Protein AF-0000000065978135 (afdb_homodimer)

Solvent-accessible surface area (backbone atoms only — not comparable to full-atom values): 31781 Å² total; per-residue (Å²): 131,89,73,45,25,37,36,36,32,22,61,54,69,38,27,40,46,31,51,48,45,41,32,55,63,24,73,38,50,31,38,28,37,32,36,95,56,53,55,40,30,48,23,52,26,53,35,46,44,37,18,13,69,49,24,84,29,67,33,49,49,38,71,42,54,70,76,55,36,37,73,23,48,33,39,36,38,50,51,60,66,75,78,52,92,88,59,52,70,64,54,35,45,53,51,30,50,66,54,43,52,61,51,43,50,52,41,48,71,45,55,39,76,48,30,41,38,29,66,27,68,58,23,32,51,47,42,40,49,50,37,69,69,56,67,53,63,61,30,36,44,36,13,44,34,13,36,54,55,16,35,32,42,14,39,59,49,15,62,76,68,73,50,58,40,83,55,34,47,33,54,26,28,20,37,71,60,92,47,40,38,76,40,66,88,63,19,22,44,91,85,36,52,50,78,73,71,48,63,88,84,57,58,62,68,60,51,53,50,51,54,52,49,51,44,67,44,46,60,54,54,22,26,77,46,62,69,52,81,26,53,21,55,17,32,47,51,48,41,54,52,47,16,28,78,64,53,27,84,45,74,44,23,24,11,38,68,33,79,49,60,95,75,34,62,83,43,38,32,10,34,46,24,33,27,16,67,62,29,50,62,45,75,57,81,74,90,63,51,72,67,58,48,51,43,36,51,52,18,48,50,55,49,50,52,52,40,52,53,49,48,55,54,50,56,71,73,97,131,89,74,46,25,36,35,35,32,23,62,54,67,37,28,39,45,30,51,49,45,41,32,55,63,25,73,37,50,33,37,27,37,33,36,94,55,54,55,41,32,47,23,50,27,54,35,46,45,37,17,14,69,47,24,83,29,68,32,50,52,38,71,43,56,71,75,57,37,38,72,21,48,33,40,37,38,50,50,60,66,75,77,52,91,88,59,52,71,65,54,36,44,53,50,28,50,65,53,43,51,63,50,43,49,52,41,48,70,44,54,37,75,47,30,42,36,31,66,27,67,57,23,32,51,49,43,39,49,50,38,71,68,57,68,54,62,60,30,35,44,36,13,44,33,14,36,53,55,17,35,34,42,14,40,57,50,14,62,76,67,71,50,58,39,82,54,35,44,33,54,26,30,21,39,70,58,92,46,39,38,75,40,66,87,65,18,24,42,90,86,37,51,49,78,73,71,47,64,88,85,56,57,62,69,60,51,52,50,52,54,51,49,49,46,68,43,47,60,54,56,22,26,77,46,60,69,53,80,25,53,22,56,17,32,46,51,49,42,52,50,47,17,29,78,65,53,28,84,44,75,44,22,24,11,37,65,32,80,48,61,97,76,35,62,83,43,37,33,11,36,45,24,32,28,15,67,61,29,49,62,45,74,60,81,74,89,64,51,74,66,57,47,53,44,38,52,52,18,48,52,55,49,48,54,52,41,52,52,50,48,55,54,49,57,71,73,98

InterPro domains:
  IPR001236 Lactate/malate dehydrogenase, N-terminal [PF00056] (5-143)
  IPR001557 L-lactate/malate dehydrogenase [PIRSF000102] (2-309)
  IPR001557 L-lactate/malate dehydrogenase [PR00086] (5-29)
  IPR001557 L-lactate/malate dehydrogenase [PR00086] (30-54)
  IPR001557 L-lactate/malate dehydrogenase [PR00086] (117-137)
  IPR001557 L-lactate/malate dehydrogenase [PR00086] (141-159)
  IPR001557 L-lactate/malate dehydrogenase [PR00086] (171-184)
  IPR011304 L-lactate dehydrogenase [MF_00488] (3-311)
  IPR011304 L-lactate dehydrogenase [TIGR01771] (8-303)
  IPR015955 Lactate dehydrogenase/glycoside hydrolase, family 4, C-terminal [G3DSA:3.90.110.10] (145-306)
  IPR015955 Lactate dehydrogenase/glycoside hydrolase, family 4, C-terminal [SSF56327] (144-309)
  IPR018177 L-lactate dehydrogenase, active site [PS00064] (173-179)
  IPR022383 Lactate/malate dehydrogenase, C-terminal [PF02866] (146-304)
  IPR036291 NAD(P)-binding domain superfamily [SSF51735] (3-145)

Foldseek 3Di:
DAFAEEEEEDCPQQNLLLLLVCLQAVQGAEYEYEYPPQVVSQVSQVVSQVCNVVHPHRYRYDHDDLLSQQRHQEYEYADADDDDVPHDLLVRLLRRLVVLQVVLVSSLVSNHDHAYEYAYPVQFLSLLSSCVRNVHDQLRGWYLFCQLLQLLLLVLLCVVVVHDSVQWGWDWKFGPDDLIFTQQVPTDGPPHRSLVVDDPPDPSVVVVVVSVCCSRCVQVVVCVVPNDDHNSSSVSRVVLSSQQVVFNQDWGFIFGADPCALHDHDTGMGATAGGGVSHRPDGDRDDGDPVRSVSNVVSRVVRVVSNVVSVVSSVVVD/DAFAEEEEEDCPQQNLLLLLVCLQAVQGAEYEYEYPPQVVQQVSQVVSQVCNVVHPHRYRYDHDDLLSQQRHQEYEYADADDDDVPHDLLVRLLRRLVVLQVVLVSSLVSNHQHAYEYAYPVQFLSLLSSCVRNVHPQLRGWYLFCQLLQLLLLVLLCVVVVHDSVQWGWDWKFGPDDLIFTQQVPTDGPPHRSLVVDDPPDPSVVVVVVSVCCSRCVQVVVCVVPNDDHNSSSVSRVVLSSQQVVFNQDWGFIFGADPCALHDHDTGMGATAGGGVSHRPDGDRDDGDPVRSVSNVVSRVVRVVSNVVSVVSVVVVD

Organism: Staphylococcus haemolyticus (strain JCSC1435) (NCBI:txid279808)

Radius of gyration: 26.04 Å; Cα contacts (8 Å, |Δi|>4): 1364; chains: 2; bounding box: 60×74×55 Å

pLDDT: mean 95.13, std 5.37, range [48.47, 98.88]

Sequence (636 aa):
MARHKIVLIGSGYVGSAFAHAIVAKGLVDEMAIIDIDEDKAKADVWDLNHATPFGDNFVNVHVGQYEDFKDADIVVICASAKLAKGETRLKLLEDNVDIFVPMIQRIVDSGFDGYFVLPSNPVDIMSYVVKRVSNFPKNKIIGSGTSLDTARFQFFLSREFDVAPNQVYAPIIGEHGDSQVAVWSHAQIAGEPVLDLLPSNTNLEAFKTSISNRTTQIGYDIYVRKGTTNFGISLSLVRIVEAILFNKNIIMNVSSYVEGEYGLSDVYIGVPTVINRNGADRIIELALSKEELSQLHHSADIILDYQRQADAIIDQMCMARHKIVLIGSGYVGSAFAHAIVAKGLVDEMAIIDIDEDKAKADVWDLNHATPFGDNFVNVHVGQYEDFKDADIVVICASAKLAKGETRLKLLEDNVDIFVPMIQRIVDSGFDGYFVLPSNPVDIMSYVVKRVSNFPKNKIIGSGTSLDTARFQFFLSREFDVAPNQVYAPIIGEHGDSQVAVWSHAQIAGEPVLDLLPSNTNLEAFKTSISNRTTQIGYDIYVRKGTTNFGISLSLVRIVEAILFNKNIIMNVSSYVEGEYGLSDVYIGVPTVINRNGADRIIELALSKEELSQLHHSADIILDYQRQADAIIDQMC

Nearest PDB structures (foldseek):
  3d0o-assembly1_B  TM=9.703E-01  e=1.267E-42  Staphylococcus aureus subsp. aureus COL
  3d4p-assembly1_A  TM=9.746E-01  e=1.189E-41  Staphylococcus aureus subsp. aureus COL
  3h3j-assembly1_B  TM=9.598E-01  e=2.144E-41  Staphylococcus aureus subsp. aureus COL
  4q3n-assembly1_A  TM=9.554E-01  e=5.764E-38  unidentified
  1ez4-assembly1_B  TM=9.598E-01  e=6.088E-37  Lactiplantibacillus pentosus

Structure (mmCIF, N/CA/C/O backbone):
data_AF-0000000065978135-model_v1
#
loop_
_entity.id
_entity.type
_entity.pdbx_description
1 polymer 'L-lactate dehydrogenase'
#
loop_
_atom_site.group_PDB
_atom_site.id
_atom_site.type_symbol
_atom_site.label_atom_id
_atom_site.label_alt_id
_atom_site.label_comp_id
_atom_site.label_asym_id
_atom_site.label_entity_id
_atom_site.label_seq_id
_atom_site.pdbx_PDB_ins_code
_atom_site.Cartn_x
_atom_site.Cartn_y
_atom_site.Cartn_z
_atom_site.occupancy
_atom_site.B_iso_or_equiv
_atom_site.auth_seq_id
_atom_site.auth_comp_id
_atom_site.auth_asym_id
_atom_site.auth_atom_id
_atom_site.pdbx_PDB_model_num
ATOM 1 N N . MET A 1 1 ? 25.406 -6.473 12.695 1 49.03 1 MET A N 1
ATOM 2 C CA . MET A 1 1 ? 24.125 -7.121 12.414 1 49.03 1 MET A CA 1
ATOM 3 C C . MET A 1 1 ? 23.625 -6.75 11.016 1 49.03 1 MET A C 1
ATOM 5 O O . MET A 1 1 ? 23.891 -5.652 10.531 1 49.03 1 MET A O 1
ATOM 9 N N . ALA A 1 2 ? 23.188 -7.695 10.305 1 65.69 2 ALA A N 1
ATOM 10 C CA . ALA A 1 2 ? 23.047 -7.562 8.852 1 65.69 2 ALA A CA 1
ATOM 11 C C . ALA A 1 2 ? 21.844 -6.695 8.5 1 65.69 2 ALA A C 1
ATOM 13 O O . ALA A 1 2 ? 20.781 -6.809 9.133 1 65.69 2 ALA A O 1
ATOM 14 N N . ARG A 1 3 ? 22.031 -5.594 7.832 1 88.06 3 ARG A N 1
ATOM 15 C CA . ARG A 1 3 ? 21.094 -4.645 7.242 1 88.06 3 ARG A CA 1
ATOM 16 C C . ARG A 1 3 ? 20.281 -5.293 6.121 1 88.06 3 ARG A C 1
ATOM 18 O O . ARG A 1 3 ? 20.844 -5.984 5.266 1 88.06 3 ARG A O 1
ATOM 25 N N . HIS A 1 4 ? 18.953 -5.301 6.301 1 96.25 4 HIS A N 1
ATOM 26 C CA . HIS A 1 4 ? 18.109 -5.766 5.203 1 96.25 4 HIS A CA 1
ATOM 27 C C . HIS A 1 4 ? 17.953 -4.691 4.133 1 96.25 4 HIS A C 1
ATOM 29 O O . HIS A 1 4 ? 17.484 -3.592 4.414 1 96.25 4 HIS A O 1
ATOM 35 N N . LYS A 1 5 ? 18.422 -5.008 2.939 1 97.94 5 LYS A N 1
ATOM 36 C CA . LYS A 1 5 ? 18.422 -4.051 1.837 1 97.94 5 LYS A CA 1
ATOM 37 C C . LYS A 1 5 ? 17.781 -4.66 0.586 1 97.94 5 LYS A C 1
ATOM 39 O O . LYS A 1 5 ? 18.156 -5.762 0.174 1 97.94 5 LYS A O 1
ATOM 44 N N . ILE A 1 6 ? 16.812 -3.891 -0.036 1 98.5 6 ILE A N 1
ATOM 45 C CA . ILE A 1 6 ? 16.156 -4.293 -1.275 1 98.5 6 ILE A CA 1
ATOM 46 C C . ILE A 1 6 ? 16.453 -3.275 -2.373 1 98.5 6 ILE A C 1
ATOM 48 O O . ILE A 1 6 ? 16.484 -2.068 -2.117 1 98.5 6 ILE A O 1
ATOM 52 N N . VAL A 1 7 ? 16.719 -3.717 -3.531 1 98.75 7 VAL A N 1
ATOM 53 C CA . VAL A 1 7 ? 16.703 -2.867 -4.719 1 98.75 7 VAL A CA 1
ATOM 54 C C . VAL A 1 7 ? 15.492 -3.217 -5.586 1 98.75 7 VAL A C 1
ATOM 56 O O . VAL A 1 7 ? 15.32 -4.367 -5.992 1 98.75 7 VAL A O 1
ATOM 59 N N . LEU A 1 8 ? 14.648 -2.268 -5.781 1 98.75 8 LEU A N 1
ATOM 60 C CA . LEU A 1 8 ? 13.477 -2.406 -6.637 1 98.75 8 LEU A CA 1
ATOM 61 C C . LEU A 1 8 ? 13.75 -1.839 -8.023 1 98.75 8 LEU A C 1
ATOM 63 O O . LEU A 1 8 ? 14.117 -0.671 -8.164 1 98.75 8 LEU A O 1
ATOM 67 N N . ILE A 1 9 ? 13.602 -2.672 -9.008 1 98.44 9 ILE A N 1
ATOM 68 C CA . ILE A 1 9 ? 13.711 -2.219 -10.391 1 98.44 9 ILE A CA 1
ATOM 69 C C . ILE A 1 9 ? 12.32 -2.096 -11.008 1 98.44 9 ILE A C 1
ATOM 71 O O . ILE A 1 9 ? 11.633 -3.102 -11.211 1 98.44 9 ILE A O 1
ATOM 75 N N . GLY A 1 10 ? 11.961 -0.921 -11.391 1 97.12 10 GLY A N 1
ATOM 76 C CA . GLY A 1 10 ? 10.625 -0.647 -11.891 1 97.12 10 GLY A CA 1
ATOM 77 C C . GLY A 1 10 ? 9.648 -0.224 -10.805 1 97.12 10 GLY A C 1
ATOM 78 O O . GLY A 1 10 ? 9.258 -1.037 -9.969 1 97.12 10 GLY A O 1
ATOM 79 N N . SER A 1 11 ? 9.266 1.009 -10.828 1 96.69 11 SER A N 1
ATOM 80 C CA . SER A 1 11 ? 8.32 1.529 -9.844 1 96.69 11 SER A CA 1
ATOM 81 C C . SER A 1 11 ? 7 1.926 -10.508 1 96.69 11 SER A C 1
ATOM 83 O O . SER A 1 11 ? 6.434 2.973 -10.188 1 96.69 11 SER A O 1
ATOM 85 N N . GLY A 1 12 ? 6.582 1.119 -11.531 1 95.06 12 GLY A N 1
ATOM 86 C CA . GLY A 1 12 ? 5.223 1.258 -12.031 1 95.06 12 GLY A CA 1
ATOM 87 C C . GLY A 1 12 ? 4.168 0.938 -10.992 1 95.06 12 GLY A C 1
ATOM 88 O O . GLY A 1 12 ? 4.402 1.11 -9.789 1 95.06 12 GLY A O 1
ATOM 89 N N . TYR A 1 13 ? 3.012 0.475 -11.422 1 95.38 13 TYR A N 1
ATOM 90 C CA . TYR A 1 13 ? 1.898 0.234 -10.508 1 95.38 13 TYR A CA 1
ATOM 91 C C . TYR A 1 13 ? 2.236 -0.875 -9.516 1 95.38 13 TYR A C 1
ATOM 93 O O . TYR A 1 13 ? 2.057 -0.71 -8.312 1 95.38 13 TYR A O 1
ATOM 101 N N . VAL A 1 14 ? 2.779 -1.949 -10.031 1 97.25 14 VAL A N 1
ATOM 102 C CA . VAL A 1 14 ? 3.092 -3.086 -9.164 1 97.25 14 VAL A CA 1
ATOM 103 C C . VAL A 1 14 ? 4.262 -2.732 -8.25 1 97.25 14 VAL A C 1
ATOM 105 O O . VAL A 1 14 ? 4.184 -2.93 -7.035 1 97.25 14 VAL A O 1
ATOM 108 N N . GLY A 1 15 ? 5.312 -2.176 -8.836 1 98.31 15 GLY A N 1
ATOM 109 C CA . GLY A 1 15 ? 6.504 -1.852 -8.07 1 98.31 15 GLY A CA 1
ATOM 110 C C . GLY A 1 15 ? 6.25 -0.825 -6.98 1 98.31 15 GLY A C 1
ATOM 111 O O . GLY A 1 15 ? 6.742 -0.966 -5.859 1 98.31 15 GLY A O 1
ATOM 112 N N . SER A 1 16 ? 5.508 0.206 -7.273 1 98 16 SER A N 1
ATOM 113 C CA . SER A 1 16 ? 5.246 1.248 -6.285 1 98 16 SER A CA 1
ATOM 114 C C . SER A 1 16 ? 4.328 0.743 -5.18 1 98 16 SER A C 1
ATOM 116 O O . SER A 1 16 ? 4.465 1.142 -4.02 1 98 16 SER A O 1
ATOM 118 N N . ALA A 1 17 ? 3.303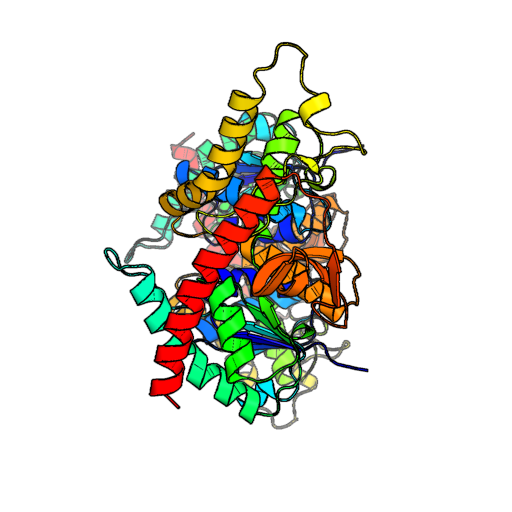 -0.101 -5.543 1 98.12 17 ALA A N 1
ATOM 119 C CA . ALA A 1 17 ? 2.471 -0.728 -4.52 1 98.12 17 ALA A CA 1
ATOM 120 C C . ALA A 1 17 ? 3.309 -1.609 -3.596 1 98.12 17 ALA A C 1
ATOM 122 O O . ALA A 1 17 ? 3.105 -1.613 -2.379 1 98.12 17 ALA A O 1
ATOM 123 N N . PHE A 1 18 ? 4.289 -2.342 -4.172 1 98.62 18 PHE A N 1
ATOM 124 C CA . PHE A 1 18 ? 5.227 -3.156 -3.406 1 98.62 18 PHE A CA 1
ATOM 125 C C . PHE A 1 18 ? 6.043 -2.291 -2.455 1 98.62 18 PHE A C 1
ATOM 127 O O . PHE A 1 18 ? 6.125 -2.58 -1.26 1 98.62 18 PHE A O 1
ATOM 134 N N . ALA A 1 19 ? 6.586 -1.233 -2.988 1 98.62 19 ALA A N 1
ATOM 135 C CA . ALA A 1 19 ? 7.41 -0.333 -2.186 1 98.62 19 ALA A CA 1
ATOM 136 C C . ALA A 1 19 ? 6.605 0.28 -1.046 1 98.62 19 ALA A C 1
ATOM 138 O O . ALA A 1 19 ? 7.082 0.367 0.086 1 98.62 19 ALA A O 1
ATOM 139 N N . HIS A 1 20 ? 5.426 0.671 -1.347 1 98 20 HIS A N 1
ATOM 140 C CA . HIS A 1 20 ? 4.535 1.264 -0.355 1 98 20 HIS A CA 1
ATOM 141 C C . HIS A 1 20 ? 4.234 0.282 0.773 1 98 20 HIS A C 1
ATOM 143 O O . HIS A 1 20 ? 4.23 0.66 1.946 1 98 20 HIS A O 1
ATOM 149 N N . ALA A 1 21 ? 3.945 -0.972 0.415 1 97.44 21 ALA A N 1
ATOM 150 C CA . ALA A 1 21 ? 3.664 -1.999 1.415 1 97.44 21 ALA A CA 1
ATOM 151 C C . ALA A 1 21 ? 4.891 -2.27 2.283 1 97.44 21 ALA A C 1
ATOM 153 O O . ALA A 1 21 ? 4.77 -2.469 3.494 1 97.44 21 ALA A O 1
ATOM 154 N N . ILE A 1 22 ? 6.094 -2.273 1.678 1 97.5 22 ILE A N 1
ATOM 155 C CA . ILE A 1 22 ? 7.344 -2.48 2.404 1 97.5 22 ILE A CA 1
ATOM 156 C C . ILE A 1 22 ? 7.523 -1.375 3.443 1 97.5 22 ILE A C 1
ATOM 158 O O . ILE A 1 22 ? 7.879 -1.647 4.594 1 97.5 22 ILE A O 1
ATOM 162 N N . VAL A 1 23 ? 7.234 -0.151 3.037 1 96.81 23 VAL A N 1
ATOM 163 C CA . VAL A 1 23 ? 7.379 0.998 3.926 1 96.81 23 VAL A CA 1
ATOM 164 C C . VAL A 1 23 ? 6.309 0.944 5.016 1 96.81 23 VAL A C 1
ATOM 166 O O . VAL A 1 23 ? 6.602 1.167 6.191 1 96.81 23 VAL A O 1
ATOM 169 N N . ALA A 1 24 ? 5.086 0.632 4.605 1 95.69 24 ALA A N 1
ATOM 170 C CA . ALA A 1 24 ? 3.975 0.571 5.551 1 95.69 24 ALA A CA 1
ATOM 171 C C . ALA A 1 24 ? 4.254 -0.435 6.664 1 95.69 24 ALA A C 1
ATOM 173 O O . ALA A 1 24 ? 3.932 -0.189 7.828 1 95.69 24 ALA A O 1
ATOM 174 N N . LYS A 1 25 ? 4.898 -1.547 6.324 1 94.5 25 LYS A N 1
ATOM 175 C CA . LYS A 1 25 ? 5.184 -2.615 7.277 1 94.5 25 LYS A CA 1
ATOM 176 C C . LYS A 1 25 ? 6.512 -2.379 7.988 1 94.5 25 LYS A C 1
ATOM 178 O O . LYS A 1 25 ? 6.801 -3.016 9 1 94.5 25 LYS A O 1
ATOM 183 N N . GLY A 1 26 ? 7.34 -1.42 7.453 1 94.19 26 GLY A N 1
ATOM 184 C CA . GLY A 1 26 ? 8.672 -1.233 8.008 1 94.19 26 GLY A CA 1
ATOM 185 C C . GLY A 1 26 ? 9.523 -2.48 7.934 1 94.19 26 GLY A C 1
ATOM 186 O O . GLY A 1 26 ? 10.18 -2.854 8.914 1 94.19 26 GLY A O 1
ATOM 187 N N . LEU A 1 27 ? 9.602 -3.129 6.773 1 94.19 27 LEU A N 1
ATOM 188 C CA . LEU A 1 27 ? 10.102 -4.496 6.664 1 94.19 27 LEU A CA 1
ATOM 189 C C . LEU A 1 27 ? 11.617 -4.512 6.492 1 94.19 27 LEU A C 1
ATOM 191 O O . LEU A 1 27 ? 12.273 -5.516 6.785 1 94.19 27 LEU A O 1
ATOM 195 N N . VAL A 1 28 ? 12.188 -3.387 5.965 1 96.38 28 VAL A N 1
ATOM 196 C CA . VAL A 1 28 ? 13.617 -3.395 5.668 1 96.38 28 VAL A CA 1
ATOM 197 C C . VAL A 1 28 ? 14.258 -2.1 6.16 1 96.38 28 VAL A C 1
ATOM 199 O O . VAL A 1 28 ? 13.555 -1.139 6.488 1 96.38 28 VAL A O 1
ATOM 202 N N . ASP A 1 29 ? 15.562 -2.094 6.199 1 95.94 29 ASP A N 1
ATOM 203 C CA . ASP A 1 29 ? 16.297 -0.904 6.609 1 95.94 29 ASP A CA 1
ATOM 204 C C . ASP A 1 29 ? 16.453 0.075 5.449 1 95.94 29 ASP A C 1
ATOM 206 O O . ASP A 1 29 ? 16.406 1.291 5.645 1 95.94 29 ASP A O 1
ATOM 210 N N . GLU A 1 30 ? 16.578 -0.545 4.297 1 97.06 30 GLU A N 1
ATOM 211 C CA . GLU A 1 30 ? 16.922 0.273 3.137 1 97.06 30 GLU A CA 1
ATOM 212 C C . GLU A 1 30 ? 16.281 -0.268 1.865 1 97.06 30 GLU A C 1
ATOM 214 O O . GLU A 1 30 ? 16.219 -1.481 1.66 1 97.06 30 GLU A O 1
ATOM 219 N N . MET A 1 31 ? 15.789 0.662 1.052 1 98.19 31 MET A N 1
ATOM 220 C CA . MET A 1 31 ? 15.25 0.316 -0.26 1 98.19 31 MET A CA 1
ATOM 221 C C . MET A 1 31 ? 15.734 1.297 -1.322 1 98.19 31 MET A C 1
ATOM 223 O O . MET A 1 31 ? 15.547 2.508 -1.185 1 98.19 31 MET A O 1
ATOM 227 N N . ALA A 1 32 ? 16.391 0.812 -2.318 1 98.69 32 ALA A N 1
ATOM 228 C CA . ALA A 1 32 ? 16.766 1.594 -3.494 1 98.69 32 ALA A CA 1
ATOM 229 C C . ALA A 1 32 ? 15.805 1.343 -4.648 1 98.69 32 ALA A C 1
ATOM 231 O O . ALA A 1 32 ? 15.414 0.2 -4.906 1 98.69 32 ALA A O 1
ATOM 232 N N . ILE A 1 33 ? 15.352 2.428 -5.289 1 98.62 33 ILE A N 1
ATOM 233 C CA . ILE A 1 33 ? 14.398 2.309 -6.391 1 98.62 33 ILE A CA 1
ATOM 234 C C . ILE A 1 33 ? 15.055 2.773 -7.688 1 98.62 33 ILE A C 1
ATOM 236 O O . ILE A 1 33 ? 15.562 3.895 -7.77 1 98.62 33 ILE A O 1
ATOM 240 N N . ILE A 1 34 ? 15.055 1.901 -8.6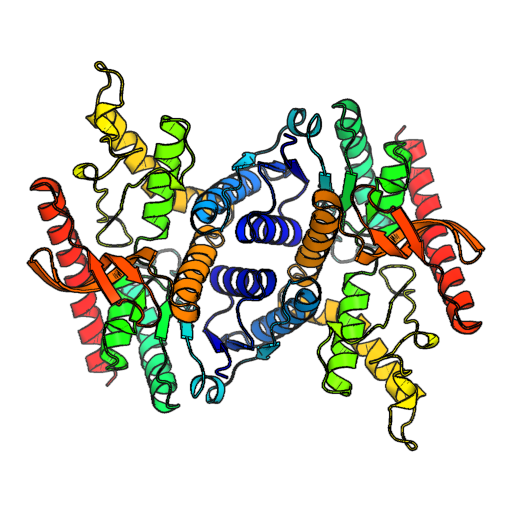48 1 97.81 34 ILE A N 1
ATOM 241 C CA . ILE A 1 34 ? 15.547 2.205 -9.984 1 97.81 34 ILE A CA 1
ATOM 242 C C . ILE A 1 34 ? 14.406 2.137 -10.992 1 97.81 34 ILE A C 1
ATOM 244 O O . ILE A 1 34 ? 13.625 1.178 -10.992 1 97.81 34 ILE A O 1
ATOM 248 N N . ASP A 1 35 ? 14.242 3.156 -11.758 1 96.44 35 ASP A N 1
ATOM 249 C CA . ASP A 1 35 ? 13.273 3.213 -12.852 1 96.44 35 ASP A CA 1
ATOM 250 C C . ASP A 1 35 ? 13.836 3.963 -14.055 1 96.44 35 ASP A C 1
ATOM 252 O O . ASP A 1 35 ? 14.617 4.906 -13.891 1 96.44 35 ASP A O 1
ATOM 256 N N . ILE A 1 36 ? 13.469 3.471 -15.219 1 93.88 36 ILE A N 1
ATOM 257 C CA . ILE A 1 36 ? 13.93 4.156 -16.422 1 93.88 36 ILE A CA 1
ATOM 258 C C . ILE A 1 36 ? 13.406 5.59 -16.422 1 93.88 36 ILE A C 1
ATOM 260 O O . ILE A 1 36 ? 14.055 6.492 -16.969 1 93.88 36 ILE A O 1
ATOM 264 N N . ASP A 1 37 ? 12.18 5.797 -15.961 1 95.19 37 ASP A N 1
ATOM 265 C CA . ASP A 1 37 ? 11.664 7.137 -15.695 1 95.19 37 ASP A CA 1
ATOM 266 C C . ASP A 1 37 ? 12.203 7.684 -14.375 1 95.19 37 ASP A C 1
ATOM 268 O O . ASP A 1 37 ? 11.555 7.551 -13.336 1 95.19 37 ASP A O 1
ATOM 272 N N . GLU A 1 38 ? 13.266 8.391 -14.422 1 94.88 38 GLU A N 1
ATOM 273 C CA . GLU A 1 38 ? 13.977 8.844 -13.234 1 94.88 38 GLU A CA 1
ATOM 274 C C . GLU A 1 38 ? 13.133 9.812 -12.414 1 94.88 38 GLU A C 1
ATOM 276 O O . GLU A 1 38 ? 13.219 9.844 -11.188 1 94.88 38 GLU A O 1
ATOM 281 N N . ASP A 1 39 ? 12.359 10.617 -13.094 1 95.31 39 ASP A N 1
ATOM 282 C CA . ASP A 1 39 ? 11.492 11.562 -12.398 1 95.31 39 ASP A CA 1
ATOM 283 C C . ASP A 1 39 ? 10.438 10.836 -11.562 1 95.31 39 ASP A C 1
ATOM 285 O O . ASP A 1 39 ? 10.148 11.234 -10.438 1 95.31 39 ASP A O 1
ATOM 289 N N . LYS A 1 40 ? 9.961 9.82 -12.172 1 95.06 40 LYS A N 1
ATOM 290 C CA . LYS A 1 40 ? 8.984 9.008 -11.445 1 95.06 40 LYS A CA 1
ATOM 291 C C . LYS A 1 40 ? 9.625 8.352 -10.227 1 95.06 40 LYS A C 1
ATOM 293 O O . LYS A 1 40 ? 9.039 8.352 -9.141 1 95.06 40 LYS A O 1
ATOM 298 N N . ALA A 1 41 ? 10.781 7.793 -10.383 1 96.38 41 ALA A N 1
ATOM 299 C CA . ALA A 1 41 ? 11.5 7.172 -9.273 1 96.38 41 ALA A CA 1
ATOM 300 C C . ALA A 1 41 ? 11.758 8.18 -8.156 1 96.38 41 ALA A C 1
ATOM 302 O O . ALA A 1 41 ? 11.547 7.875 -6.977 1 96.38 41 ALA A O 1
ATOM 303 N N . LYS A 1 42 ? 12.18 9.352 -8.531 1 96.94 42 LYS A N 1
ATOM 304 C CA . LYS A 1 42 ? 12.453 10.406 -7.555 1 96.94 42 LYS A CA 1
ATOM 305 C C . LYS A 1 42 ? 11.195 10.766 -6.773 1 96.94 42 LYS A C 1
ATOM 307 O O . LYS A 1 42 ? 11.234 10.883 -5.547 1 96.94 42 LYS A O 1
ATOM 312 N N . ALA A 1 43 ? 10.117 10.938 -7.484 1 97.5 43 ALA A N 1
ATOM 313 C CA . ALA A 1 43 ? 8.852 11.297 -6.855 1 97.5 43 ALA A CA 1
ATOM 314 C C . ALA A 1 43 ? 8.391 10.203 -5.891 1 97.5 43 ALA A C 1
ATOM 316 O O . ALA A 1 43 ? 7.938 10.508 -4.781 1 97.5 43 ALA A O 1
ATOM 317 N N . ASP A 1 44 ? 8.492 8.969 -6.332 1 97.94 44 ASP A N 1
ATOM 318 C CA . ASP A 1 44 ? 8.125 7.863 -5.461 1 97.94 44 ASP A CA 1
ATOM 319 C C . ASP A 1 44 ? 9 7.828 -4.211 1 97.94 44 ASP A C 1
ATOM 321 O O . ASP A 1 44 ? 8.5 7.617 -3.102 1 97.94 44 ASP A O 1
ATOM 325 N N . VAL A 1 45 ? 10.281 8.047 -4.391 1 97.94 45 VAL A N 1
ATOM 326 C CA . VAL A 1 45 ? 11.234 8.023 -3.287 1 97.94 45 VAL A CA 1
ATOM 327 C C . VAL A 1 45 ? 10.875 9.109 -2.273 1 97.94 45 VAL A C 1
ATOM 329 O O . VAL A 1 45 ? 10.828 8.844 -1.068 1 97.94 45 VAL A O 1
ATOM 332 N N . TRP A 1 46 ? 10.594 10.305 -2.756 1 96.81 46 TRP A N 1
ATOM 333 C CA . TRP A 1 46 ? 10.227 11.391 -1.857 1 96.81 46 TRP A CA 1
ATOM 334 C C . TRP A 1 46 ? 8.945 11.062 -1.1 1 96.81 46 TRP A C 1
ATOM 336 O O . TRP A 1 46 ? 8.898 11.188 0.127 1 96.81 46 TRP A O 1
ATOM 346 N N . ASP A 1 47 ? 7.977 10.648 -1.804 1 97.88 47 ASP A N 1
ATOM 347 C CA . ASP A 1 47 ? 6.668 10.367 -1.222 1 97.88 47 ASP A CA 1
ATOM 348 C C . ASP A 1 47 ? 6.75 9.242 -0.195 1 97.88 47 ASP A C 1
ATOM 350 O O . ASP A 1 47 ? 6.129 9.312 0.866 1 97.88 47 ASP A O 1
ATOM 354 N N . LEU A 1 48 ? 7.543 8.25 -0.489 1 97.88 48 LEU A N 1
ATOM 355 C CA . LEU A 1 48 ? 7.707 7.117 0.411 1 97.88 48 LEU A CA 1
ATOM 356 C C . LEU A 1 48 ? 8.477 7.523 1.665 1 97.88 48 LEU A C 1
ATOM 358 O O . LEU A 1 48 ? 8.164 7.066 2.766 1 97.88 48 LEU A O 1
ATOM 362 N N . ASN A 1 49 ? 9.461 8.359 1.484 1 96.12 49 ASN A N 1
ATOM 363 C CA . ASN A 1 49 ? 10.203 8.828 2.652 1 96.12 49 ASN A CA 1
ATOM 364 C C . ASN A 1 49 ? 9.305 9.625 3.598 1 96.12 49 ASN A C 1
ATOM 366 O O . ASN A 1 49 ? 9.492 9.586 4.816 1 96.12 49 ASN A O 1
ATOM 370 N N . HIS A 1 50 ? 8.391 10.328 3.014 1 95.5 50 HIS A N 1
ATOM 371 C CA . HIS A 1 50 ? 7.465 11.109 3.822 1 95.5 50 HIS A CA 1
ATOM 372 C C . HIS A 1 50 ? 6.438 10.219 4.512 1 95.5 50 HIS A C 1
ATOM 374 O O . HIS A 1 50 ? 5.773 10.641 5.461 1 95.5 50 HIS A O 1
ATOM 380 N N . ALA A 1 51 ? 6.305 8.984 4.027 1 93.75 51 ALA A N 1
ATOM 381 C CA . ALA A 1 51 ? 5.391 8 4.602 1 93.75 51 ALA A CA 1
ATOM 382 C C . ALA A 1 51 ? 6.043 7.25 5.762 1 93.75 51 ALA A C 1
ATOM 384 O O . ALA A 1 51 ? 5.355 6.777 6.668 1 93.75 51 ALA A O 1
ATOM 385 N N . THR A 1 52 ? 7.309 7.215 5.785 1 90.62 52 THR A N 1
ATOM 386 C CA . THR A 1 52 ? 8.078 6.355 6.68 1 90.62 52 THR A CA 1
ATOM 387 C C . THR A 1 52 ? 7.809 6.719 8.141 1 90.62 52 THR A C 1
ATOM 389 O O . THR A 1 52 ? 7.711 5.84 8.992 1 90.62 52 THR A O 1
ATOM 392 N N . PRO A 1 53 ? 7.602 8.016 8.438 1 88.88 53 PRO A N 1
ATOM 393 C CA . PRO A 1 53 ? 7.379 8.352 9.844 1 88.88 53 PRO A CA 1
ATOM 394 C C . PRO A 1 53 ? 6.078 7.773 10.391 1 88.88 53 PRO A C 1
ATOM 396 O O . PRO A 1 53 ? 5.887 7.719 11.609 1 88.88 53 PRO A O 1
ATOM 399 N N . PHE A 1 54 ? 5.227 7.398 9.562 1 91.44 54 PHE A N 1
ATOM 400 C CA . PHE A 1 54 ? 3.926 6.895 9.984 1 91.44 54 PHE A CA 1
ATOM 401 C C . PHE A 1 54 ? 3.953 5.379 10.133 1 91.44 54 PHE A C 1
ATOM 403 O O . PHE A 1 54 ? 2.975 4.773 10.578 1 91.44 54 PHE A O 1
ATOM 410 N N . GLY A 1 55 ? 5.043 4.762 9.695 1 83.12 55 GLY A N 1
ATOM 411 C CA . GLY A 1 55 ? 5.195 3.322 9.82 1 83.12 55 GLY A CA 1
ATOM 412 C C . GLY A 1 55 ? 5.789 2.9 11.148 1 83.12 55 GLY A C 1
ATOM 413 O O . GLY A 1 55 ? 6.152 3.748 11.969 1 83.12 55 GLY A O 1
ATOM 414 N N . ASP A 1 56 ? 5.816 1.579 11.344 1 79.38 56 ASP A N 1
ATOM 415 C CA . ASP A 1 56 ? 6.312 1.038 12.609 1 79.38 56 ASP A CA 1
ATOM 416 C C . ASP A 1 56 ? 7.828 1.192 12.719 1 79.38 56 ASP A C 1
ATOM 418 O O . ASP A 1 56 ? 8.352 1.457 13.797 1 79.38 56 ASP A O 1
ATOM 422 N N . ASN A 1 57 ? 8.477 0.96 11.578 1 88.12 57 ASN A N 1
ATOM 423 C CA . ASN A 1 57 ? 9.922 1.133 11.477 1 88.12 57 ASN A CA 1
ATOM 424 C C . ASN A 1 57 ? 10.289 2.018 10.289 1 88.12 57 ASN A C 1
ATOM 426 O O . ASN A 1 57 ? 9.609 2.01 9.266 1 88.12 57 ASN A O 1
ATOM 430 N N . PHE A 1 58 ? 11.312 2.756 10.5 1 89.19 58 PHE A N 1
ATOM 431 C CA . PHE A 1 58 ? 11.773 3.648 9.445 1 89.19 58 PHE A CA 1
ATOM 432 C C . PHE A 1 58 ? 12.477 2.863 8.344 1 89.19 58 PHE A C 1
ATOM 434 O O . PHE A 1 58 ? 13.297 1.985 8.625 1 89.19 58 PHE A O 1
ATOM 441 N N . VAL A 1 59 ? 12.102 3.068 7.156 1 94.38 59 VAL A N 1
ATOM 442 C CA . VAL A 1 59 ? 12.75 2.527 5.969 1 94.38 59 VAL A CA 1
ATOM 443 C C . VAL A 1 59 ? 13.445 3.652 5.203 1 94.38 59 VAL A C 1
ATOM 445 O O . VAL A 1 59 ? 12.805 4.629 4.809 1 94.38 59 VAL A O 1
ATOM 448 N N . ASN A 1 60 ? 14.727 3.566 5.012 1 95.12 60 ASN A N 1
ATOM 449 C CA . ASN A 1 60 ? 15.445 4.539 4.195 1 95.12 60 ASN A CA 1
ATOM 450 C C . ASN A 1 60 ? 15.281 4.258 2.705 1 95.12 60 ASN A C 1
ATOM 452 O O . ASN A 1 60 ? 15.828 3.283 2.188 1 95.12 60 ASN A O 1
ATOM 456 N N . VAL A 1 61 ? 14.547 5.102 2.047 1 97.38 61 VAL A N 1
ATOM 457 C CA . VAL A 1 61 ? 14.297 4.926 0.619 1 97.38 61 VAL A CA 1
ATOM 458 C C . VAL A 1 61 ? 15.109 5.945 -0.176 1 97.38 61 VAL A C 1
ATOM 460 O O . VAL A 1 61 ? 15.172 7.121 0.192 1 97.38 61 VAL A O 1
ATOM 463 N N . HIS A 1 62 ? 15.75 5.539 -1.218 1 97.75 62 HIS A N 1
ATOM 464 C CA . HIS A 1 62 ? 16.5 6.469 -2.055 1 97.75 62 HIS A CA 1
ATOM 465 C C . HIS A 1 62 ? 16.484 6.027 -3.514 1 97.75 62 HIS A C 1
ATOM 467 O O . HIS A 1 62 ? 16.109 4.895 -3.82 1 97.75 62 HIS A O 1
ATOM 473 N N . VAL A 1 63 ? 16.797 6.953 -4.379 1 97.94 63 VAL A N 1
ATOM 474 C CA . VAL A 1 63 ? 16.953 6.613 -5.789 1 97.94 63 VAL A CA 1
ATOM 475 C C . VAL A 1 63 ? 18.156 5.688 -5.969 1 97.94 63 VAL A C 1
ATOM 477 O O . VAL A 1 63 ? 19.234 5.953 -5.43 1 97.94 63 VAL A O 1
ATOM 480 N N . GLY A 1 64 ? 17.969 4.621 -6.688 1 96.94 64 GLY A N 1
ATOM 481 C CA . GLY A 1 64 ? 18.969 3.582 -6.793 1 96.94 64 GLY A CA 1
ATOM 482 C C . GLY A 1 64 ? 19.984 3.84 -7.895 1 96.94 64 GLY A C 1
ATOM 483 O O . GLY A 1 64 ? 19.672 4.512 -8.883 1 96.94 64 GLY A O 1
ATOM 484 N N . GLN A 1 65 ? 21.141 3.377 -7.668 1 93.94 65 GLN A N 1
ATOM 485 C CA . GLN A 1 65 ? 22.25 3.314 -8.625 1 93.94 65 GLN A CA 1
ATOM 486 C C . GLN A 1 65 ? 22.828 1.906 -8.703 1 93.94 65 GLN A C 1
ATOM 488 O O . GLN A 1 65 ? 22.422 1.021 -7.941 1 93.94 65 GLN A O 1
ATOM 493 N N . TYR A 1 66 ? 23.719 1.747 -9.641 1 89.56 66 TYR A N 1
ATOM 494 C CA . TYR A 1 66 ? 24.281 0.417 -9.859 1 89.56 66 TYR A CA 1
ATOM 495 C C . TYR A 1 66 ? 25.016 -0.075 -8.617 1 89.56 66 TYR A C 1
ATOM 497 O O . TYR A 1 66 ? 25.016 -1.274 -8.328 1 89.56 66 TYR A O 1
ATOM 505 N N . GLU A 1 67 ? 25.594 0.775 -7.914 1 93.25 67 GLU A N 1
ATOM 506 C CA . GLU A 1 67 ? 26.375 0.435 -6.73 1 93.25 67 GLU A CA 1
ATOM 507 C C . GLU A 1 67 ? 25.484 -0.131 -5.629 1 93.25 67 GLU A C 1
ATOM 509 O O . GLU A 1 67 ? 25.969 -0.805 -4.715 1 93.25 67 GLU A O 1
ATOM 514 N N . ASP A 1 68 ? 24.219 0.115 -5.758 1 95.88 68 ASP A N 1
ATOM 515 C CA . ASP A 1 68 ? 23.297 -0.313 -4.715 1 95.88 68 ASP A CA 1
ATOM 516 C C . ASP A 1 68 ? 23.109 -1.83 -4.723 1 95.88 68 ASP A C 1
ATOM 518 O O . ASP A 1 68 ? 22.703 -2.418 -3.723 1 95.88 68 ASP A O 1
ATOM 522 N N . PHE A 1 69 ? 23.469 -2.471 -5.812 1 96.81 69 PHE A N 1
ATOM 523 C CA . PHE A 1 69 ? 23.25 -3.906 -5.941 1 96.81 69 PHE A CA 1
ATOM 524 C C . PHE A 1 69 ? 24.25 -4.68 -5.086 1 96.81 69 PHE A C 1
ATOM 526 O O . PHE A 1 69 ? 23.953 -5.781 -4.617 1 96.81 69 PHE A O 1
ATOM 533 N N . LYS A 1 70 ? 25.391 -4.16 -4.883 1 95.38 70 LYS A N 1
ATOM 534 C CA . LYS A 1 70 ? 26.531 -4.863 -4.305 1 95.38 70 LYS A CA 1
ATOM 535 C C . LYS A 1 70 ? 26.172 -5.449 -2.941 1 95.38 70 LYS A C 1
ATOM 537 O O . LYS A 1 70 ? 26.594 -6.562 -2.611 1 95.38 70 LYS A O 1
ATOM 542 N N . ASP A 1 71 ? 25.438 -4.742 -2.148 1 95.88 71 ASP A N 1
ATOM 543 C CA . ASP A 1 71 ? 25.156 -5.199 -0.791 1 95.88 71 ASP A CA 1
ATOM 544 C C . ASP A 1 71 ? 23.656 -5.41 -0.577 1 95.88 71 ASP A C 1
ATOM 546 O O . ASP A 1 71 ? 23.188 -5.41 0.56 1 95.88 71 ASP A O 1
ATOM 550 N N . ALA A 1 72 ? 22.906 -5.484 -1.671 1 97.81 72 ALA A N 1
ATOM 551 C CA . ALA A 1 72 ? 21.484 -5.758 -1.558 1 97.81 72 ALA A CA 1
ATOM 552 C C . ALA A 1 72 ? 21.219 -7.219 -1.203 1 97.81 72 ALA A C 1
ATOM 554 O O . ALA A 1 72 ? 21.953 -8.109 -1.653 1 97.81 72 ALA A O 1
ATOM 555 N N . ASP A 1 73 ? 20.266 -7.469 -0.384 1 98.44 73 ASP A N 1
ATOM 556 C CA . ASP A 1 73 ? 19.844 -8.836 -0.073 1 98.44 73 ASP A CA 1
ATOM 557 C C . ASP A 1 73 ? 18.953 -9.398 -1.175 1 98.44 73 ASP A C 1
ATOM 559 O O . ASP A 1 73 ? 19.031 -10.594 -1.49 1 98.44 73 ASP A O 1
ATOM 563 N N . ILE A 1 74 ? 18.062 -8.586 -1.665 1 98.75 74 ILE A N 1
ATOM 564 C CA . ILE A 1 74 ? 17.078 -9.016 -2.654 1 98.75 74 ILE A CA 1
ATOM 565 C C . ILE A 1 74 ? 16.938 -7.953 -3.736 1 98.75 74 ILE A C 1
ATOM 567 O O . ILE A 1 74 ? 16.891 -6.758 -3.438 1 98.75 74 ILE A O 1
ATOM 571 N N . VAL A 1 75 ? 16.938 -8.312 -4.918 1 98.81 75 VAL A N 1
ATOM 572 C CA . VAL A 1 75 ? 16.547 -7.488 -6.055 1 98.81 75 VAL A CA 1
ATOM 573 C C . VAL A 1 75 ? 15.164 -7.906 -6.543 1 98.81 75 VAL A C 1
ATOM 575 O O . VAL A 1 75 ? 14.945 -9.062 -6.895 1 98.81 75 VAL A O 1
ATOM 578 N N . VAL A 1 76 ? 14.234 -6.988 -6.488 1 98.88 76 VAL A N 1
ATOM 579 C CA . VAL A 1 76 ? 12.883 -7.215 -6.984 1 98.88 76 VAL A CA 1
ATOM 580 C C . VAL A 1 76 ? 12.719 -6.551 -8.352 1 98.88 76 VAL A C 1
ATOM 582 O O . VAL A 1 76 ? 12.859 -5.332 -8.477 1 98.88 76 VAL A O 1
ATOM 585 N N . ILE A 1 77 ? 12.398 -7.312 -9.359 1 98.69 77 ILE A N 1
ATOM 586 C CA . ILE A 1 77 ? 12.32 -6.789 -10.719 1 98.69 77 ILE A CA 1
ATOM 587 C C . ILE A 1 77 ? 10.859 -6.691 -11.156 1 98.69 77 ILE A C 1
ATOM 589 O O . ILE A 1 77 ? 10.258 -7.688 -11.57 1 98.69 77 ILE A O 1
ATOM 593 N N . CYS A 1 78 ? 10.32 -5.492 -11.141 1 98 78 CYS A N 1
ATOM 594 C CA . CYS A 1 78 ? 8.953 -5.234 -11.586 1 98 78 CYS A CA 1
ATOM 595 C C . CYS A 1 78 ? 8.945 -4.562 -12.953 1 98 78 CYS A C 1
ATOM 597 O O . CYS A 1 78 ? 7.883 -4.309 -13.516 1 98 78 CYS A O 1
ATOM 599 N N . ALA A 1 79 ? 10.141 -4.344 -13.477 1 94.5 79 ALA A N 1
ATOM 600 C CA . ALA A 1 79 ? 10.258 -3.783 -14.82 1 94.5 79 ALA A CA 1
ATOM 601 C C . ALA A 1 79 ? 9.852 -4.809 -15.883 1 94.5 79 ALA A C 1
ATOM 603 O O . ALA A 1 79 ? 10.172 -5.992 -15.758 1 94.5 79 ALA A O 1
ATOM 604 N N . SER A 1 80 ? 9.125 -4.367 -16.781 1 90.38 80 SER A N 1
ATOM 605 C CA . SER A 1 80 ? 8.695 -5.199 -17.906 1 90.38 80 SER A CA 1
ATOM 606 C C . SER A 1 80 ? 8.312 -4.352 -19.109 1 90.38 80 SER A C 1
ATOM 608 O O . SER A 1 80 ? 7.98 -3.172 -18.969 1 90.38 80 SER A O 1
ATOM 610 N N . ALA A 1 81 ? 8.5 -4.969 -20.219 1 89.62 81 ALA A N 1
ATOM 611 C CA . ALA A 1 81 ? 7.949 -4.328 -21.406 1 89.62 81 ALA A CA 1
ATOM 612 C C . ALA A 1 81 ? 6.426 -4.316 -21.375 1 89.62 81 ALA A C 1
ATOM 614 O O . ALA A 1 81 ? 5.812 -5.055 -20.594 1 89.62 81 ALA A O 1
ATOM 615 N N . LYS A 1 82 ? 5.848 -3.367 -22.125 1 81.62 82 LYS A N 1
ATOM 616 C CA . LYS A 1 82 ? 4.395 -3.314 -22.25 1 81.62 82 LYS A CA 1
ATOM 617 C C . LYS A 1 82 ? 3.922 -4.047 -23.5 1 81.62 82 LYS A C 1
ATOM 619 O O . LYS A 1 82 ? 4.562 -3.969 -24.547 1 81.62 82 LYS A O 1
ATOM 624 N N . LEU A 1 83 ? 2.996 -4.832 -23.141 1 75.31 83 LEU A N 1
ATOM 625 C CA . LEU A 1 83 ? 2.406 -5.457 -24.312 1 75.31 83 LEU A CA 1
ATOM 626 C C . LEU A 1 83 ? 1.532 -4.469 -25.078 1 75.31 83 LEU A C 1
ATOM 628 O O . LEU A 1 83 ? 0.451 -4.102 -24.609 1 75.31 83 LEU A O 1
ATOM 632 N N . ALA A 1 84 ? 1.979 -3.945 -26.297 1 72.94 84 ALA A N 1
ATOM 633 C CA . ALA A 1 84 ? 1.223 -2.986 -27.094 1 72.94 84 ALA A CA 1
ATOM 634 C C . ALA A 1 84 ? 0.021 -3.652 -27.766 1 72.94 84 ALA A C 1
ATOM 636 O O . ALA A 1 84 ? 0.035 -4.859 -28.016 1 72.94 84 ALA A O 1
ATOM 637 N N . LYS A 1 85 ? -1.025 -2.883 -27.75 1 76.5 85 LYS A N 1
ATOM 638 C CA . LYS A 1 85 ? -2.242 -3.377 -28.391 1 76.5 85 LYS A CA 1
ATOM 639 C C . LYS A 1 85 ? -1.935 -3.994 -29.75 1 76.5 85 LYS A C 1
ATOM 641 O O . LYS A 1 85 ? -1.273 -3.373 -30.578 1 76.5 85 LYS A O 1
ATOM 646 N N . GLY A 1 86 ? -2.355 -5.312 -29.734 1 73.5 86 GLY A N 1
ATOM 647 C CA . GLY A 1 86 ? -2.199 -5.988 -31.016 1 73.5 86 GLY A CA 1
ATOM 648 C C . GLY A 1 86 ? -0.935 -6.82 -31.094 1 73.5 86 GLY A C 1
ATOM 649 O O . GLY A 1 86 ? -0.759 -7.602 -32.031 1 73.5 86 GLY A O 1
ATOM 650 N N . GLU A 1 87 ? -0.12 -6.625 -30.203 1 79.06 87 GLU A N 1
ATOM 651 C CA . GLU A 1 87 ? 1.136 -7.367 -30.219 1 79.06 87 GLU A CA 1
ATOM 652 C C . GLU A 1 87 ? 0.966 -8.758 -29.609 1 79.06 87 GLU A C 1
ATOM 654 O O . GLU A 1 87 ? 0.015 -9 -28.859 1 79.06 87 GLU A O 1
ATOM 659 N N . THR A 1 88 ? 1.904 -9.57 -29.969 1 77.69 88 THR A N 1
ATOM 660 C CA . THR A 1 88 ? 1.831 -10.961 -29.547 1 77.69 88 THR A CA 1
ATOM 661 C C . THR A 1 88 ? 2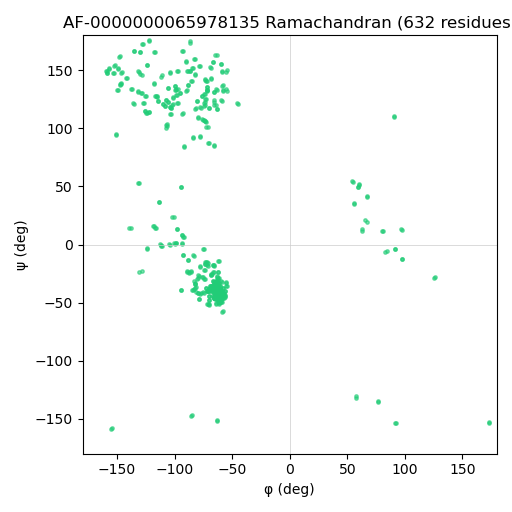.598 -11.188 -28.25 1 77.69 88 THR A C 1
ATOM 663 O O . THR A 1 88 ? 3.463 -10.383 -27.891 1 77.69 88 THR A O 1
ATOM 666 N N . ARG A 1 89 ? 2.361 -12.258 -27.703 1 78.44 89 ARG A N 1
ATOM 667 C CA . ARG A 1 89 ? 3.094 -12.695 -26.516 1 78.44 89 ARG A CA 1
ATOM 668 C C . ARG A 1 89 ? 4.57 -12.914 -26.828 1 78.44 89 ARG A C 1
ATOM 670 O O . ARG A 1 89 ? 5.434 -12.68 -25.984 1 78.44 89 ARG A O 1
ATOM 677 N N . LEU A 1 90 ? 4.746 -13.336 -28.016 1 82.19 90 LEU A N 1
ATOM 678 C CA . LEU A 1 90 ? 6.125 -13.547 -28.438 1 82.19 90 LEU A CA 1
ATOM 679 C C . LEU A 1 90 ? 6.891 -12.234 -28.484 1 82.19 90 LEU A C 1
ATOM 681 O O . LEU A 1 90 ? 8.055 -12.172 -28.078 1 82.19 90 LEU A O 1
ATOM 685 N N . LYS A 1 91 ? 6.297 -11.234 -29.016 1 87.69 91 LYS A N 1
ATOM 686 C CA . LYS A 1 91 ? 6.93 -9.922 -29.047 1 87.69 91 LYS A CA 1
ATOM 687 C C . LYS A 1 91 ? 7.219 -9.43 -27.625 1 87.69 91 LYS A C 1
ATOM 689 O O . LYS A 1 91 ? 8.266 -8.828 -27.375 1 87.69 91 LYS A O 1
ATOM 694 N N . LEU A 1 92 ? 6.309 -9.664 -26.75 1 90.12 92 LEU A N 1
ATOM 695 C CA . LEU A 1 92 ? 6.527 -9.32 -25.359 1 90.12 92 LEU A CA 1
ATOM 696 C C . LEU A 1 92 ? 7.758 -10.031 -24.812 1 90.12 92 LEU A C 1
ATOM 698 O O . LEU A 1 92 ? 8.562 -9.43 -24.094 1 90.12 92 LEU A O 1
ATOM 702 N N . LEU A 1 93 ? 7.875 -11.289 -25.141 1 92.06 93 LEU A N 1
ATOM 703 C CA . LEU A 1 93 ? 9.023 -12.078 -24.703 1 92.06 93 LEU A CA 1
ATOM 704 C C . LEU A 1 93 ? 10.328 -11.477 -25.234 1 92.06 93 LEU A C 1
ATOM 706 O O . LEU A 1 93 ? 11.281 -11.289 -24.469 1 92.06 93 LEU A O 1
ATOM 710 N N . GLU A 1 94 ? 10.359 -11.164 -26.5 1 92.44 94 GLU A N 1
ATOM 711 C CA . GLU A 1 94 ? 11.547 -10.594 -27.125 1 92.44 94 GLU A CA 1
ATOM 712 C C . GLU A 1 94 ? 11.945 -9.281 -26.469 1 92.44 94 GLU A C 1
ATOM 714 O O . GLU A 1 94 ? 13.117 -9.078 -26.141 1 92.44 94 GLU A O 1
ATOM 719 N N . ASP A 1 95 ? 11 -8.461 -26.312 1 94.12 95 ASP A N 1
ATOM 720 C CA . ASP A 1 95 ? 11.25 -7.152 -25.703 1 94.12 95 ASP A CA 1
ATOM 721 C C . ASP A 1 95 ? 11.781 -7.305 -24.281 1 94.12 95 ASP A C 1
ATOM 723 O O . ASP A 1 95 ? 12.695 -6.582 -23.875 1 94.12 95 ASP A O 1
ATOM 727 N N . ASN A 1 96 ? 11.203 -8.242 -23.578 1 95.94 96 ASN A N 1
ATOM 728 C CA . ASN A 1 96 ? 11.617 -8.422 -22.188 1 95.94 96 ASN A CA 1
ATOM 729 C C . ASN A 1 96 ? 13.008 -9.055 -22.094 1 95.94 96 ASN A C 1
ATOM 731 O O . ASN A 1 96 ? 13.789 -8.727 -21.203 1 95.94 96 ASN A O 1
ATOM 735 N N . VAL A 1 97 ? 13.273 -9.969 -23 1 96.38 97 VAL A N 1
ATOM 736 C CA . VAL A 1 97 ? 14.617 -10.547 -23.016 1 96.38 97 VAL A CA 1
ATOM 737 C C . VAL A 1 97 ? 15.641 -9.453 -23.297 1 96.38 97 VAL A C 1
ATOM 739 O O . VAL A 1 97 ? 16.703 -9.398 -22.656 1 96.38 97 VAL A O 1
ATOM 742 N N . ASP A 1 98 ? 15.312 -8.5 -24.188 1 95 98 ASP A N 1
ATOM 743 C CA . ASP A 1 98 ? 16.203 -7.398 -24.547 1 95 98 ASP A CA 1
ATOM 744 C C . ASP A 1 98 ? 16.469 -6.484 -23.359 1 95 98 ASP A C 1
ATOM 746 O O . ASP A 1 98 ? 17.547 -5.914 -23.234 1 95 98 ASP A O 1
ATOM 750 N N . ILE A 1 99 ? 15.477 -6.406 -22.516 1 94.81 99 ILE A N 1
ATOM 751 C CA . ILE A 1 99 ? 15.594 -5.551 -21.344 1 94.81 99 ILE A CA 1
ATOM 752 C C . ILE A 1 99 ? 16.344 -6.297 -20.234 1 94.81 99 ILE A C 1
ATOM 754 O O . ILE A 1 99 ? 17.234 -5.73 -19.594 1 94.81 99 ILE A O 1
ATOM 758 N N . PHE A 1 100 ? 16.094 -7.551 -20.094 1 97.44 100 PHE A N 1
ATOM 759 C CA . PHE A 1 100 ? 16.547 -8.32 -18.938 1 97.44 100 PHE A CA 1
ATOM 760 C C . PHE A 1 100 ? 18.031 -8.68 -19.078 1 97.44 100 PHE A C 1
ATOM 762 O O . PHE A 1 100 ? 18.781 -8.625 -18.109 1 97.44 100 PHE A O 1
ATOM 769 N N . VAL A 1 101 ? 18.438 -9.07 -20.219 1 97.25 101 VAL A N 1
ATOM 770 C CA . VAL A 1 101 ? 19.781 -9.617 -20.406 1 97.25 101 VAL A CA 1
ATOM 771 C C . VAL A 1 101 ? 20.828 -8.586 -19.969 1 97.25 101 VAL A C 1
ATOM 773 O O . VAL A 1 101 ? 21.594 -8.828 -19.047 1 97.25 101 VAL A O 1
ATOM 776 N N . PRO A 1 102 ? 20.828 -7.348 -20.562 1 96 102 PRO A N 1
ATOM 777 C CA . PRO A 1 102 ? 21.812 -6.375 -20.109 1 96 102 PRO A CA 1
ATOM 778 C C . PRO A 1 102 ? 21.609 -5.973 -18.641 1 96 102 PRO A C 1
ATOM 780 O O . PRO A 1 102 ? 22.578 -5.703 -17.938 1 96 102 PRO A O 1
ATOM 783 N N . MET A 1 103 ? 20.406 -5.914 -18.172 1 96 103 MET A N 1
ATOM 784 C CA . MET A 1 103 ? 20.109 -5.543 -16.797 1 96 103 MET A CA 1
ATOM 785 C C . MET A 1 103 ? 20.719 -6.547 -15.812 1 96 103 MET A C 1
ATOM 787 O O . MET A 1 103 ? 21.391 -6.16 -14.852 1 96 103 MET A O 1
ATOM 791 N N . ILE A 1 104 ? 20.516 -7.82 -16.109 1 97.56 104 ILE A N 1
ATOM 792 C CA . ILE A 1 104 ? 21 -8.875 -15.227 1 97.56 104 ILE A CA 1
ATOM 793 C C . ILE A 1 104 ? 22.516 -8.898 -15.234 1 97.56 104 ILE A C 1
ATOM 795 O O . ILE A 1 104 ? 23.156 -9.086 -14.195 1 97.56 104 ILE A O 1
ATOM 799 N N . GLN A 1 105 ? 23.094 -8.711 -16.391 1 96.69 105 GLN A N 1
ATOM 800 C CA . GLN A 1 105 ? 24.547 -8.672 -16.484 1 96.69 105 GLN A CA 1
ATOM 801 C C . GLN A 1 105 ? 25.125 -7.559 -15.617 1 96.69 105 GLN A C 1
ATOM 803 O O . GLN A 1 105 ? 26.125 -7.77 -14.906 1 96.69 105 GLN A O 1
ATOM 808 N N . ARG A 1 106 ? 24.469 -6.398 -15.68 1 95.88 106 ARG A N 1
ATOM 809 C CA . ARG A 1 106 ? 24.922 -5.27 -14.875 1 95.88 106 ARG A CA 1
ATOM 810 C C . ARG A 1 106 ? 24.797 -5.574 -13.383 1 95.88 106 ARG A C 1
ATOM 812 O O . ARG A 1 106 ? 25.672 -5.203 -12.594 1 95.88 106 ARG A O 1
ATOM 819 N N . ILE A 1 107 ? 23.75 -6.203 -13.016 1 97.62 107 ILE A N 1
ATOM 820 C CA . ILE A 1 107 ? 23.516 -6.562 -11.625 1 97.62 107 ILE A CA 1
ATOM 821 C C . ILE A 1 107 ? 24.609 -7.531 -11.156 1 97.62 107 ILE A C 1
ATOM 823 O O . ILE A 1 107 ? 25.203 -7.336 -10.094 1 97.62 107 ILE A O 1
ATOM 827 N N . VAL A 1 108 ? 24.906 -8.547 -11.938 1 96.81 108 VAL A N 1
ATOM 828 C CA . VAL A 1 108 ? 25.891 -9.555 -11.594 1 96.81 108 VAL A CA 1
ATOM 829 C C . VAL A 1 108 ? 27.281 -8.906 -11.523 1 96.81 108 VAL A C 1
ATOM 831 O O . VAL A 1 108 ? 28.062 -9.18 -10.609 1 96.81 108 VAL A O 1
ATOM 834 N N . ASP A 1 109 ? 27.516 -8.008 -12.469 1 96.19 109 ASP A N 1
ATOM 835 C CA . ASP A 1 109 ? 28.812 -7.336 -12.547 1 96.19 109 ASP A CA 1
ATOM 836 C C . ASP A 1 109 ? 29.047 -6.445 -11.32 1 96.19 109 ASP A C 1
ATOM 838 O O . ASP A 1 109 ? 30.188 -6.148 -10.977 1 96.19 109 ASP A O 1
ATOM 842 N N . SER A 1 110 ? 28.047 -6.039 -10.695 1 96.44 110 SER A N 1
ATOM 843 C CA . SER A 1 110 ? 28.156 -5.18 -9.523 1 96.44 110 SER A CA 1
ATOM 844 C C . SER A 1 110 ? 28.656 -5.961 -8.312 1 96.44 110 SER A C 1
ATOM 846 O O . SER A 1 110 ? 29.078 -5.371 -7.312 1 96.44 110 SER A O 1
ATOM 848 N N . GLY A 1 111 ? 28.609 -7.285 -8.398 1 96.75 111 GLY A N 1
ATOM 849 C CA . GLY A 1 111 ? 28.984 -8.133 -7.277 1 96.75 111 GLY A CA 1
ATOM 850 C C . GLY A 1 111 ? 27.812 -8.602 -6.461 1 96.75 111 GLY A C 1
ATOM 851 O O . GLY A 1 111 ? 27.984 -9.141 -5.363 1 96.75 111 GLY A O 1
ATOM 852 N N . PHE A 1 112 ? 26.625 -8.43 -6.98 1 98 112 PHE A N 1
ATOM 853 C CA . PHE A 1 112 ? 25.406 -8.875 -6.309 1 98 112 PHE A CA 1
ATOM 854 C C . PHE A 1 112 ? 25.453 -10.375 -6.051 1 98 112 PHE A C 1
ATOM 856 O O . PHE A 1 112 ? 25.812 -11.156 -6.938 1 98 112 PHE A O 1
ATOM 863 N N . ASP A 1 113 ? 25.031 -10.75 -4.84 1 97.25 113 ASP A N 1
ATOM 864 C CA . ASP A 1 113 ? 25 -12.164 -4.484 1 97.25 113 ASP A CA 1
ATOM 865 C C . ASP A 1 113 ? 23.734 -12.523 -3.723 1 97.25 113 ASP A C 1
ATOM 867 O O . ASP A 1 113 ? 23.672 -13.539 -3.033 1 97.25 113 ASP A O 1
ATOM 871 N N . GLY A 1 114 ? 22.734 -11.648 -3.732 1 98.19 114 GLY A N 1
ATOM 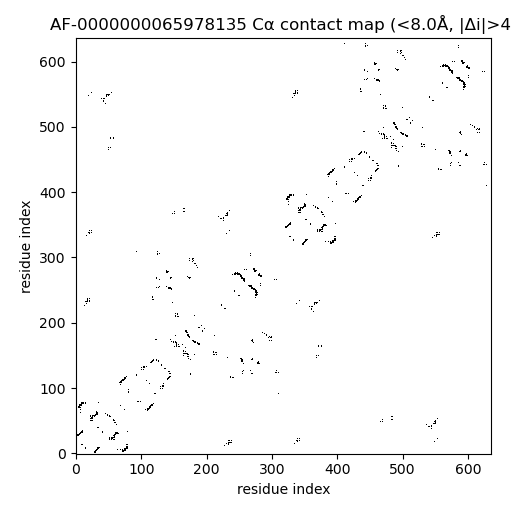872 C CA . GLY A 1 114 ? 21.484 -11.883 -3.035 1 98.19 114 GLY A CA 1
ATOM 873 C C . GLY A 1 114 ? 20.484 -12.688 -3.854 1 98.19 114 GLY A C 1
ATOM 874 O O . GLY A 1 114 ? 20.875 -13.617 -4.57 1 98.19 114 GLY A O 1
ATOM 875 N N . TYR A 1 115 ? 19.234 -12.43 -3.678 1 98.81 115 TYR A N 1
ATOM 876 C CA . TYR A 1 115 ? 18.156 -13.18 -4.309 1 98.81 115 TYR A CA 1
ATOM 877 C C . TYR A 1 115 ? 17.438 -12.32 -5.344 1 98.81 115 TYR A C 1
ATOM 879 O O . TYR A 1 115 ? 17.312 -11.109 -5.172 1 98.81 115 TYR A O 1
ATOM 887 N N . PHE A 1 116 ? 16.984 -12.953 -6.418 1 98.88 116 PHE A N 1
ATOM 888 C CA . PHE A 1 116 ? 16.109 -12.328 -7.398 1 98.88 116 PHE A CA 1
ATOM 889 C C . PHE A 1 116 ? 14.656 -12.719 -7.145 1 98.88 116 PHE A C 1
ATOM 891 O O . PHE A 1 116 ? 14.352 -13.898 -6.945 1 98.88 116 PHE A O 1
ATOM 898 N N . VAL A 1 117 ? 13.789 -11.75 -7.07 1 98.88 117 VAL A N 1
ATOM 899 C CA . VAL A 1 117 ? 12.344 -11.945 -7.027 1 98.88 117 VAL A CA 1
ATOM 900 C C . VAL A 1 117 ? 11.68 -11.141 -8.141 1 98.88 117 VAL A C 1
ATOM 902 O O . VAL A 1 117 ? 11.922 -9.945 -8.281 1 98.88 117 VAL A O 1
ATOM 905 N N . LEU A 1 118 ? 10.844 -11.797 -8.961 1 98.31 118 LEU A N 1
ATOM 906 C CA . LEU A 1 118 ? 10.305 -11.031 -10.078 1 98.31 118 LEU A CA 1
ATOM 907 C C . LEU A 1 118 ? 8.898 -11.492 -10.43 1 98.31 118 LEU A C 1
ATOM 909 O O . LEU A 1 118 ? 8.602 -12.688 -10.375 1 98.31 118 LEU A O 1
ATOM 913 N N . PRO A 1 119 ? 8 -10.531 -10.695 1 97.88 119 PRO A N 1
ATOM 914 C CA . PRO A 1 119 ? 6.672 -10.797 -11.242 1 97.88 119 PRO A CA 1
ATOM 915 C C . PRO A 1 119 ? 6.594 -10.562 -12.75 1 97.88 119 PRO A C 1
ATOM 917 O O . PRO A 1 119 ? 5.531 -10.734 -13.352 1 97.88 119 PRO A O 1
ATOM 920 N N . SER A 1 120 ? 7.656 -10.164 -13.438 1 95.12 120 SER A N 1
ATOM 921 C CA . SER A 1 120 ? 7.641 -9.703 -14.82 1 95.12 120 SER A CA 1
ATOM 922 C C . SER A 1 120 ? 7.188 -10.805 -15.773 1 95.12 120 SER A C 1
ATOM 924 O O . SER A 1 120 ? 7.73 -11.906 -15.75 1 95.12 120 SER A O 1
ATOM 926 N N . ASN A 1 121 ? 6.309 -10.5 -16.656 1 91.31 121 ASN A N 1
ATOM 927 C CA . ASN A 1 121 ? 5.734 -11.484 -17.578 1 91.31 121 ASN A CA 1
ATOM 928 C C . ASN A 1 121 ? 6.566 -11.617 -18.844 1 91.31 121 ASN A C 1
ATOM 930 O O . ASN A 1 121 ? 7.168 -10.648 -19.297 1 91.31 121 ASN A O 1
ATOM 934 N N . PRO A 1 122 ? 6.555 -12.789 -19.406 1 94.56 122 PRO A N 1
ATOM 935 C CA . PRO A 1 122 ? 6.051 -14.039 -18.844 1 94.56 122 PRO A CA 1
ATOM 936 C C . PRO A 1 122 ? 6.922 -14.57 -17.703 1 94.56 122 PRO A C 1
ATOM 938 O O . PRO A 1 122 ? 8.07 -14.953 -17.938 1 94.56 122 PRO A O 1
ATOM 941 N N . VAL A 1 123 ? 6.398 -14.672 -16.531 1 96.62 123 VAL A N 1
ATOM 942 C CA . VAL A 1 123 ? 7.168 -14.727 -15.305 1 96.62 123 VAL A CA 1
ATOM 943 C C . VAL A 1 123 ? 8.023 -16 -15.281 1 96.62 123 VAL A C 1
ATOM 945 O O . VAL A 1 123 ? 9.18 -15.969 -14.859 1 96.62 123 VAL A O 1
ATOM 948 N N . ASP A 1 124 ? 7.488 -17.141 -15.75 1 97.69 124 ASP A N 1
ATOM 949 C CA . ASP A 1 124 ? 8.234 -18.391 -15.711 1 97.69 124 ASP A CA 1
ATOM 950 C C . ASP A 1 124 ? 9.43 -18.344 -16.656 1 97.69 124 ASP A C 1
ATOM 952 O O . ASP A 1 124 ? 10.523 -18.797 -16.297 1 97.69 124 ASP A O 1
ATOM 956 N N . ILE A 1 125 ? 9.25 -17.734 -17.797 1 96.81 125 ILE A N 1
ATOM 957 C CA . ILE A 1 125 ? 10.32 -17.656 -18.797 1 96.81 125 ILE A CA 1
ATOM 958 C C . ILE A 1 125 ? 11.352 -16.625 -18.344 1 96.81 125 ILE A C 1
ATOM 960 O O . ILE A 1 125 ? 12.562 -16.844 -18.484 1 96.81 125 ILE A O 1
ATOM 964 N N . MET A 1 126 ? 10.867 -15.516 -17.812 1 97.69 126 MET A N 1
ATOM 965 C CA . MET A 1 126 ? 11.797 -14.477 -17.391 1 97.69 126 MET A CA 1
ATOM 966 C C . MET A 1 126 ? 12.641 -14.961 -16.203 1 97.69 126 MET A C 1
ATOM 968 O O . MET A 1 126 ? 13.805 -14.578 -16.062 1 97.69 126 MET A O 1
ATOM 972 N N . SER A 1 127 ? 12.055 -15.758 -15.336 1 98.44 127 SER A N 1
ATOM 973 C CA . SER A 1 127 ? 12.836 -16.391 -14.273 1 98.44 127 SER A CA 1
ATOM 974 C C . SER A 1 127 ? 13.961 -17.234 -14.844 1 98.44 127 SER A C 1
ATOM 976 O O . SER A 1 127 ? 15.094 -17.188 -14.359 1 98.44 127 SER A O 1
ATOM 978 N N . TYR A 1 128 ? 13.625 -17.953 -15.852 1 98.25 128 TYR A N 1
ATOM 979 C CA . TYR A 1 128 ? 14.633 -18.766 -16.531 1 98.25 128 TYR A CA 1
ATOM 980 C C . TYR A 1 128 ? 15.719 -17.875 -17.141 1 98.25 128 TYR A C 1
ATOM 982 O O . TYR A 1 128 ? 16.906 -18.188 -17.047 1 98.25 128 TYR A O 1
ATOM 990 N N . VAL A 1 129 ? 15.289 -16.812 -17.781 1 98.12 129 VAL A N 1
ATOM 991 C CA . VAL A 1 129 ? 16.234 -15.891 -18.406 1 98.12 129 VAL A CA 1
ATOM 992 C C . VAL A 1 129 ? 17.203 -15.359 -17.344 1 98.12 129 VAL A C 1
ATOM 994 O O . VAL A 1 129 ? 18.406 -15.266 -17.594 1 98.12 129 VAL A O 1
ATOM 997 N N . VAL A 1 130 ? 16.688 -14.984 -16.172 1 98.56 130 VAL A N 1
ATOM 998 C CA . VAL A 1 130 ? 17.531 -14.516 -15.094 1 98.56 130 VAL A CA 1
ATOM 999 C C . VAL A 1 130 ? 18.547 -15.602 -14.727 1 98.56 130 VAL A C 1
ATOM 1001 O O . VAL A 1 130 ? 19.734 -15.312 -14.555 1 98.56 130 VAL A O 1
ATOM 1004 N N . LYS A 1 131 ? 18.109 -16.859 -14.594 1 98.44 131 LYS A N 1
ATOM 1005 C CA . LYS A 1 131 ? 19.016 -17.953 -14.258 1 98.44 131 LYS A CA 1
ATOM 1006 C C . LYS A 1 131 ? 20.094 -18.141 -15.32 1 98.44 131 LYS A C 1
ATOM 1008 O O . LYS A 1 131 ? 21.281 -18.25 -15 1 98.44 131 LYS A O 1
ATOM 1013 N N . ARG A 1 132 ? 19.641 -18.156 -16.531 1 97.62 132 ARG A N 1
ATOM 1014 C CA . ARG A 1 132 ? 20.531 -18.391 -17.672 1 97.62 132 ARG A CA 1
ATOM 1015 C C . ARG A 1 132 ? 21.609 -17.312 -17.766 1 97.62 132 ARG A C 1
ATOM 1017 O O . ARG A 1 132 ? 22.766 -17.609 -18.047 1 97.62 132 ARG A O 1
ATOM 1024 N N . VAL A 1 133 ? 21.234 -16.125 -17.562 1 97.56 133 VAL A N 1
ATOM 1025 C CA . VAL A 1 133 ? 22.125 -14.984 -17.781 1 97.56 133 VAL A CA 1
ATOM 1026 C C . VAL A 1 133 ? 22.984 -14.766 -16.547 1 97.56 133 VAL A C 1
ATOM 1028 O O . VAL A 1 133 ? 24.188 -14.469 -16.656 1 97.56 133 VAL A O 1
ATOM 1031 N N . SER A 1 134 ? 22.469 -14.922 -15.344 1 97.75 134 SER A N 1
ATOM 1032 C CA . SER A 1 134 ? 23.172 -14.602 -14.109 1 97.75 134 SER A CA 1
ATOM 1033 C C . SER A 1 134 ? 24.078 -15.75 -13.68 1 97.75 134 SER A C 1
ATOM 1035 O O . SER A 1 134 ? 25.062 -15.531 -12.961 1 97.75 134 SER A O 1
ATOM 1037 N N . ASN A 1 135 ? 23.688 -17.016 -13.992 1 97.06 135 ASN A N 1
ATOM 1038 C CA . ASN A 1 135 ? 24.328 -18.25 -13.555 1 97.06 135 ASN A CA 1
ATOM 1039 C C . ASN A 1 135 ? 24.219 -18.438 -12.039 1 97.06 135 ASN A C 1
ATOM 1041 O O . ASN A 1 135 ? 25.062 -19.078 -11.422 1 97.06 135 ASN A O 1
ATOM 1045 N N . PHE A 1 136 ? 23.266 -17.766 -11.453 1 98.31 136 PHE A N 1
ATOM 1046 C CA . PHE A 1 136 ? 22.984 -17.953 -10.031 1 98.31 136 PHE A CA 1
ATOM 1047 C C . PHE A 1 136 ? 22.391 -19.328 -9.766 1 98.31 136 PHE A C 1
ATOM 1049 O O . PHE A 1 136 ? 21.766 -19.906 -10.648 1 98.31 136 PHE A O 1
ATOM 1056 N N . PRO A 1 137 ? 22.625 -19.844 -8.516 1 98.44 137 PRO A N 1
ATOM 1057 C CA . PRO A 1 137 ? 21.906 -21.062 -8.156 1 98.44 137 PRO A CA 1
ATOM 1058 C C . PRO A 1 137 ? 20.391 -20.891 -8.211 1 98.44 137 PRO A C 1
ATOM 1060 O O . PRO A 1 137 ? 19.875 -19.797 -7.934 1 98.44 137 PRO A O 1
ATOM 1063 N N . LYS A 1 138 ? 19.672 -21.938 -8.523 1 98.19 138 LYS A N 1
ATOM 1064 C CA . LYS A 1 138 ? 18.234 -21.906 -8.773 1 98.19 138 LYS A CA 1
ATOM 1065 C C . LYS A 1 138 ? 17.469 -21.391 -7.562 1 98.19 138 LYS A C 1
ATOM 1067 O O . LYS A 1 138 ? 16.453 -20.703 -7.707 1 98.19 138 LYS A O 1
ATOM 1072 N N . ASN A 1 139 ? 17.953 -21.641 -6.336 1 98.62 139 ASN A N 1
ATOM 1073 C CA . ASN A 1 139 ? 17.219 -21.266 -5.133 1 98.62 139 ASN A CA 1
ATOM 1074 C C . ASN A 1 139 ? 17.234 -19.75 -4.926 1 98.62 139 ASN A C 1
ATOM 1076 O O . ASN A 1 139 ? 16.438 -19.219 -4.137 1 98.62 139 ASN A O 1
ATOM 1080 N N . LYS A 1 140 ? 18.109 -19.031 -5.629 1 98.75 140 LYS A N 1
ATOM 1081 C CA . LYS A 1 140 ? 18.25 -17.578 -5.449 1 98.75 140 LYS A CA 1
ATOM 1082 C C . LYS A 1 140 ? 17.375 -16.828 -6.441 1 98.75 140 LYS A C 1
ATOM 1084 O O . LYS A 1 140 ? 17.391 -15.586 -6.473 1 98.75 140 LYS A O 1
ATOM 1089 N N . ILE A 1 141 ? 16.641 -17.547 -7.273 1 98.88 141 ILE A N 1
ATOM 1090 C CA . ILE A 1 141 ? 15.789 -16.922 -8.289 1 98.88 141 ILE A CA 1
ATOM 1091 C C . ILE A 1 141 ? 14.352 -17.406 -8.125 1 98.88 141 ILE A C 1
ATOM 1093 O O . ILE A 1 141 ? 14.07 -18.594 -8.32 1 98.88 141 ILE A O 1
ATOM 1097 N N . ILE A 1 142 ? 13.477 -16.516 -7.75 1 98.88 142 ILE A N 1
ATOM 1098 C CA . ILE A 1 142 ? 12.078 -16.875 -7.5 1 98.88 142 ILE A CA 1
ATOM 1099 C C . ILE A 1 142 ? 11.164 -15.977 -8.336 1 98.88 142 ILE A C 1
ATOM 1101 O O . ILE A 1 142 ? 11.164 -14.75 -8.172 1 98.88 142 ILE A O 1
ATOM 1105 N N . GLY A 1 143 ? 10.461 -16.547 -9.25 1 98.81 143 GLY A N 1
ATOM 1106 C CA . GLY A 1 143 ? 9.352 -15.836 -9.875 1 98.81 143 GLY A CA 1
ATOM 1107 C C . GLY A 1 143 ? 8.062 -15.93 -9.094 1 98.81 143 GLY A C 1
ATOM 1108 O O . GLY A 1 143 ? 7.816 -16.938 -8.414 1 98.81 143 GLY A O 1
ATOM 1109 N N . SER A 1 144 ? 7.184 -14.953 -9.203 1 98.38 144 SER A N 1
ATOM 1110 C CA . SER A 1 144 ? 5.934 -14.953 -8.445 1 98.38 144 SER A CA 1
ATOM 1111 C C . SER A 1 144 ? 5.059 -16.141 -8.836 1 98.38 144 SER A C 1
ATOM 1113 O O . SER A 1 144 ? 4.254 -16.609 -8.031 1 98.38 144 SER A O 1
ATOM 1115 N N . GLY A 1 145 ? 5.223 -16.578 -10.18 1 97.69 145 GLY A N 1
ATOM 1116 C CA . GLY A 1 145 ? 4.543 -17.781 -10.633 1 97.69 145 GLY A CA 1
ATOM 1117 C C . GLY A 1 145 ? 3.039 -17.719 -10.461 1 97.69 145 GLY A C 1
ATOM 1118 O O . GLY A 1 145 ? 2.398 -16.75 -10.867 1 97.69 145 GLY A O 1
ATOM 1119 N N . THR A 1 146 ? 2.475 -18.781 -9.852 1 97.62 146 THR A N 1
ATOM 1120 C CA . THR A 1 146 ? 1.025 -18.891 -9.727 1 97.62 146 THR A CA 1
ATOM 1121 C C . THR A 1 146 ? 0.577 -18.531 -8.312 1 97.62 146 THR A C 1
ATOM 1123 O O . THR A 1 146 ? -0.461 -19 -7.844 1 97.62 146 THR A O 1
ATOM 1126 N N . SER A 1 147 ? 1.381 -17.75 -7.598 1 97.69 147 SER A N 1
ATOM 1127 C CA . SER A 1 147 ? 1.031 -17.359 -6.238 1 97.69 147 SER A CA 1
ATOM 1128 C C . SER A 1 147 ? -0.292 -16.609 -6.199 1 97.69 147 SER A C 1
ATOM 1130 O O . SER A 1 147 ? -1.173 -16.922 -5.398 1 97.69 147 SER A O 1
ATOM 1132 N N . LEU A 1 148 ? -0.427 -15.672 -7.098 1 96.88 148 LEU A N 1
ATOM 1133 C CA . LEU A 1 148 ? -1.655 -14.883 -7.129 1 96.88 148 LEU A CA 1
ATOM 1134 C C . LEU A 1 148 ? -2.824 -15.727 -7.633 1 96.88 148 LEU A C 1
ATOM 1136 O O . LEU A 1 148 ? -3.941 -15.609 -7.125 1 96.88 148 LEU A O 1
ATOM 1140 N N . ASP A 1 149 ? -2.617 -16.562 -8.625 1 96.56 149 ASP A N 1
ATOM 1141 C CA . ASP A 1 149 ? -3.652 -17.469 -9.109 1 96.56 149 ASP A CA 1
ATOM 1142 C C . ASP A 1 149 ? -4.156 -18.391 -7.992 1 96.56 149 ASP A C 1
ATOM 1144 O O . ASP A 1 149 ? -5.355 -18.641 -7.883 1 96.56 149 ASP A O 1
ATOM 1148 N N . THR A 1 150 ? -3.217 -18.844 -7.254 1 97.31 150 THR A N 1
ATOM 1149 C CA . THR A 1 150 ? -3.561 -19.703 -6.121 1 97.31 150 THR A CA 1
ATOM 1150 C C . THR A 1 150 ? -4.391 -18.938 -5.098 1 97.31 150 THR A C 1
ATOM 1152 O O . THR A 1 150 ? -5.387 -19.438 -4.582 1 97.31 150 THR A O 1
ATOM 1155 N N . ALA A 1 151 ? -3.959 -17.734 -4.84 1 96.44 151 ALA A N 1
ATOM 1156 C CA . ALA A 1 151 ? -4.707 -16.906 -3.902 1 96.44 151 ALA A CA 1
ATOM 1157 C C . ALA A 1 151 ? -6.141 -16.688 -4.379 1 96.44 151 ALA A C 1
ATOM 1159 O O . ALA A 1 151 ? -7.078 -16.734 -3.582 1 96.44 151 ALA A O 1
ATOM 1160 N N . ARG A 1 152 ? -6.301 -16.469 -5.637 1 96.94 152 ARG A N 1
ATOM 1161 C CA . ARG A 1 152 ? -7.625 -16.266 -6.215 1 96.94 152 ARG A CA 1
ATOM 1162 C C . ARG A 1 152 ? -8.469 -17.531 -6.105 1 96.94 152 ARG A C 1
ATOM 1164 O O . ARG A 1 152 ? -9.641 -17.469 -5.734 1 96.94 152 ARG A O 1
ATOM 1171 N N . PHE A 1 153 ? -7.844 -18.672 -6.469 1 97.06 153 PHE A N 1
ATOM 1172 C CA . PHE A 1 153 ? -8.516 -19.969 -6.371 1 97.06 153 PHE A CA 1
ATOM 1173 C C . PHE A 1 153 ? -8.992 -20.219 -4.945 1 97.06 153 PHE A C 1
ATOM 1175 O O . PHE A 1 153 ? -10.164 -20.547 -4.727 1 97.06 153 PHE A O 1
ATOM 1182 N N . GLN A 1 154 ? -8.148 -19.922 -4.008 1 96.19 154 GLN A N 1
ATOM 1183 C CA . GLN A 1 154 ? -8.477 -20.109 -2.596 1 96.19 154 GLN A CA 1
ATOM 1184 C C . GLN A 1 154 ? -9.562 -19.141 -2.156 1 96.19 154 GLN A C 1
ATOM 1186 O O . GLN A 1 154 ? -10.453 -19.5 -1.382 1 96.19 154 GLN A O 1
ATOM 1191 N N . PHE A 1 155 ? -9.539 -17.969 -2.676 1 95.44 155 PHE A N 1
ATOM 1192 C CA . PHE A 1 155 ? -10.539 -16.969 -2.332 1 95.44 155 PHE A CA 1
ATOM 1193 C C . PHE A 1 155 ? -11.922 -17.422 -2.789 1 95.44 155 PHE A C 1
ATOM 1195 O O . PHE A 1 155 ? -12.883 -17.391 -2.014 1 95.44 155 PHE A O 1
ATOM 1202 N N . PHE A 1 156 ? -12.055 -17.812 -4.039 1 96.25 156 PHE A N 1
ATOM 1203 C CA . PHE A 1 156 ? -13.359 -18.188 -4.57 1 96.25 156 PHE A CA 1
ATOM 1204 C C . PHE A 1 156 ? -13.906 -19.422 -3.846 1 96.25 156 PHE A C 1
ATOM 1206 O O . PHE A 1 156 ? -15.102 -19.5 -3.564 1 96.25 156 PHE A O 1
ATOM 1213 N N . LEU A 1 157 ? -13.016 -20.344 -3.529 1 96.56 157 LEU A N 1
ATOM 1214 C CA . LEU A 1 157 ? -13.453 -21.484 -2.75 1 96.56 157 LEU A CA 1
ATOM 1215 C C . LEU A 1 157 ? -13.891 -21.062 -1.352 1 96.56 157 LEU A C 1
ATOM 1217 O O . LEU A 1 157 ? -14.898 -21.547 -0.836 1 96.56 157 LEU A O 1
ATOM 1221 N N . SER A 1 158 ? -13.078 -20.219 -0.737 1 95.69 158 SER A N 1
ATOM 1222 C CA . SER A 1 158 ? -13.398 -19.75 0.607 1 95.69 158 SER A CA 1
ATOM 1223 C C . SER A 1 158 ? -14.789 -19.125 0.657 1 95.69 158 SER A C 1
ATOM 1225 O O . SER A 1 158 ? -15.516 -19.281 1.644 1 95.69 158 SER A O 1
ATOM 1227 N N . ARG A 1 159 ? -15.195 -18.438 -0.386 1 93.88 159 ARG A N 1
ATOM 1228 C CA . ARG A 1 159 ? -16.516 -17.812 -0.46 1 93.88 159 ARG A CA 1
ATOM 1229 C C . ARG A 1 159 ? -17.609 -18.875 -0.57 1 93.88 159 ARG A C 1
ATOM 1231 O O . ARG A 1 159 ? -18.672 -18.734 0.03 1 93.88 159 ARG A O 1
ATOM 1238 N N . GLU A 1 160 ? -17.375 -19.922 -1.338 1 94.94 160 GLU A N 1
ATOM 1239 C CA . GLU A 1 160 ? -18.344 -20.984 -1.524 1 94.94 160 GLU A CA 1
ATOM 1240 C C . GLU A 1 160 ? -18.625 -21.719 -0.212 1 94.94 160 GLU A C 1
ATOM 1242 O O . GLU A 1 160 ? -19.75 -22.172 0.025 1 94.94 160 GLU A O 1
ATOM 1247 N N . PHE A 1 161 ? -17.672 -21.797 0.601 1 95.69 161 PHE A N 1
ATOM 1248 C CA . PHE A 1 161 ? -17.797 -22.641 1.786 1 95.69 161 PHE A CA 1
ATOM 1249 C C . PHE A 1 161 ? -17.844 -21.781 3.049 1 95.69 161 PHE A C 1
ATOM 1251 O O . PHE A 1 161 ? -17.875 -22.312 4.16 1 95.69 161 PHE A O 1
ATOM 1258 N N . ASP A 1 162 ? -17.766 -20.531 2.91 1 93.62 162 ASP A N 1
ATOM 1259 C CA . ASP A 1 162 ? -17.906 -19.562 3.994 1 93.62 162 ASP A CA 1
ATOM 1260 C C . ASP A 1 162 ? -16.844 -19.781 5.062 1 93.62 162 ASP A C 1
ATOM 1262 O O . ASP A 1 162 ? -17.156 -19.938 6.242 1 93.62 162 ASP A O 1
ATOM 1266 N N . VAL A 1 163 ? -15.555 -19.844 4.668 1 93.44 163 VAL A N 1
ATOM 1267 C CA . VAL A 1 163 ? -14.383 -19.906 5.539 1 93.44 163 VAL A CA 1
ATOM 1268 C C . VAL A 1 163 ? -13.359 -18.859 5.102 1 93.44 163 VAL A C 1
ATOM 1270 O O . VAL A 1 163 ? -13.5 -18.25 4.035 1 93.44 163 VAL A O 1
ATOM 1273 N N . ALA A 1 164 ? -12.391 -18.547 5.875 1 90.38 164 ALA A N 1
ATOM 1274 C CA . ALA A 1 164 ? -11.32 -17.625 5.516 1 90.38 164 ALA A CA 1
ATOM 1275 C C . ALA A 1 164 ? -10.422 -18.203 4.434 1 90.38 164 ALA A C 1
ATOM 1277 O O . ALA A 1 164 ? -10.148 -19.406 4.434 1 90.38 164 ALA A O 1
ATOM 1278 N N . PRO A 1 165 ? -9.977 -17.391 3.543 1 91.75 165 PRO A N 1
ATOM 1279 C CA . PRO A 1 165 ? -9.156 -17.891 2.438 1 91.75 165 PRO A CA 1
ATOM 1280 C C . PRO A 1 165 ? -7.93 -18.672 2.914 1 91.75 165 PRO A C 1
ATOM 1282 O O . PRO A 1 165 ? -7.516 -19.641 2.271 1 91.75 165 PRO A O 1
ATOM 1285 N N . ASN A 1 166 ? -7.379 -18.281 4.043 1 89 166 ASN A N 1
ATOM 1286 C CA . ASN A 1 166 ? -6.172 -18.938 4.535 1 89 166 ASN A CA 1
ATOM 1287 C C . ASN A 1 166 ? -6.473 -20.312 5.105 1 89 166 ASN A C 1
ATOM 1289 O O . ASN A 1 166 ? -5.555 -21.062 5.441 1 89 166 ASN A O 1
ATOM 1293 N N . GLN A 1 167 ? -7.719 -20.656 5.145 1 91.44 167 GLN A N 1
ATOM 1294 C CA . GLN A 1 167 ? -8.125 -21.969 5.629 1 91.44 167 GLN A CA 1
ATOM 1295 C C . GLN A 1 167 ? -8.383 -22.922 4.469 1 91.44 167 GLN A C 1
ATOM 1297 O O . GLN A 1 167 ? -8.773 -24.078 4.68 1 91.44 167 GLN A O 1
ATOM 1302 N N . VAL A 1 168 ? -8.18 -22.453 3.332 1 94.75 168 VAL A N 1
ATOM 1303 C CA . VAL A 1 168 ? -8.336 -23.25 2.123 1 94.75 168 VAL A CA 1
ATOM 1304 C C . VAL A 1 168 ? -6.965 -23.562 1.524 1 94.75 168 VAL A C 1
ATOM 1306 O O . VAL A 1 168 ? -6.133 -22.656 1.372 1 94.75 168 VAL A O 1
ATOM 1309 N N . TYR A 1 169 ? -6.68 -24.766 1.33 1 95.88 169 TYR A N 1
ATOM 1310 C CA . TYR A 1 169 ? -5.52 -25.125 0.521 1 95.88 169 TYR A CA 1
ATOM 1311 C C . TYR A 1 169 ? -5.949 -25.594 -0.866 1 95.88 169 TYR A C 1
ATOM 1313 O O . TYR A 1 169 ? -6.645 -26.609 -1.002 1 95.88 169 TYR A O 1
ATOM 1321 N N . ALA A 1 170 ? -5.684 -24.922 -1.809 1 97.25 170 ALA A N 1
ATOM 1322 C CA . ALA A 1 170 ? -6.023 -25.219 -3.199 1 97.25 170 ALA A CA 1
ATOM 1323 C C . ALA A 1 170 ? -4.996 -24.609 -4.152 1 97.25 170 ALA A C 1
ATOM 1325 O O . ALA A 1 170 ? -5.148 -23.469 -4.594 1 97.25 170 ALA A O 1
ATOM 1326 N N . PRO A 1 171 ? -4.047 -25.375 -4.535 1 97.25 171 PRO A N 1
ATOM 1327 C CA . PRO A 1 171 ? -2.934 -24.812 -5.305 1 97.25 171 PRO A CA 1
ATOM 1328 C C . PRO A 1 171 ? -3.223 -24.75 -6.801 1 97.25 171 PRO A C 1
ATOM 1330 O O . PRO A 1 171 ? -3.904 -25.625 -7.34 1 97.25 171 PRO A O 1
ATOM 1333 N N . ILE A 1 172 ? -2.805 -23.703 -7.406 1 97.62 172 ILE A N 1
ATOM 1334 C CA . ILE A 1 172 ? -2.654 -23.625 -8.852 1 97.62 172 ILE A CA 1
ATOM 1335 C C . ILE A 1 172 ? -1.185 -23.797 -9.227 1 97.62 172 ILE A C 1
ATOM 1337 O O . ILE A 1 172 ? -0.309 -23.141 -8.664 1 97.62 172 ILE A O 1
ATOM 1341 N N . ILE A 1 173 ? -0.91 -24.734 -10.125 1 98.12 173 ILE A N 1
ATOM 1342 C CA . ILE A 1 173 ? 0.464 -25 -10.539 1 98.12 173 ILE A CA 1
ATOM 1343 C C . ILE A 1 173 ? 0.586 -24.828 -12.055 1 98.12 173 ILE A C 1
ATOM 1345 O O . ILE A 1 173 ? -0.396 -24.516 -12.727 1 98.12 173 ILE A O 1
ATOM 1349 N N . GLY A 1 174 ? 1.826 -24.953 -12.578 1 97.5 174 GLY A N 1
ATOM 1350 C CA . GLY A 1 174 ? 2.045 -24.797 -14.008 1 97.5 174 GLY A CA 1
ATOM 1351 C C . GLY A 1 174 ? 2.385 -23.375 -14.406 1 97.5 174 GLY A C 1
ATOM 1352 O O . GLY A 1 174 ? 2.979 -22.625 -13.625 1 97.5 174 GLY A O 1
ATOM 1353 N N . GLU A 1 175 ? 2.059 -23.078 -15.617 1 94.31 175 GLU A N 1
ATOM 1354 C CA . GLU A 1 175 ? 2.344 -21.781 -16.203 1 94.31 175 GLU A CA 1
ATOM 1355 C C . GLU A 1 175 ? 1.435 -20.703 -15.602 1 94.31 175 GLU A C 1
ATOM 1357 O O . GLU A 1 175 ? 0.234 -20.922 -15.43 1 94.31 175 GLU A O 1
ATOM 1362 N N . HIS A 1 176 ? 1.99 -19.547 -15.195 1 90.94 176 HIS A N 1
ATOM 1363 C CA . HIS A 1 176 ? 1.14 -18.375 -15.016 1 90.94 176 HIS A CA 1
ATOM 1364 C C . HIS A 1 176 ? 0.556 -17.906 -16.344 1 90.94 176 HIS A C 1
ATOM 1366 O O . HIS A 1 176 ? 1.121 -17.031 -17 1 90.94 176 HIS A O 1
ATOM 1372 N N . GLY A 1 177 ? -0.495 -18.438 -16.75 1 86.94 177 GLY A N 1
ATOM 1373 C CA . GLY A 1 177 ? -1.144 -18.219 -18.031 1 86.94 177 GLY A CA 1
ATOM 1374 C C . GLY A 1 177 ? -2.311 -19.156 -18.266 1 86.94 177 GLY A C 1
ATOM 1375 O O . GLY A 1 177 ? -2.92 -19.656 -17.328 1 86.94 177 GLY A O 1
ATOM 1376 N N . ASP A 1 178 ? -2.523 -19.375 -19.516 1 87.06 178 ASP A N 1
ATOM 1377 C CA . ASP A 1 178 ? -3.734 -20.094 -19.906 1 87.06 178 ASP A CA 1
ATOM 1378 C C . ASP A 1 178 ? -3.615 -21.578 -19.594 1 87.06 178 ASP A C 1
ATOM 1380 O O . ASP A 1 178 ? -4.625 -22.266 -19.422 1 87.06 178 ASP A O 1
ATOM 1384 N N . SER A 1 179 ? -2.41 -22.047 -19.469 1 92.19 179 SER A N 1
ATOM 1385 C CA . SER A 1 179 ? -2.225 -23.484 -19.281 1 92.19 179 SER A CA 1
ATOM 1386 C C . SER A 1 179 ? -2.047 -23.844 -17.812 1 92.19 179 SER A C 1
ATOM 1388 O O . SER A 1 179 ? -1.609 -24.938 -17.484 1 92.19 179 SER A O 1
ATOM 1390 N N . GLN A 1 180 ? -2.359 -22.891 -16.891 1 94.62 180 GLN A N 1
ATOM 1391 C CA . GLN A 1 180 ? -2.27 -23.188 -15.469 1 94.62 180 GLN A CA 1
ATOM 1392 C C . GLN A 1 180 ? -3.188 -24.344 -15.094 1 94.62 180 GLN A C 1
ATOM 1394 O O . GLN A 1 180 ? -4.152 -24.641 -15.805 1 94.62 180 GLN A O 1
ATOM 1399 N N . VAL A 1 181 ? -2.859 -25.031 -14.031 1 96.44 181 VAL A N 1
ATOM 1400 C CA . VAL A 1 181 ? -3.576 -26.234 -13.609 1 96.44 181 VAL A CA 1
ATOM 1401 C C . VAL A 1 181 ? -4.102 -26.047 -12.188 1 96.44 181 VAL A C 1
ATOM 1403 O O . VAL A 1 181 ? -3.324 -25.906 -11.242 1 96.44 181 VAL A O 1
ATOM 1406 N N . ALA A 1 182 ? -5.426 -26.016 -12.055 1 96.94 182 ALA A N 1
ATOM 1407 C CA . ALA A 1 182 ? -6.027 -26.094 -10.727 1 96.94 182 ALA A CA 1
ATOM 1408 C C . ALA A 1 182 ? -5.945 -27.516 -10.172 1 96.94 182 ALA A C 1
ATOM 1410 O O . ALA A 1 182 ? -6.43 -28.469 -10.805 1 96.94 182 ALA A O 1
ATOM 1411 N N . VAL A 1 183 ? -5.332 -27.703 -9.055 1 97.44 183 VAL A N 1
ATOM 1412 C CA . VAL A 1 183 ? -5.152 -29.047 -8.508 1 97.44 183 VAL A CA 1
ATOM 1413 C C . VAL A 1 183 ? -6.312 -29.375 -7.57 1 97.44 183 VAL A C 1
ATOM 1415 O O . VAL A 1 183 ? -6.16 -29.359 -6.348 1 97.44 183 VAL A O 1
ATOM 1418 N N . TRP A 1 184 ? -7.363 -29.828 -8.125 1 97.19 184 TRP A N 1
ATOM 1419 C CA . TRP A 1 184 ? -8.586 -30.141 -7.395 1 97.19 184 TRP A CA 1
ATOM 1420 C C . TRP A 1 184 ? -8.375 -31.312 -6.441 1 97.19 184 TRP A C 1
ATOM 1422 O O . TRP A 1 184 ? -8.984 -31.375 -5.371 1 97.19 184 TRP A O 1
ATOM 1432 N N . SER A 1 185 ? -7.488 -32.219 -6.82 1 96.12 185 SER A N 1
ATOM 1433 C CA . SER A 1 185 ? -7.227 -33.406 -6.016 1 96.12 185 SER A CA 1
ATOM 1434 C C . SER A 1 185 ? -6.664 -33.031 -4.648 1 96.12 185 SER A C 1
ATOM 1436 O O . SER A 1 185 ? -6.762 -33.812 -3.699 1 96.12 185 SER A O 1
ATOM 1438 N N . HIS A 1 186 ? -6.055 -31.859 -4.539 1 96.56 186 HIS A N 1
ATOM 1439 C CA . HIS A 1 186 ? -5.465 -31.453 -3.266 1 96.56 186 HIS A CA 1
ATOM 1440 C C . HIS A 1 186 ? -6.238 -30.297 -2.645 1 96.56 186 HIS A C 1
ATOM 1442 O O . HIS A 1 186 ? -5.887 -29.812 -1.565 1 96.56 186 HIS A O 1
ATOM 1448 N N . ALA A 1 187 ? -7.266 -29.812 -3.316 1 97.31 187 ALA A N 1
ATOM 1449 C CA . ALA A 1 187 ? -8.07 -28.734 -2.736 1 97.31 187 ALA A CA 1
ATOM 1450 C C . ALA A 1 187 ? -8.812 -29.219 -1.492 1 97.31 187 ALA A C 1
ATOM 1452 O O . ALA A 1 187 ? -9.555 -30.203 -1.547 1 97.31 187 ALA A O 1
ATOM 1453 N N . GLN A 1 188 ? -8.594 -28.578 -0.404 1 96.88 188 GLN A N 1
ATOM 1454 C CA . GLN A 1 188 ? -9.141 -29.094 0.847 1 96.88 188 GLN A CA 1
ATOM 1455 C C . GLN A 1 188 ? -9.406 -27.953 1.837 1 96.88 188 GLN A C 1
ATOM 1457 O O . GLN A 1 188 ? -8.82 -26.875 1.729 1 96.88 188 GLN A O 1
ATOM 1462 N N . ILE A 1 189 ? -10.273 -28.156 2.691 1 95.5 189 ILE A N 1
ATOM 1463 C CA . ILE A 1 189 ? -10.594 -27.344 3.865 1 95.5 189 ILE A CA 1
ATOM 1464 C C . ILE A 1 189 ? -10.586 -28.234 5.113 1 95.5 189 ILE A C 1
ATOM 1466 O O . ILE A 1 189 ? -11.273 -29.266 5.152 1 95.5 189 ILE A O 1
ATOM 1470 N N . ALA A 1 190 ? -9.766 -27.906 6.086 1 94.06 190 ALA A N 1
ATOM 1471 C CA . ALA A 1 190 ? -9.656 -28.672 7.328 1 94.06 190 ALA A CA 1
ATOM 1472 C C . ALA A 1 190 ? -9.336 -30.125 7.043 1 94.06 190 ALA A C 1
ATOM 1474 O O . ALA A 1 190 ? -9.867 -31.031 7.707 1 94.06 190 ALA A O 1
ATOM 1475 N N . GLY A 1 191 ? -8.562 -30.344 6.031 1 92.25 191 GLY A N 1
ATOM 1476 C CA . GLY A 1 191 ? -8.125 -31.688 5.719 1 92.25 191 GLY A CA 1
ATOM 1477 C C . GLY A 1 191 ? -9.125 -32.469 4.887 1 92.25 191 GLY A C 1
ATOM 1478 O O . GLY A 1 191 ? -8.844 -33.594 4.438 1 92.25 191 GLY A O 1
ATOM 1479 N N . GLU A 1 192 ? -10.273 -31.906 4.645 1 95.62 192 GLU A N 1
ATOM 1480 C CA . GLU A 1 192 ? -11.312 -32.562 3.85 1 95.62 192 GLU A CA 1
ATOM 1481 C C . GLU A 1 192 ? -11.297 -32.062 2.408 1 95.62 192 GLU A C 1
ATOM 1483 O O . GLU A 1 192 ? -11.258 -30.859 2.168 1 95.62 192 GLU A O 1
ATOM 1488 N N . PRO A 1 193 ? -11.367 -33.031 1.495 1 96.19 193 PRO A N 1
ATOM 1489 C CA . PRO A 1 193 ? -11.469 -32.562 0.106 1 96.19 193 PRO A CA 1
ATOM 1490 C C . PRO A 1 193 ? -12.68 -31.672 -0.14 1 96.19 193 PRO A C 1
ATOM 1492 O O . PRO A 1 193 ? -13.789 -32 0.288 1 96.19 193 PRO A O 1
ATOM 1495 N N . VAL A 1 194 ? -12.414 -30.516 -0.838 1 96.69 194 VAL A N 1
ATOM 1496 C CA . VAL A 1 194 ? -13.453 -29.516 -1.012 1 96.69 194 VAL A CA 1
ATOM 1497 C C . VAL A 1 194 ? -14.633 -30.109 -1.763 1 96.69 194 VAL A C 1
ATOM 1499 O O . VAL A 1 194 ? -15.789 -29.766 -1.497 1 96.69 194 VAL A O 1
ATOM 1502 N N . LEU A 1 195 ? -14.391 -31 -2.729 1 95.69 195 LEU A N 1
ATOM 1503 C CA . LEU A 1 195 ? -15.453 -31.578 -3.555 1 95.69 195 LEU A CA 1
ATOM 1504 C C . LEU A 1 195 ? -16.344 -32.5 -2.73 1 95.69 195 LEU A C 1
ATOM 1506 O O . LEU A 1 195 ? -17.531 -32.656 -3.035 1 95.69 195 LEU A O 1
ATOM 1510 N N . ASP A 1 196 ? -15.828 -33.062 -1.673 1 95.5 196 ASP A N 1
ATOM 1511 C CA . ASP A 1 196 ? -16.594 -33.938 -0.794 1 95.5 196 ASP A CA 1
ATOM 1512 C C . ASP A 1 196 ? -17.5 -33.125 0.131 1 95.5 196 ASP A C 1
ATOM 1514 O O . ASP A 1 196 ? -18.422 -33.688 0.735 1 95.5 196 ASP A O 1
ATOM 1518 N N . LEU A 1 197 ? -17.219 -31.875 0.307 1 95.38 197 LEU A N 1
ATOM 1519 C CA . LEU A 1 197 ? -17.984 -31.016 1.196 1 95.38 197 LEU A CA 1
ATOM 1520 C C . LEU A 1 197 ? -19.219 -30.469 0.494 1 95.38 197 LEU A C 1
ATOM 1522 O O . LEU A 1 197 ? -20.109 -29.906 1.138 1 95.38 197 LEU A O 1
ATOM 1526 N N . LEU A 1 198 ? -19.281 -30.703 -0.82 1 95.62 198 LEU A N 1
ATOM 1527 C CA . LEU A 1 198 ? -20.422 -30.219 -1.591 1 95.62 198 LEU A CA 1
ATOM 1528 C C . LEU A 1 198 ? -21.641 -31.125 -1.398 1 95.62 198 LEU A C 1
ATOM 1530 O O . LEU A 1 198 ? -21.484 -32.312 -1.111 1 95.62 198 LEU A O 1
ATOM 1534 N N . PRO A 1 199 ? -22.812 -30.516 -1.568 1 93.75 199 PRO A N 1
ATOM 1535 C CA . PRO A 1 199 ? -24 -31.359 -1.527 1 93.75 199 PRO A CA 1
ATOM 1536 C C . PRO A 1 199 ? -23.938 -32.531 -2.527 1 93.75 199 PRO A C 1
ATOM 1538 O O . PRO A 1 199 ? -23.422 -32.344 -3.629 1 93.75 199 PRO A O 1
ATOM 1541 N N . SER A 1 200 ? -24.547 -33.594 -2.23 1 92.62 200 SER A N 1
ATOM 1542 C CA . SER A 1 200 ? -24.469 -34.844 -3.018 1 92.62 200 SER A CA 1
ATOM 1543 C C . SER A 1 200 ? -25.031 -34.625 -4.422 1 92.62 200 SER A C 1
ATOM 1545 O O . SER A 1 200 ? -24.594 -35.281 -5.367 1 92.62 200 SER A O 1
ATOM 1547 N N . ASN A 1 201 ? -25.938 -33.75 -4.59 1 94.62 201 ASN A N 1
ATOM 1548 C CA . ASN A 1 201 ? -26.578 -33.562 -5.879 1 94.62 201 ASN A CA 1
ATOM 1549 C C . ASN A 1 201 ? -25.891 -32.469 -6.707 1 94.62 201 ASN A C 1
ATOM 1551 O O . ASN A 1 201 ? -26.359 -32.125 -7.789 1 94.62 201 ASN A O 1
ATOM 1555 N N . THR A 1 202 ? -24.766 -32.062 -6.156 1 94.5 202 THR A N 1
ATOM 1556 C CA . THR A 1 202 ? -24.047 -31.016 -6.875 1 94.5 202 THR A CA 1
ATOM 1557 C C . THR A 1 202 ? -23.422 -31.578 -8.148 1 94.5 202 THR A C 1
ATOM 1559 O O . THR A 1 202 ? -22.859 -32.656 -8.148 1 94.5 202 THR A O 1
ATOM 1562 N N . ASN A 1 203 ? -23.578 -30.891 -9.266 1 96.81 203 ASN A N 1
ATOM 1563 C CA . ASN A 1 203 ? -22.828 -31.172 -10.484 1 96.81 203 ASN A CA 1
ATOM 1564 C C . ASN A 1 203 ? -21.375 -30.734 -10.352 1 96.81 203 ASN A C 1
ATOM 1566 O O . ASN A 1 203 ? -21.047 -29.562 -10.539 1 96.81 203 ASN A O 1
ATOM 1570 N N . LEU A 1 204 ? -20.531 -31.703 -10.109 1 95.12 204 LEU A N 1
ATOM 1571 C CA . LEU A 1 204 ? -19.125 -31.422 -9.789 1 95.12 204 LEU A CA 1
ATOM 1572 C C . LEU A 1 204 ? -18.438 -30.75 -10.969 1 95.12 204 LEU A C 1
ATOM 1574 O O . LEU A 1 204 ? -17.625 -29.828 -10.781 1 95.12 204 LEU A O 1
ATOM 1578 N N . GLU A 1 205 ? -18.688 -31.219 -12.117 1 95.19 205 GLU A N 1
ATOM 1579 C CA . GLU A 1 205 ? -18.062 -30.641 -13.305 1 95.19 205 GLU A CA 1
ATOM 1580 C C . GLU A 1 205 ? -18.469 -29.188 -13.484 1 95.19 205 GLU A C 1
ATOM 1582 O O . GLU A 1 205 ? -17.625 -28.344 -13.828 1 95.19 205 GLU A O 1
ATOM 1587 N N . ALA A 1 206 ? -19.703 -28.906 -13.328 1 96.25 206 ALA A N 1
ATOM 1588 C CA . ALA A 1 206 ? -20.188 -27.531 -13.43 1 96.25 206 ALA A CA 1
ATOM 1589 C C . ALA A 1 206 ? -19.562 -26.641 -12.352 1 96.25 206 ALA A C 1
ATOM 1591 O O . ALA A 1 206 ? -19.25 -25.484 -12.609 1 96.25 206 ALA A O 1
ATOM 1592 N N . PHE A 1 207 ? -19.5 -27.219 -11.172 1 96.62 207 PHE A N 1
ATOM 1593 C CA . PHE A 1 207 ? -18.891 -26.484 -10.062 1 96.62 207 PHE A CA 1
ATOM 1594 C C . PHE A 1 207 ? -17.438 -26.125 -10.359 1 96.62 207 PHE A C 1
ATOM 1596 O O . PHE A 1 207 ? -17.047 -24.969 -10.258 1 96.62 207 PHE A O 1
ATOM 1603 N N . LYS A 1 208 ? -16.656 -27.109 -10.797 1 96.44 208 LYS A N 1
ATOM 1604 C CA . LYS A 1 208 ? -15.242 -26.906 -11.117 1 96.44 208 LYS A CA 1
ATOM 1605 C C . LYS A 1 208 ? -15.07 -25.875 -12.219 1 96.44 208 LYS A C 1
ATOM 1607 O O . LYS A 1 208 ? -14.203 -25 -12.141 1 96.44 208 LYS A O 1
ATOM 1612 N N . THR A 1 209 ? -15.859 -25.984 -13.195 1 94.81 209 THR A N 1
ATOM 1613 C CA . THR A 1 209 ? -15.789 -25.078 -14.336 1 94.81 209 THR A CA 1
ATOM 1614 C C . THR A 1 209 ? -16.094 -23.641 -13.906 1 94.81 209 THR A C 1
ATOM 1616 O O . THR A 1 209 ? -15.422 -22.703 -14.328 1 94.81 209 THR A O 1
ATOM 1619 N N . SER A 1 210 ? -17.062 -23.516 -13.094 1 95.69 210 SER A N 1
ATOM 1620 C CA . SER A 1 210 ? -17.453 -22.188 -12.609 1 95.69 210 SER A CA 1
ATOM 1621 C C . SER A 1 210 ? -16.328 -21.531 -11.836 1 95.69 210 SER A C 1
ATOM 1623 O O . SER A 1 210 ? -15.977 -20.375 -12.094 1 95.69 210 SER A O 1
ATOM 1625 N N . ILE A 1 211 ? -15.719 -22.266 -10.906 1 95.94 211 ILE A N 1
ATOM 1626 C CA . ILE A 1 211 ? -14.641 -21.75 -10.078 1 95.94 211 ILE A CA 1
ATOM 1627 C C . ILE A 1 211 ? -13.422 -21.438 -10.953 1 95.94 211 ILE A C 1
ATOM 1629 O O . ILE A 1 211 ? -12.797 -20.375 -10.805 1 95.94 211 ILE A O 1
ATOM 1633 N N . SER A 1 212 ? -13.102 -22.375 -11.812 1 91.19 212 SER A N 1
ATOM 1634 C CA . SER A 1 212 ? -11.953 -22.203 -12.695 1 91.19 212 SER A CA 1
ATOM 1635 C C . SER A 1 212 ? -12.109 -20.984 -13.586 1 91.19 212 SER A C 1
ATOM 1637 O O . SER A 1 212 ? -11.164 -20.203 -13.766 1 91.19 212 SER A O 1
ATOM 1639 N N . ASN A 1 213 ? -13.273 -20.797 -14.141 1 90.88 213 ASN A N 1
ATOM 1640 C CA . ASN A 1 213 ? -13.555 -19.656 -14.984 1 90.88 213 ASN A CA 1
ATOM 1641 C C . ASN A 1 213 ? -13.422 -18.344 -14.211 1 90.88 213 ASN A C 1
ATOM 1643 O O . ASN A 1 213 ? -12.852 -17.375 -14.719 1 90.88 213 ASN A O 1
ATOM 1647 N N . ARG A 1 214 ? -13.938 -18.312 -13.047 1 92.38 214 ARG A N 1
ATOM 1648 C CA . ARG A 1 214 ? -13.852 -17.109 -12.227 1 92.38 214 ARG A CA 1
ATOM 1649 C C . ARG A 1 214 ? -12.406 -16.781 -11.883 1 92.38 214 ARG A C 1
ATOM 1651 O O . ARG A 1 214 ? -11.992 -15.617 -11.945 1 92.38 214 ARG A O 1
ATOM 1658 N N . THR A 1 215 ? -11.664 -17.766 -11.57 1 91.38 215 THR A N 1
ATOM 1659 C CA . THR A 1 215 ? -10.266 -17.609 -11.172 1 91.38 215 THR A CA 1
ATOM 1660 C C . THR A 1 215 ? -9.43 -17.062 -12.328 1 91.38 215 THR A C 1
ATOM 1662 O O . THR A 1 215 ? -8.594 -16.188 -12.125 1 91.38 215 THR A O 1
ATOM 1665 N N . THR A 1 216 ? -9.672 -17.547 -13.5 1 87 216 THR A N 1
ATOM 1666 C CA . THR A 1 216 ? -8.859 -17.172 -14.656 1 87 216 THR A CA 1
ATOM 1667 C C . THR A 1 216 ? -9.305 -15.82 -15.203 1 87 216 THR A C 1
ATOM 1669 O O . THR A 1 216 ? -8.484 -15.047 -15.695 1 87 216 THR A O 1
ATOM 1672 N N . GLN A 1 217 ? -10.562 -15.461 -15.062 1 90.38 217 GLN A N 1
ATOM 1673 C CA . GLN A 1 217 ? -11.141 -14.281 -15.703 1 90.38 217 GLN A CA 1
ATOM 1674 C C . GLN A 1 217 ? -10.992 -13.047 -14.82 1 90.38 217 GLN A C 1
ATOM 1676 O O . GLN A 1 217 ? -10.969 -11.922 -15.32 1 90.38 217 GLN A O 1
ATOM 1681 N N . ILE A 1 218 ? -10.852 -13.281 -13.586 1 93.44 218 ILE A N 1
ATOM 1682 C CA . ILE A 1 218 ? -10.945 -12.18 -12.641 1 93.44 218 ILE A CA 1
ATOM 1683 C C . ILE A 1 218 ? -9.812 -11.188 -12.883 1 93.44 218 ILE A C 1
ATOM 1685 O O . ILE A 1 218 ? -10 -9.977 -12.727 1 93.44 218 ILE A O 1
ATOM 1689 N N . GLY A 1 219 ? -8.648 -11.648 -13.266 1 91.75 219 GLY A N 1
ATOM 1690 C CA . GLY A 1 219 ? -7.551 -10.742 -13.578 1 91.75 219 GLY A CA 1
ATOM 1691 C C . GLY A 1 219 ? -7.879 -9.781 -14.703 1 91.75 219 GLY A C 1
ATOM 1692 O O . GLY A 1 219 ? -7.559 -8.594 -14.617 1 91.75 219 GLY A O 1
ATOM 1693 N N . TYR A 1 220 ? -8.461 -10.336 -15.68 1 89.69 220 TYR A N 1
ATOM 1694 C CA . TYR A 1 220 ? -8.875 -9.523 -16.812 1 89.69 220 TYR A CA 1
ATOM 1695 C C . TYR A 1 220 ? -9.969 -8.539 -16.406 1 89.69 220 TYR A C 1
ATOM 1697 O O . TYR A 1 220 ? -9.961 -7.379 -16.828 1 89.69 220 TYR A O 1
ATOM 1705 N N . ASP A 1 221 ? -10.898 -9 -15.609 1 93.88 221 ASP A N 1
ATOM 1706 C CA . ASP A 1 221 ? -11.984 -8.148 -15.133 1 93.88 221 ASP A CA 1
ATOM 1707 C C . ASP A 1 221 ? -11.453 -6.941 -14.367 1 93.88 221 ASP A C 1
ATOM 1709 O O . ASP A 1 221 ? -11.953 -5.828 -14.516 1 93.88 221 ASP A O 1
ATOM 1713 N N . ILE A 1 222 ? -10.477 -7.211 -13.562 1 95.56 222 ILE A N 1
ATOM 1714 C CA . ILE A 1 222 ? -9.844 -6.141 -12.797 1 95.56 222 ILE A CA 1
ATOM 1715 C C . ILE A 1 222 ? -9.148 -5.172 -13.75 1 95.56 222 ILE A C 1
ATOM 1717 O O . ILE A 1 222 ? -9.336 -3.957 -13.664 1 95.56 222 ILE A O 1
ATOM 1721 N N . TYR A 1 223 ? -8.43 -5.672 -14.688 1 91.56 223 TYR A N 1
ATOM 1722 C CA . TYR A 1 223 ? -7.633 -4.871 -15.602 1 91.56 223 TYR A CA 1
ATOM 1723 C C . TYR A 1 223 ? -8.516 -3.959 -16.453 1 91.56 223 TYR A C 1
ATOM 1725 O O . TYR A 1 223 ? -8.203 -2.783 -16.641 1 91.56 223 TYR A O 1
ATOM 1733 N N . VAL A 1 224 ? -9.594 -4.473 -16.922 1 93.12 224 VAL A N 1
ATOM 1734 C CA . VAL A 1 224 ? -10.461 -3.715 -17.812 1 93.12 224 VAL A CA 1
ATOM 1735 C C . VAL A 1 224 ? -11.109 -2.557 -17.062 1 93.12 224 VAL A C 1
ATOM 1737 O O . VAL A 1 224 ? -11.367 -1.499 -17.641 1 93.12 224 VAL A O 1
ATOM 1740 N N . ARG A 1 225 ? -11.227 -2.732 -15.758 1 93.5 225 ARG A N 1
ATOM 1741 C CA . ARG A 1 225 ? -11.984 -1.752 -14.984 1 93.5 225 ARG A CA 1
ATOM 1742 C C . ARG A 1 225 ? -11.062 -0.689 -14.398 1 93.5 225 ARG A C 1
ATOM 1744 O O . ARG A 1 225 ? -11.422 0.488 -14.336 1 93.5 225 ARG A O 1
ATOM 1751 N N . LYS A 1 226 ? -9.891 -1.105 -13.945 1 92.25 226 LYS A N 1
ATOM 1752 C CA . LYS A 1 226 ? -9.086 -0.064 -13.312 1 92.25 226 LYS A CA 1
ATOM 1753 C C . LYS A 1 226 ? -7.719 0.049 -13.977 1 92.25 226 LYS A C 1
ATOM 1755 O O . LYS A 1 226 ? -6.879 0.844 -13.547 1 92.25 226 LYS A O 1
ATOM 1760 N N . GLY A 1 227 ? -7.457 -0.858 -14.945 1 90.38 227 GLY A N 1
ATOM 1761 C CA . GLY A 1 227 ? -6.301 -0.691 -15.812 1 90.38 227 GLY A CA 1
ATOM 1762 C C . GLY A 1 227 ? -5.059 -1.39 -15.289 1 90.38 227 GLY A C 1
ATOM 1763 O O . GLY A 1 227 ? -4 -1.338 -15.922 1 90.38 227 GLY A O 1
ATOM 1764 N N . THR A 1 228 ? -5.137 -1.985 -14.125 1 91.19 228 THR A N 1
ATOM 1765 C CA . THR A 1 228 ? -3.959 -2.643 -13.57 1 91.19 228 THR A CA 1
ATOM 1766 C C . THR A 1 228 ? -4.355 -3.678 -12.523 1 91.19 228 THR A C 1
ATOM 1768 O O . THR A 1 228 ? -5.434 -3.586 -11.93 1 91.19 228 THR A O 1
ATOM 1771 N N . THR A 1 229 ? -3.582 -4.715 -12.438 1 91.19 229 THR A N 1
ATOM 1772 C CA . THR A 1 229 ? -3.574 -5.617 -11.289 1 91.19 229 THR A CA 1
ATOM 1773 C C . THR A 1 229 ? -2.311 -5.43 -10.453 1 91.19 229 THR A C 1
ATOM 1775 O O . THR A 1 229 ? -1.213 -5.777 -10.898 1 91.19 229 THR A O 1
ATOM 1778 N N . ASN A 1 230 ? -2.441 -4.664 -9.305 1 95.75 230 ASN A N 1
ATOM 1779 C CA . ASN A 1 230 ? -1.195 -4.316 -8.625 1 95.75 230 ASN A CA 1
ATOM 1780 C C . ASN A 1 230 ? -1.245 -4.668 -7.145 1 95.75 230 ASN A C 1
ATOM 1782 O O . ASN A 1 230 ? -0.208 -4.914 -6.523 1 95.75 230 ASN A O 1
ATOM 1786 N N . PHE A 1 231 ? -2.43 -4.785 -6.531 1 97.19 231 PHE A N 1
ATOM 1787 C CA . PHE A 1 231 ? -2.492 -4.973 -5.086 1 97.19 231 PHE A CA 1
ATOM 1788 C C . PHE A 1 231 ? -2.205 -6.426 -4.715 1 97.19 231 PHE A C 1
ATOM 1790 O O . PHE A 1 231 ? -1.374 -6.695 -3.846 1 97.19 231 PHE A O 1
ATOM 1797 N N . GLY A 1 232 ? -2.85 -7.328 -5.434 1 97.06 232 GLY A N 1
ATOM 1798 C CA . GLY A 1 232 ? -2.625 -8.734 -5.152 1 97.06 232 GLY A CA 1
ATOM 1799 C C . GLY A 1 232 ? -1.186 -9.164 -5.359 1 97.06 232 GLY A C 1
ATOM 1800 O O . GLY A 1 232 ? -0.557 -9.711 -4.449 1 97.06 232 GLY A O 1
ATOM 1801 N N . ILE A 1 233 ? -0.668 -8.82 -6.523 1 97.44 233 ILE A N 1
ATOM 1802 C CA . ILE A 1 233 ? 0.667 -9.273 -6.891 1 97.44 233 ILE A CA 1
ATOM 1803 C C . ILE A 1 233 ? 1.709 -8.578 -6.016 1 97.44 233 ILE A C 1
ATOM 1805 O O . ILE A 1 233 ? 2.719 -9.18 -5.645 1 97.44 233 ILE A O 1
ATOM 1809 N N . SER A 1 234 ? 1.523 -7.324 -5.652 1 98.19 234 SER A N 1
ATOM 1810 C CA . SER A 1 234 ? 2.479 -6.613 -4.809 1 98.19 234 SER A CA 1
ATOM 1811 C C . SER A 1 234 ? 2.611 -7.277 -3.441 1 98.19 234 SER A C 1
ATOM 1813 O O . SER A 1 234 ? 3.719 -7.422 -2.922 1 98.19 234 SER A O 1
ATOM 1815 N N . LEU A 1 235 ? 1.504 -7.676 -2.875 1 97.88 235 LEU A N 1
ATOM 1816 C CA . LEU A 1 235 ? 1.586 -8.281 -1.55 1 97.88 235 LEU A CA 1
ATOM 1817 C C . LEU A 1 235 ? 2.107 -9.711 -1.637 1 97.88 235 LEU A C 1
ATOM 1819 O O . LEU A 1 235 ? 2.713 -10.211 -0.688 1 97.88 235 LEU A O 1
ATOM 1823 N N . SER A 1 236 ? 1.854 -10.367 -2.775 1 98.12 236 SER A N 1
ATOM 1824 C CA . SER A 1 236 ? 2.518 -11.648 -3 1 98.12 236 SER A CA 1
ATOM 1825 C C . SER A 1 236 ? 4.035 -11.5 -2.957 1 98.12 236 SER A C 1
ATOM 1827 O O . SER A 1 236 ? 4.727 -12.305 -2.33 1 98.12 236 SER A O 1
ATOM 1829 N N . LEU A 1 237 ? 4.559 -10.461 -3.594 1 98.69 237 LEU A N 1
ATOM 1830 C CA . LEU A 1 237 ? 5.992 -10.188 -3.592 1 98.69 237 LEU A CA 1
ATOM 1831 C C . LEU A 1 237 ? 6.484 -9.883 -2.18 1 98.69 237 LEU A C 1
ATOM 1833 O O . LEU A 1 237 ? 7.555 -10.344 -1.778 1 98.69 237 LEU A O 1
ATOM 1837 N N . VAL A 1 238 ? 5.684 -9.109 -1.448 1 98.44 238 VAL A N 1
ATOM 1838 C CA . VAL A 1 238 ? 6.039 -8.773 -0.073 1 98.44 238 VAL A CA 1
ATOM 1839 C C . VAL A 1 238 ? 6.176 -10.055 0.75 1 98.44 238 VAL A C 1
ATOM 1841 O O . VAL A 1 238 ? 7.113 -10.195 1.541 1 98.44 238 VAL A O 1
ATOM 1844 N N . ARG A 1 239 ? 5.258 -10.977 0.541 1 97.69 239 ARG A N 1
ATOM 1845 C CA . ARG A 1 239 ? 5.266 -12.227 1.298 1 97.69 239 ARG A CA 1
ATOM 1846 C C . ARG A 1 239 ? 6.508 -13.055 0.983 1 97.69 239 ARG A C 1
ATOM 1848 O O . ARG A 1 239 ? 7.105 -13.648 1.88 1 97.69 239 ARG A O 1
ATOM 1855 N N . ILE A 1 240 ? 6.898 -13.125 -0.288 1 98.5 240 ILE A N 1
ATOM 1856 C CA . ILE A 1 240 ? 8.102 -13.844 -0.691 1 98.5 240 ILE A CA 1
ATOM 1857 C C . ILE A 1 240 ? 9.328 -13.211 -0.033 1 98.5 240 ILE A C 1
ATOM 1859 O O . ILE A 1 240 ? 10.148 -13.906 0.558 1 98.5 240 ILE A O 1
ATOM 1863 N N . VAL A 1 241 ? 9.422 -11.883 -0.11 1 98.44 241 VAL A N 1
ATOM 1864 C CA . VAL A 1 241 ? 10.547 -11.133 0.434 1 98.44 241 VAL A CA 1
ATOM 1865 C C . VAL A 1 241 ? 10.625 -11.344 1.944 1 98.44 241 VAL A C 1
ATOM 1867 O O . VAL A 1 241 ? 11.703 -11.586 2.488 1 98.44 241 VAL A O 1
ATOM 1870 N N . GLU A 1 242 ? 9.5 -11.273 2.58 1 97.31 242 GLU A N 1
ATOM 1871 C CA . GLU A 1 242 ? 9.438 -11.477 4.023 1 97.31 242 GLU A CA 1
ATOM 1872 C C . GLU A 1 242 ? 9.938 -12.867 4.402 1 97.31 242 GLU A C 1
ATOM 1874 O O . GLU A 1 242 ? 10.625 -13.039 5.41 1 97.31 242 GLU A O 1
ATOM 1879 N N . ALA A 1 243 ? 9.492 -13.836 3.635 1 97.75 243 ALA A N 1
ATOM 1880 C CA . ALA A 1 243 ? 9.883 -15.219 3.912 1 97.75 243 ALA A CA 1
ATOM 1881 C C . ALA A 1 243 ? 11.398 -15.383 3.84 1 97.75 243 ALA A C 1
ATOM 1883 O O . ALA A 1 243 ? 12 -16.078 4.664 1 97.75 243 ALA A O 1
ATOM 1884 N N . ILE A 1 244 ? 12.016 -14.727 2.871 1 98.44 244 ILE A N 1
ATOM 1885 C CA . ILE A 1 244 ? 13.461 -14.82 2.697 1 98.44 244 ILE A CA 1
ATOM 1886 C C . ILE A 1 244 ? 14.164 -14.078 3.828 1 98.44 244 ILE A C 1
ATOM 1888 O O . ILE A 1 244 ? 15.031 -14.633 4.504 1 98.44 244 ILE A O 1
ATOM 1892 N N . LEU A 1 245 ? 13.773 -12.82 4.07 1 97.44 245 LEU A N 1
ATOM 1893 C CA . LEU A 1 245 ? 14.469 -11.93 5 1 97.44 245 LEU A CA 1
ATOM 1894 C C . LEU A 1 245 ? 14.344 -12.445 6.43 1 97.44 245 LEU A C 1
ATOM 1896 O O . LEU A 1 245 ? 15.266 -12.289 7.23 1 97.44 245 LEU A O 1
ATOM 1900 N N . PHE A 1 246 ? 13.25 -13.078 6.711 1 96.5 246 PHE A N 1
ATOM 1901 C CA . PHE A 1 246 ? 12.992 -13.422 8.102 1 96.5 246 PHE A CA 1
ATOM 1902 C C . PHE A 1 246 ? 12.938 -14.938 8.289 1 96.5 246 PHE A C 1
ATOM 1904 O O . PHE A 1 246 ? 12.43 -15.43 9.297 1 96.5 246 PHE A O 1
ATOM 1911 N N . ASN A 1 247 ? 13.391 -15.648 7.336 1 96.88 247 ASN A N 1
ATOM 1912 C CA . ASN A 1 247 ? 13.555 -17.094 7.383 1 96.88 247 ASN A CA 1
ATOM 1913 C C . ASN A 1 247 ? 12.258 -17.797 7.762 1 96.88 247 ASN A C 1
ATOM 1915 O O . ASN A 1 247 ? 12.227 -18.578 8.711 1 96.88 247 ASN A O 1
ATOM 1919 N N . LYS A 1 248 ? 11.398 -17.312 6.852 1 91.5 248 LYS A N 1
ATOM 1920 C CA . LYS A 1 248 ? 10.102 -17.938 7.109 1 91.5 248 LYS A CA 1
ATOM 1921 C C . LYS A 1 248 ? 9.969 -19.266 6.352 1 91.5 248 LYS A C 1
ATOM 1923 O O . LYS A 1 248 ? 10.492 -19.406 5.246 1 91.5 248 LYS A O 1
ATOM 1928 N N . ASN A 1 249 ? 9.539 -20.312 6.699 1 96.31 249 ASN A N 1
ATOM 1929 C CA . ASN A 1 249 ? 9.305 -21.641 6.152 1 96.31 249 ASN A CA 1
ATOM 1930 C C . ASN A 1 249 ? 7.879 -21.781 5.625 1 96.31 249 ASN A C 1
ATOM 1932 O O . ASN A 1 249 ? 7.215 -22.797 5.895 1 96.31 249 ASN A O 1
ATOM 1936 N N . ILE A 1 250 ? 7.602 -20.703 4.793 1 96.12 250 ILE A N 1
ATOM 1937 C CA . ILE A 1 250 ? 6.242 -20.75 4.262 1 96.12 250 ILE A CA 1
ATOM 1938 C C . ILE A 1 250 ? 6.238 -21.516 2.934 1 96.12 250 ILE A C 1
ATOM 1940 O O . ILE A 1 250 ? 7.289 -21.688 2.311 1 96.12 250 ILE A O 1
ATOM 1944 N N . ILE A 1 251 ? 5.102 -22.016 2.592 1 96.69 251 ILE A N 1
ATOM 1945 C CA . ILE A 1 251 ? 4.914 -22.641 1.291 1 96.69 251 ILE A CA 1
ATOM 1946 C C . ILE A 1 251 ? 4.094 -21.734 0.383 1 96.69 251 ILE A C 1
ATOM 1948 O O . ILE A 1 251 ? 3.016 -21.266 0.764 1 96.69 251 ILE A O 1
ATOM 1952 N N . MET A 1 252 ? 4.613 -21.391 -0.728 1 97.69 252 MET A N 1
ATOM 1953 C CA . MET A 1 252 ? 3.9 -20.625 -1.745 1 97.69 252 MET A CA 1
ATOM 1954 C C . MET A 1 252 ? 4.051 -21.266 -3.119 1 97.69 252 MET A C 1
ATOM 1956 O O . MET A 1 252 ? 5.031 -21.969 -3.377 1 97.69 252 MET A O 1
ATOM 1960 N N . ASN A 1 253 ? 3.07 -21.094 -3.896 1 97.94 253 ASN A N 1
ATOM 1961 C CA . ASN A 1 253 ? 3.172 -21.547 -5.277 1 97.94 253 ASN A CA 1
ATOM 1962 C C . ASN A 1 253 ? 3.854 -20.516 -6.164 1 97.94 253 ASN A C 1
ATOM 1964 O O . ASN A 1 253 ? 3.184 -19.688 -6.777 1 97.94 253 ASN A O 1
ATOM 1968 N N . VAL A 1 254 ? 5.109 -20.609 -6.301 1 98.75 254 VAL A N 1
ATOM 1969 C CA . VAL A 1 254 ? 5.934 -19.656 -7.039 1 98.75 254 VAL A CA 1
ATOM 1970 C C . VAL A 1 254 ? 6.582 -20.359 -8.234 1 98.75 254 VAL A C 1
ATOM 1972 O O . VAL A 1 254 ? 6.496 -21.578 -8.359 1 98.75 254 VAL A O 1
ATOM 1975 N N . SER A 1 255 ? 7.098 -19.578 -9.133 1 98.75 255 SER A N 1
ATOM 1976 C CA . SER A 1 255 ? 7.871 -20.141 -10.234 1 98.75 255 SER A CA 1
ATOM 1977 C C . SER A 1 255 ? 9.258 -20.578 -9.766 1 98.75 255 SER A C 1
ATOM 1979 O O . SER A 1 255 ? 10.102 -19.734 -9.453 1 98.75 255 SER A O 1
ATOM 1981 N N . SER A 1 256 ? 9.445 -21.812 -9.68 1 98.69 256 SER A N 1
ATOM 1982 C CA . SER A 1 256 ? 10.695 -22.422 -9.234 1 98.69 256 SER A CA 1
ATOM 1983 C C . SER A 1 256 ? 11.242 -23.391 -10.273 1 98.69 256 SER A C 1
ATOM 1985 O O . SER A 1 256 ? 10.492 -23.906 -11.109 1 98.69 256 SER A O 1
ATOM 1987 N N . TYR A 1 257 ? 12.5 -23.547 -10.211 1 98.69 257 TYR A N 1
ATOM 1988 C CA . TYR A 1 257 ? 13.203 -24.391 -11.18 1 98.69 257 TYR A CA 1
ATOM 1989 C C . TYR A 1 257 ? 13.094 -25.859 -10.812 1 98.69 257 TYR A C 1
ATOM 1991 O O . TYR A 1 257 ? 13.5 -26.266 -9.719 1 98.69 257 TYR A O 1
ATOM 1999 N N . VAL A 1 258 ? 12.57 -26.672 -11.758 1 98.25 258 VAL A N 1
ATOM 2000 C CA . VAL A 1 258 ? 12.375 -28.094 -11.484 1 98.25 258 VAL A CA 1
ATOM 2001 C C . VAL A 1 258 ? 13.508 -28.906 -12.102 1 98.25 258 VAL A C 1
ATOM 2003 O O . VAL A 1 258 ? 13.945 -28.625 -13.219 1 98.25 258 VAL A O 1
ATOM 2006 N N . GLU A 1 259 ? 13.984 -29.828 -11.375 1 97.25 259 GLU A N 1
ATOM 2007 C CA . GLU A 1 259 ? 15.07 -30.719 -11.797 1 97.25 259 GLU A CA 1
ATOM 2008 C C . GLU A 1 259 ? 14.719 -32.188 -11.508 1 97.25 259 GLU A C 1
ATOM 2010 O O . GLU A 1 259 ? 15.523 -32.906 -10.914 1 97.25 259 GLU A O 1
ATOM 2015 N N . GLY A 1 260 ? 13.602 -32.656 -11.945 1 97.69 260 GLY A N 1
ATOM 2016 C CA . GLY A 1 260 ? 13.148 -34.031 -11.734 1 97.69 260 GLY A CA 1
ATOM 2017 C C . GLY A 1 260 ? 11.766 -34.094 -11.102 1 97.69 260 GLY A C 1
ATOM 2018 O O . GLY A 1 260 ? 11.055 -35.094 -11.273 1 97.69 260 GLY A O 1
ATOM 2019 N N . GLU A 1 261 ? 11.422 -33.094 -10.344 1 97.75 261 GLU A N 1
ATOM 2020 C CA . GLU A 1 261 ? 10.094 -33.031 -9.734 1 97.75 261 GLU A CA 1
ATOM 2021 C C . GLU A 1 261 ? 9.008 -33.156 -10.797 1 97.75 261 GLU A C 1
ATOM 2023 O O . GLU A 1 261 ? 9.109 -32.562 -11.875 1 97.75 261 GLU A O 1
ATOM 2028 N N . TYR A 1 262 ? 7.977 -34.031 -10.586 1 97.81 262 TYR A N 1
ATOM 2029 C CA . TYR A 1 262 ? 6.832 -34.281 -11.453 1 97.81 262 TYR A CA 1
ATOM 2030 C C . TYR A 1 262 ? 7.277 -34.844 -12.797 1 97.81 262 TYR A C 1
ATOM 2032 O O . TYR A 1 262 ? 6.531 -34.812 -13.773 1 97.81 262 TYR A O 1
ATOM 2040 N N . GLY A 1 263 ? 8.609 -35.281 -12.859 1 97.81 263 GLY A N 1
ATOM 2041 C CA . GLY A 1 263 ? 9.172 -35.75 -14.109 1 97.81 263 GLY A CA 1
ATOM 2042 C C . GLY A 1 263 ? 9.602 -34.625 -15.039 1 97.81 263 GLY A C 1
ATOM 2043 O O . GLY A 1 263 ? 9.773 -34.844 -16.25 1 97.81 263 GLY A O 1
ATOM 2044 N N . LEU A 1 264 ? 9.625 -33.5 -14.539 1 97.94 264 LEU A N 1
ATOM 2045 C CA . LEU A 1 264 ? 10 -32.312 -15.32 1 97.94 264 LEU A CA 1
ATOM 2046 C C . LEU A 1 264 ? 11.414 -31.859 -14.984 1 97.94 264 LEU A C 1
ATOM 2048 O O . LEU A 1 264 ? 11.867 -32.031 -13.844 1 97.94 264 LEU A O 1
ATOM 2052 N N . SER A 1 265 ? 12.07 -31.328 -15.969 1 97.62 265 SER A N 1
ATOM 2053 C CA . SER A 1 265 ? 13.422 -30.812 -15.742 1 97.62 265 SER A CA 1
ATOM 2054 C C . SER A 1 265 ? 13.695 -29.578 -16.594 1 97.62 265 SER A C 1
ATOM 2056 O O . SER A 1 265 ? 13.125 -29.438 -17.688 1 97.62 265 SER A O 1
ATOM 2058 N N . ASP A 1 266 ? 14.516 -28.703 -16.031 1 97.12 266 ASP A N 1
ATOM 2059 C CA . ASP A 1 266 ? 15.102 -27.578 -16.75 1 97.12 266 ASP A CA 1
ATOM 2060 C C . ASP A 1 266 ? 14.039 -26.562 -17.141 1 97.12 266 ASP A C 1
ATOM 2062 O O . ASP A 1 266 ? 14.047 -26.047 -18.266 1 97.12 266 ASP A O 1
ATOM 2066 N N . VAL A 1 267 ? 13.164 -26.344 -16.25 1 97.5 267 VAL A N 1
ATOM 2067 C CA . VAL A 1 267 ? 12.117 -25.375 -16.547 1 97.5 267 VAL A CA 1
ATOM 2068 C C . VAL A 1 267 ? 11.664 -24.672 -15.258 1 97.5 267 VAL A C 1
ATOM 2070 O O . VAL A 1 267 ? 11.641 -25.297 -14.195 1 97.5 267 VAL A O 1
ATOM 2073 N N . TYR A 1 268 ? 11.539 -23.375 -15.25 1 98.62 268 TYR A N 1
ATOM 2074 C CA . TYR A 1 268 ? 10.812 -22.656 -14.203 1 98.62 268 TYR A CA 1
ATOM 2075 C C . TYR A 1 268 ? 9.305 -22.797 -14.391 1 98.62 268 TYR A C 1
ATOM 2077 O O . TYR A 1 268 ? 8.789 -22.578 -15.492 1 98.62 268 TYR A O 1
ATOM 2085 N N . ILE A 1 269 ? 8.625 -23.203 -13.391 1 98.69 269 ILE A N 1
ATOM 2086 C CA . ILE A 1 269 ? 7.191 -23.469 -13.461 1 98.69 269 ILE A CA 1
ATOM 2087 C C . ILE A 1 269 ? 6.562 -23.281 -12.086 1 98.69 269 ILE A C 1
ATOM 2089 O O . ILE A 1 269 ? 7.246 -23.391 -11.062 1 98.69 269 ILE A O 1
ATOM 2093 N N . GLY A 1 270 ? 5.285 -22.828 -12.023 1 98.62 270 GLY A N 1
ATOM 2094 C CA . GLY A 1 270 ? 4.586 -22.656 -10.758 1 98.62 270 GLY A CA 1
ATOM 2095 C C . GLY A 1 270 ? 4.387 -23.953 -10 1 98.62 270 GLY A C 1
ATOM 2096 O O . GLY A 1 270 ? 3.719 -24.859 -10.492 1 98.62 270 GLY A O 1
ATOM 2097 N N . VAL A 1 271 ? 4.977 -24.078 -8.828 1 98.69 271 VAL A N 1
ATOM 2098 C CA . VAL A 1 271 ? 4.875 -25.266 -7.984 1 98.69 271 VAL A CA 1
ATOM 2099 C C . VAL A 1 271 ? 4.973 -24.859 -6.512 1 98.69 271 VAL A C 1
ATOM 2101 O O . VAL A 1 271 ? 5.539 -23.828 -6.184 1 98.69 271 VAL A O 1
ATOM 2104 N N . PRO A 1 272 ? 4.316 -25.656 -5.617 1 98.44 272 PRO A N 1
ATOM 2105 C CA . PRO A 1 272 ? 4.504 -25.359 -4.195 1 98.44 272 PRO A CA 1
ATOM 2106 C C . PRO A 1 272 ? 5.965 -25.422 -3.764 1 98.44 272 PRO A C 1
ATOM 2108 O O . PRO A 1 272 ? 6.641 -26.422 -4.004 1 98.44 272 PRO A O 1
ATOM 2111 N N . THR A 1 273 ? 6.414 -24.359 -3.234 1 98.75 273 THR A N 1
ATOM 2112 C CA . THR A 1 273 ? 7.82 -24.234 -2.865 1 98.75 273 THR A CA 1
ATOM 2113 C C . THR A 1 273 ? 7.957 -23.688 -1.449 1 98.75 273 THR A C 1
ATOM 2115 O O . THR A 1 273 ? 7.246 -22.75 -1.066 1 98.75 273 THR A O 1
ATOM 2118 N N . VAL A 1 274 ? 8.742 -24.297 -0.637 1 98.56 274 VAL A N 1
ATOM 2119 C CA . VAL A 1 274 ? 9.102 -23.75 0.671 1 98.56 274 VAL A CA 1
ATOM 2120 C C . VAL A 1 274 ? 10.062 -22.578 0.503 1 98.56 274 VAL A C 1
ATOM 2122 O O . VAL A 1 274 ? 11.086 -22.703 -0.176 1 98.56 274 VAL A O 1
ATOM 2125 N N . ILE A 1 275 ? 9.75 -21.453 1.029 1 98.5 275 ILE A N 1
ATOM 2126 C CA . ILE A 1 275 ? 10.57 -20.25 0.917 1 98.5 275 ILE A CA 1
ATOM 2127 C C . ILE A 1 275 ? 11.07 -19.844 2.299 1 98.5 275 ILE A C 1
ATOM 2129 O O . ILE A 1 275 ? 10.281 -19.719 3.242 1 98.5 275 ILE A O 1
ATOM 2133 N N . ASN A 1 276 ? 12.312 -19.641 2.465 1 98.31 276 ASN A N 1
ATOM 2134 C CA . ASN A 1 276 ? 12.977 -19.188 3.684 1 98.31 276 ASN A CA 1
ATOM 2135 C C . ASN A 1 276 ? 14.297 -18.484 3.375 1 98.31 276 ASN A C 1
ATOM 2137 O O . ASN A 1 276 ? 14.477 -17.953 2.281 1 98.31 276 ASN A O 1
ATOM 2141 N N . ARG A 1 277 ? 15.219 -18.391 4.281 1 97.81 277 ARG A N 1
ATOM 2142 C CA . ARG A 1 277 ? 16.453 -17.625 4.137 1 97.81 277 ARG A CA 1
ATOM 2143 C C . ARG A 1 277 ? 17.312 -18.172 2.998 1 97.81 277 ARG A C 1
ATOM 2145 O O . ARG A 1 277 ? 18.219 -17.5 2.512 1 97.81 277 ARG A O 1
ATOM 2152 N N . ASN A 1 278 ? 16.969 -19.391 2.525 1 98.19 278 ASN A N 1
ATOM 2153 C CA . ASN A 1 278 ? 17.672 -20 1.402 1 98.19 278 ASN A CA 1
ATOM 2154 C C . ASN A 1 278 ? 17 -19.688 0.073 1 98.19 278 ASN A C 1
ATOM 2156 O O . ASN A 1 278 ? 17.406 -20.188 -0.975 1 98.19 278 ASN A O 1
ATOM 2160 N N . GLY A 1 279 ? 15.961 -18.797 0.076 1 98.56 279 GLY A N 1
ATOM 2161 C CA . GLY A 1 279 ? 15.172 -18.562 -1.12 1 98.56 279 GLY A CA 1
ATOM 2162 C C . GLY A 1 279 ? 14.18 -19.672 -1.415 1 98.56 279 GLY A C 1
ATOM 2163 O O . GLY A 1 279 ? 13.414 -20.078 -0.54 1 98.56 279 GLY A O 1
ATOM 2164 N N . ALA A 1 280 ? 14.117 -20.078 -2.656 1 98.75 280 ALA A N 1
ATOM 2165 C CA . ALA A 1 280 ? 13.359 -21.266 -3.006 1 98.75 280 ALA A CA 1
ATOM 2166 C C . ALA A 1 280 ? 14.055 -22.531 -2.498 1 98.75 280 ALA A C 1
ATOM 2168 O O . ALA A 1 280 ? 14.797 -23.188 -3.24 1 98.75 280 ALA A O 1
ATOM 2169 N N . ASP A 1 281 ? 13.773 -22.859 -1.343 1 98.31 281 ASP A N 1
ATOM 2170 C CA . ASP A 1 281 ? 14.539 -23.859 -0.598 1 98.31 281 ASP A CA 1
ATOM 2171 C C . ASP A 1 281 ? 14.312 -25.25 -1.163 1 98.31 281 ASP A C 1
ATOM 2173 O O . ASP A 1 281 ? 15.273 -26 -1.393 1 98.31 281 ASP A O 1
ATOM 2177 N N . ARG A 1 282 ? 13 -25.641 -1.313 1 97.81 282 ARG A N 1
ATOM 2178 C CA . ARG A 1 282 ? 12.68 -26.938 -1.88 1 97.81 282 ARG A CA 1
ATOM 2179 C C . ARG A 1 282 ? 11.258 -26.969 -2.432 1 97.81 282 ARG A C 1
ATOM 2181 O O . ARG A 1 282 ? 10.367 -26.312 -1.892 1 97.81 282 ARG A O 1
ATOM 2188 N N . ILE A 1 283 ? 11.109 -27.75 -3.412 1 98.12 283 ILE A N 1
ATOM 2189 C CA . ILE A 1 283 ? 9.812 -27.969 -4.035 1 98.12 283 ILE A CA 1
ATOM 2190 C C . ILE A 1 283 ? 9.094 -29.125 -3.344 1 98.12 283 ILE A C 1
ATOM 2192 O O . ILE A 1 283 ? 9.695 -30.156 -3.041 1 98.12 283 ILE A O 1
ATOM 2196 N N . ILE A 1 284 ? 7.816 -28.922 -3.012 1 97.56 284 ILE A N 1
ATOM 2197 C CA . ILE A 1 284 ? 6.965 -29.984 -2.494 1 97.56 284 ILE A CA 1
ATOM 2198 C C . ILE A 1 284 ? 6.199 -30.641 -3.643 1 97.56 284 ILE A C 1
ATOM 2200 O O . ILE A 1 284 ? 5.309 -30.031 -4.234 1 97.56 284 ILE A O 1
ATOM 2204 N N . GLU A 1 285 ? 6.5 -31.859 -3.941 1 97.44 285 GLU A N 1
ATOM 2205 C CA . GLU A 1 285 ? 5.793 -32.562 -5 1 97.44 285 GLU A CA 1
ATOM 2206 C C . GLU A 1 285 ? 4.457 -33.125 -4.504 1 97.44 285 GLU A C 1
ATOM 2208 O O . GLU A 1 285 ? 4.422 -33.938 -3.574 1 97.44 285 GLU A O 1
ATOM 2213 N N . LEU A 1 286 ? 3.449 -32.625 -5.105 1 96.75 286 LEU A N 1
ATOM 2214 C CA . LEU A 1 286 ? 2.113 -33.125 -4.781 1 96.75 286 LEU A CA 1
ATOM 2215 C C . LEU A 1 286 ? 1.805 -34.406 -5.535 1 96.75 286 LEU A C 1
ATOM 2217 O O . LEU A 1 286 ? 2.279 -34.594 -6.656 1 96.75 286 LEU A O 1
ATOM 2221 N N . ALA A 1 287 ? 1.036 -35.281 -4.875 1 96.94 287 ALA A N 1
ATOM 2222 C CA . ALA A 1 287 ? 0.462 -36.438 -5.594 1 96.94 287 ALA A CA 1
ATOM 2223 C C . ALA A 1 287 ? -0.686 -35.969 -6.496 1 96.94 287 ALA A C 1
ATOM 2225 O O . ALA A 1 287 ? -1.796 -35.719 -6.02 1 96.94 287 ALA A O 1
ATOM 2226 N N . LEU A 1 288 ? -0.433 -35.938 -7.766 1 97.81 288 LEU A N 1
ATOM 2227 C CA . LEU A 1 288 ? -1.42 -35.469 -8.719 1 97.81 288 LEU A CA 1
ATOM 2228 C C . LEU A 1 288 ? -2.188 -36.594 -9.359 1 97.81 288 LEU A C 1
ATOM 2230 O O . LEU A 1 288 ? -1.651 -37.719 -9.508 1 97.81 288 LEU A O 1
ATOM 2234 N N . SER A 1 289 ? -3.41 -36.344 -9.711 1 96.94 289 SER A N 1
ATOM 2235 C CA . SER A 1 289 ? -4.117 -37.312 -10.57 1 96.94 289 SER A CA 1
ATOM 2236 C C . SER A 1 289 ? -3.451 -37.406 -11.938 1 96.94 289 SER A C 1
ATOM 2238 O O . SER A 1 289 ? -2.639 -36.562 -12.305 1 96.94 289 SER A O 1
ATOM 2240 N N . LYS A 1 290 ? -3.768 -38.469 -12.664 1 97.56 290 LYS A N 1
ATOM 2241 C CA . LYS A 1 290 ? -3.213 -38.625 -14 1 97.56 290 LYS A CA 1
ATOM 2242 C C . LYS A 1 290 ? -3.541 -37.438 -14.898 1 97.56 290 LYS A C 1
ATOM 2244 O O . LYS A 1 290 ? -2.693 -37 -15.672 1 97.56 290 LYS A O 1
ATOM 2249 N N . GLU A 1 291 ? -4.734 -37 -14.797 1 97.06 291 GLU A N 1
ATOM 2250 C CA . GLU A 1 291 ? -5.176 -35.875 -15.602 1 97.06 291 GLU A CA 1
ATOM 2251 C C . GLU A 1 291 ? -4.41 -34.594 -15.234 1 97.06 291 GLU A C 1
ATOM 2253 O O . GLU A 1 291 ? -3.965 -33.844 -16.109 1 97.06 291 GLU A O 1
ATOM 2258 N N . GLU A 1 292 ? -4.285 -34.312 -13.977 1 97.5 292 GLU A N 1
ATOM 2259 C CA . GLU A 1 292 ? -3.566 -33.125 -13.5 1 97.5 292 GLU A CA 1
ATOM 2260 C C . GLU A 1 292 ? -2.098 -33.188 -13.914 1 97.5 292 GLU A C 1
ATOM 2262 O O . GLU A 1 292 ? -1.528 -32.156 -14.312 1 97.5 292 GLU A O 1
ATOM 2267 N N . LEU A 1 293 ? -1.481 -34.344 -13.805 1 98.25 293 LEU A N 1
ATOM 2268 C CA . LEU A 1 293 ? -0.086 -34.5 -14.195 1 98.25 293 LEU A CA 1
ATOM 2269 C C . LEU A 1 293 ? 0.086 -34.25 -15.695 1 98.25 293 LEU A C 1
ATOM 2271 O O . LEU A 1 293 ? 1.052 -33.625 -16.125 1 98.25 293 LEU A O 1
ATOM 2275 N N . SER A 1 294 ? -0.821 -34.844 -16.469 1 98.38 294 SER A N 1
ATOM 2276 C CA . SER A 1 294 ? -0.791 -34.625 -17.906 1 98.38 294 SER A CA 1
ATOM 2277 C C . SER A 1 294 ? -0.908 -33.156 -18.25 1 98.38 294 SER A C 1
ATOM 2279 O O . SER A 1 294 ? -0.205 -32.656 -19.141 1 98.38 294 SER A O 1
ATOM 2281 N N . GLN A 1 295 ? -1.784 -32.438 -17.578 1 97.81 295 GLN A N 1
ATOM 2282 C CA . GLN A 1 295 ? -1.961 -31 -17.781 1 97.81 295 GLN A CA 1
ATOM 2283 C C . GLN A 1 295 ? -0.702 -30.234 -17.406 1 97.81 295 GLN A C 1
ATOM 2285 O O . GLN A 1 295 ? -0.327 -29.266 -18.078 1 97.81 295 GLN A O 1
ATOM 2290 N N . LEU A 1 296 ? -0.111 -30.609 -16.297 1 98.44 296 LEU A N 1
ATOM 2291 C CA . LEU A 1 296 ? 1.124 -29.969 -15.867 1 98.44 296 LEU A CA 1
ATOM 2292 C C . LEU A 1 296 ? 2.223 -30.141 -16.906 1 98.44 296 LEU A C 1
ATOM 2294 O O . LEU A 1 296 ? 2.967 -29.203 -17.203 1 98.44 296 LEU A O 1
ATOM 2298 N N . HIS A 1 297 ? 2.344 -31.375 -17.453 1 98.5 297 HIS A N 1
ATOM 2299 C CA . HIS A 1 297 ? 3.334 -31.625 -18.484 1 98.5 297 HIS A CA 1
ATOM 2300 C C . HIS A 1 297 ? 3.047 -30.812 -19.734 1 98.5 297 HIS A C 1
ATOM 2302 O O . HIS A 1 297 ? 3.973 -30.312 -20.391 1 98.5 297 HIS A O 1
ATOM 2308 N N . HIS A 1 298 ? 1.786 -30.703 -20.094 1 98.12 298 HIS A N 1
ATOM 2309 C CA . HIS A 1 298 ? 1.409 -29.844 -21.219 1 98.12 298 HIS A CA 1
ATOM 2310 C C . HIS A 1 298 ? 1.831 -28.406 -20.969 1 98.12 298 HIS A C 1
ATOM 2312 O O . HIS A 1 298 ? 2.369 -27.75 -21.875 1 98.12 298 HIS A O 1
ATOM 2318 N N . SER A 1 299 ? 1.544 -27.938 -19.781 1 97.62 299 SER A N 1
ATOM 2319 C CA . SER A 1 299 ? 1.97 -26.594 -19.375 1 97.62 299 SER A CA 1
ATOM 2320 C C . SER A 1 299 ? 3.48 -26.438 -19.5 1 97.62 299 SER A C 1
ATOM 2322 O O . SER A 1 299 ? 3.963 -25.422 -20.016 1 97.62 299 SER A O 1
ATOM 2324 N N . ALA A 1 300 ? 4.23 -27.391 -19.047 1 98.12 300 ALA A N 1
ATOM 2325 C CA . ALA A 1 300 ? 5.688 -27.375 -19.109 1 98.12 300 ALA A CA 1
ATOM 2326 C C . ALA A 1 300 ? 6.168 -27.312 -20.562 1 98.12 300 ALA A C 1
ATOM 2328 O O . ALA A 1 300 ? 7.141 -26.609 -20.859 1 98.12 300 ALA A O 1
ATOM 2329 N N . ASP A 1 301 ? 5.492 -28.047 -21.422 1 97.62 301 ASP A N 1
ATOM 2330 C CA . ASP A 1 301 ? 5.859 -28.047 -22.844 1 97.62 301 ASP A CA 1
ATOM 2331 C C . ASP A 1 301 ? 5.738 -26.656 -23.438 1 97.62 301 ASP A C 1
ATOM 2333 O O . ASP A 1 301 ? 6.586 -26.234 -24.234 1 97.62 301 ASP A O 1
ATOM 2337 N N . ILE A 1 302 ? 4.699 -25.984 -23.094 1 95.56 302 ILE A N 1
ATOM 2338 C CA . ILE A 1 302 ? 4.477 -24.625 -23.578 1 95.56 302 ILE A CA 1
ATOM 2339 C C . ILE A 1 302 ? 5.602 -23.719 -23.094 1 95.56 302 ILE A C 1
ATOM 2341 O O . ILE A 1 302 ? 6.16 -22.938 -23.875 1 95.56 302 ILE A O 1
ATOM 2345 N N . ILE A 1 303 ? 5.949 -23.797 -21.812 1 96.62 303 ILE A N 1
ATOM 2346 C CA . ILE A 1 303 ? 7.012 -22.984 -21.234 1 96.62 303 ILE A CA 1
ATOM 2347 C C . ILE A 1 303 ? 8.336 -23.297 -21.938 1 96.62 303 ILE A C 1
ATOM 2349 O O . ILE A 1 303 ? 9.094 -22.391 -22.266 1 96.62 303 ILE A O 1
ATOM 2353 N N . LEU A 1 304 ? 8.586 -24.578 -22.156 1 96.94 304 LEU A N 1
ATOM 2354 C CA . LEU A 1 304 ? 9.828 -25.016 -22.781 1 96.94 304 LEU A CA 1
ATOM 2355 C C . LEU A 1 304 ? 9.961 -24.453 -24.188 1 96.94 304 LEU A C 1
ATOM 2357 O O . LEU A 1 304 ? 11.062 -24.125 -24.625 1 96.94 304 LEU A O 1
ATOM 2361 N N . ASP A 1 305 ? 8.883 -24.391 -24.859 1 95.62 305 ASP A N 1
ATOM 2362 C CA . ASP A 1 305 ? 8.898 -23.797 -26.203 1 95.62 305 ASP A CA 1
ATOM 2363 C C . ASP A 1 305 ? 9.328 -22.344 -26.156 1 95.62 305 ASP A C 1
ATOM 2365 O O . ASP A 1 305 ? 10.164 -21.906 -26.953 1 95.62 305 ASP A O 1
ATOM 2369 N N . TYR A 1 306 ? 8.758 -21.594 -25.234 1 94.25 306 TYR A N 1
ATOM 2370 C CA . TYR A 1 306 ? 9.117 -20.188 -25.078 1 94.25 306 TYR A CA 1
ATOM 2371 C C . TYR A 1 306 ? 10.547 -20.047 -24.578 1 94.25 306 TYR A C 1
ATOM 2373 O O . TYR A 1 306 ? 11.25 -19.094 -24.938 1 94.25 306 TYR A O 1
ATOM 2381 N N . GLN A 1 307 ? 10.93 -20.969 -23.703 1 96.56 307 GLN A N 1
ATOM 2382 C CA . GLN A 1 307 ? 12.297 -20.984 -23.219 1 96.56 307 GLN A CA 1
ATOM 2383 C C . GLN A 1 307 ? 13.297 -21.125 -24.359 1 96.56 307 GLN A C 1
ATOM 2385 O O . GLN A 1 307 ? 14.32 -20.453 -24.391 1 96.56 307 GLN A O 1
ATOM 2390 N N . ARG A 1 308 ? 13.016 -22 -25.297 1 96.12 308 ARG A N 1
ATOM 2391 C CA . ARG A 1 308 ? 13.875 -22.203 -26.453 1 96.12 308 ARG A CA 1
ATOM 2392 C C . ARG A 1 308 ? 13.977 -20.938 -27.297 1 96.12 308 ARG A C 1
ATOM 2394 O O . ARG A 1 308 ? 15.039 -20.609 -27.812 1 96.12 308 ARG A O 1
ATOM 2401 N N . GLN A 1 309 ? 12.859 -20.312 -27.438 1 95.25 309 GLN A N 1
ATOM 2402 C CA . GLN A 1 309 ? 12.852 -19.047 -28.156 1 95.25 309 GLN A CA 1
ATOM 2403 C C . GLN A 1 309 ? 13.711 -18.016 -27.453 1 95.25 309 GLN A C 1
ATOM 2405 O O . GLN A 1 309 ? 14.453 -17.266 -28.094 1 95.25 309 GLN A O 1
ATOM 2410 N N . ALA A 1 310 ? 13.562 -17.922 -26.156 1 96.38 310 ALA A N 1
ATOM 2411 C CA . ALA A 1 310 ? 14.383 -17 -25.375 1 96.38 310 ALA A CA 1
ATOM 2412 C C . ALA A 1 310 ? 15.867 -17.312 -25.531 1 96.38 310 ALA A C 1
ATOM 2414 O O . ALA A 1 310 ? 16.688 -16.406 -25.656 1 96.38 310 ALA A O 1
ATOM 2415 N N . ASP A 1 311 ? 16.203 -18.609 -25.531 1 96.81 311 ASP A N 1
ATOM 2416 C CA . ASP A 1 311 ? 17.594 -19.031 -25.703 1 96.81 311 ASP A CA 1
ATOM 2417 C C . ASP A 1 311 ? 18.156 -18.531 -27.031 1 96.81 311 ASP A C 1
ATOM 2419 O O . ASP A 1 311 ? 19.297 -18.078 -27.094 1 96.81 311 ASP A O 1
ATOM 2423 N N . ALA A 1 312 ? 17.344 -18.641 -28.031 1 95.62 312 ALA A N 1
ATOM 2424 C CA . ALA A 1 312 ? 17.766 -18.203 -29.359 1 95.62 312 ALA A CA 1
ATOM 2425 C C . ALA A 1 312 ? 18.078 -16.703 -29.359 1 95.62 312 ALA A C 1
ATOM 2427 O O . ALA A 1 312 ? 19.047 -16.266 -29.969 1 95.62 312 ALA A O 1
ATOM 2428 N N . ILE A 1 313 ? 17.234 -15.984 -28.703 1 94.75 313 ILE A N 1
ATOM 2429 C CA . ILE A 1 313 ? 17.406 -14.539 -28.641 1 94.75 313 ILE A CA 1
ATOM 2430 C C . ILE A 1 313 ? 18.672 -14.211 -27.828 1 94.75 313 ILE A C 1
ATOM 2432 O O . ILE A 1 313 ? 19.484 -13.383 -28.25 1 94.75 313 ILE A O 1
ATOM 2436 N N . ILE A 1 314 ? 18.859 -14.859 -26.734 1 95.94 314 ILE A N 1
ATOM 2437 C CA . ILE A 1 314 ? 20 -14.633 -25.844 1 95.94 314 ILE A CA 1
ATOM 2438 C C . ILE A 1 314 ? 21.297 -14.969 -26.578 1 95.94 314 ILE A C 1
ATOM 2440 O O . ILE A 1 314 ? 22.281 -14.234 -26.484 1 95.94 314 ILE A O 1
ATOM 2444 N N . ASP A 1 315 ? 21.266 -16.078 -27.281 1 95.31 315 ASP A N 1
ATOM 2445 C CA . ASP A 1 315 ? 22.453 -16.531 -28 1 95.31 315 ASP A CA 1
ATOM 2446 C C . ASP A 1 315 ? 22.859 -15.531 -29.078 1 95.31 315 ASP A C 1
ATOM 2448 O O . ASP A 1 315 ? 24.031 -15.422 -29.422 1 95.31 315 ASP A O 1
ATOM 2452 N N . GLN A 1 316 ? 21.938 -14.805 -29.578 1 92.81 316 GLN A N 1
ATOM 2453 C CA . GLN A 1 316 ? 22.219 -13.781 -30.578 1 92.81 316 GLN A CA 1
ATOM 2454 C C . GLN A 1 316 ? 22.781 -12.523 -29.938 1 92.81 316 GLN A C 1
ATOM 2456 O O . GLN A 1 316 ? 23.484 -11.742 -30.594 1 92.81 316 GLN A O 1
ATOM 2461 N N . MET A 1 317 ? 22.453 -12.297 -28.734 1 89.38 317 MET A N 1
ATOM 2462 C CA . MET A 1 317 ? 22.906 -11.109 -28.016 1 89.38 317 MET A CA 1
ATOM 2463 C C . MET A 1 317 ? 24.312 -11.289 -27.469 1 89.38 317 MET A C 1
ATOM 2465 O O . MET A 1 317 ? 25.047 -10.32 -27.312 1 89.38 317 MET A O 1
ATOM 2469 N N . CYS A 1 318 ? 24.594 -12.5 -27.031 1 72 318 CYS A N 1
ATOM 2470 C CA . CYS A 1 318 ? 25.891 -12.766 -26.438 1 72 318 CYS A CA 1
ATOM 2471 C C . CYS A 1 318 ? 26.844 -13.391 -27.453 1 72 318 CYS A C 1
ATOM 2473 O O . CYS A 1 318 ? 26.422 -14.133 -28.328 1 72 318 CYS A O 1
ATOM 2475 N N . MET B 1 1 ? -17.172 -9.703 20.875 1 48.47 1 MET B N 1
ATOM 2476 C CA . MET B 1 1 ? -16 -8.844 20.75 1 48.47 1 MET B CA 1
ATOM 2477 C C . MET B 1 1 ? -16.109 -7.961 19.5 1 48.47 1 MET B C 1
ATOM 2479 O O . MET B 1 1 ? -16.734 -8.352 18.516 1 48.47 1 MET B O 1
ATOM 2483 N N . ALA B 1 2 ? -15.844 -6.727 19.641 1 66 2 ALA B N 1
ATOM 2484 C CA . ALA B 1 2 ? -16.25 -5.719 18.656 1 66 2 ALA B CA 1
ATOM 2485 C C . ALA B 1 2 ? -15.406 -5.805 17.391 1 66 2 ALA B C 1
ATOM 2487 O O . ALA B 1 2 ? -14.195 -6.027 17.469 1 66 2 ALA B O 1
ATOM 2488 N N . ARG B 1 3 ? -15.992 -6.047 16.234 1 87.81 3 ARG B N 1
ATOM 2489 C CA . ARG B 1 3 ? -15.484 -6.07 14.867 1 87.81 3 ARG B CA 1
ATOM 2490 C C . ARG B 1 3 ? -15.031 -4.68 14.43 1 87.81 3 ARG B C 1
ATOM 2492 O O . ARG B 1 3 ? -15.727 -3.693 14.656 1 87.81 3 ARG B O 1
ATOM 2499 N N . HIS B 1 4 ? -13.742 -4.57 14.078 1 96.25 4 HIS B N 1
ATOM 2500 C CA . HIS B 1 4 ? -13.273 -3.311 13.508 1 96.25 4 HIS B CA 1
ATOM 2501 C C . HIS B 1 4 ? -13.688 -3.182 12.047 1 96.25 4 HIS B C 1
ATOM 2503 O O . HIS B 1 4 ? -13.328 -4.016 11.211 1 96.25 4 HIS B O 1
ATOM 2509 N N . LYS B 1 5 ? -14.492 -2.174 11.773 1 97.94 5 LYS B N 1
ATOM 2510 C CA . LYS B 1 5 ? -15.039 -1.97 10.438 1 97.94 5 LYS B CA 1
ATOM 2511 C C . LYS B 1 5 ? -14.805 -0.541 9.953 1 97.94 5 LYS B C 1
ATOM 2513 O O . LYS B 1 5 ? -15.102 0.417 10.672 1 97.94 5 LYS B O 1
ATOM 2518 N N . ILE B 1 6 ? -14.258 -0.409 8.68 1 98.5 6 ILE B N 1
ATOM 2519 C CA . ILE B 1 6 ? -14.031 0.884 8.047 1 98.5 6 ILE B CA 1
ATOM 2520 C C . ILE B 1 6 ? -14.867 0.991 6.773 1 98.5 6 ILE B C 1
ATOM 2522 O O . ILE B 1 6 ? -15.008 0.016 6.031 1 98.5 6 ILE B O 1
ATOM 2526 N N . VAL B 1 7 ? -15.445 2.098 6.539 1 98.75 7 VAL B N 1
ATOM 2527 C CA . VAL B 1 7 ? -15.992 2.434 5.23 1 98.75 7 VAL B CA 1
ATOM 2528 C C . VAL B 1 7 ? -15.133 3.51 4.57 1 98.75 7 VAL B C 1
ATOM 2530 O O . VAL B 1 7 ? -14.922 4.586 5.137 1 98.75 7 VAL B O 1
ATOM 2533 N N . LEU B 1 8 ? -14.594 3.178 3.451 1 98.81 8 LEU B N 1
ATOM 2534 C CA . LEU B 1 8 ? -13.797 4.105 2.652 1 98.81 8 LEU B CA 1
ATOM 2535 C C . LEU B 1 8 ? -14.633 4.723 1.54 1 98.81 8 LEU B C 1
ATOM 2537 O O . LEU B 1 8 ? -15.219 4.008 0.726 1 98.81 8 LEU B O 1
ATOM 2541 N N . ILE B 1 9 ? -14.703 6.02 1.554 1 98.44 9 ILE B N 1
ATOM 2542 C CA . ILE B 1 9 ? -15.375 6.734 0.472 1 98.44 9 ILE B CA 1
ATOM 2543 C C . ILE B 1 9 ? -14.336 7.352 -0.461 1 98.44 9 ILE B C 1
ATOM 2545 O O . ILE B 1 9 ? -13.602 8.258 -0.07 1 98.44 9 ILE B O 1
ATOM 2549 N N . GLY B 1 10 ? -14.336 6.938 -1.683 1 97.19 10 GLY B N 1
ATOM 2550 C CA . GLY B 1 10 ? -13.336 7.359 -2.645 1 97.19 10 GLY B CA 1
ATOM 2551 C C . GLY B 1 10 ? -12.125 6.441 -2.689 1 97.19 10 GLY B C 1
ATOM 2552 O O . GLY B 1 10 ? -11.32 6.414 -1.755 1 97.19 10 GLY B O 1
ATOM 2553 N N . SER B 1 11 ? -11.992 5.727 -3.76 1 96.75 11 SER B N 1
ATOM 2554 C CA . SER B 1 11 ? -10.867 4.816 -3.928 1 96.75 11 SER B CA 1
ATOM 2555 C C . SER B 1 11 ? -9.953 5.273 -5.062 1 96.75 11 SER B C 1
ATOM 2557 O O . SER B 1 11 ? -9.492 4.453 -5.863 1 96.75 11 SER B O 1
ATOM 2559 N N . GLY B 1 12 ? -9.789 6.629 -5.188 1 95.06 12 GLY B N 1
ATOM 2560 C CA . GLY B 1 12 ? -8.742 7.141 -6.059 1 95.06 12 GLY B CA 1
ATOM 2561 C C . GLY B 1 12 ? -7.352 6.75 -5.609 1 95.06 12 GLY B C 1
ATOM 2562 O O . GLY B 1 12 ? -7.164 5.703 -4.984 1 95.06 12 GLY B O 1
ATOM 2563 N N . TYR B 1 13 ? -6.363 7.566 -5.91 1 95.38 13 TYR B N 1
ATOM 2564 C CA . TYR B 1 13 ? -4.973 7.23 -5.613 1 95.38 13 TYR B CA 1
ATOM 2565 C C . TYR B 1 13 ? -4.742 7.152 -4.109 1 95.38 13 TYR B C 1
ATOM 2567 O O . TYR B 1 13 ? -4.176 6.18 -3.611 1 95.38 13 TYR B O 1
ATOM 2575 N N . VAL B 1 14 ? -5.246 8.133 -3.406 1 97.25 14 VAL B N 1
ATOM 2576 C CA . VAL B 1 14 ? -5.035 8.18 -1.963 1 97.25 14 VAL B CA 1
ATOM 2577 C C . VAL B 1 14 ? -5.844 7.07 -1.291 1 97.25 14 VAL B C 1
ATOM 2579 O O . VAL B 1 14 ? -5.309 6.309 -0.481 1 97.25 14 VAL B O 1
ATOM 2582 N N . GLY B 1 15 ? -7.105 6.969 -1.663 1 98.31 15 GLY B N 1
ATOM 2583 C CA . GLY B 1 15 ? -7.98 5.984 -1.046 1 98.31 15 GLY B CA 1
ATOM 2584 C C . GLY B 1 15 ? -7.535 4.555 -1.286 1 98.31 15 GLY B C 1
ATOM 2585 O O . GLY B 1 15 ? -7.566 3.729 -0.372 1 98.31 15 GLY B O 1
ATOM 2586 N N . SER B 1 16 ? -7.137 4.234 -2.486 1 98 16 SER B N 1
ATOM 2587 C CA . SER B 1 16 ? -6.723 2.869 -2.797 1 98 16 SER B CA 1
ATOM 2588 C C . SER B 1 16 ? -5.398 2.527 -2.121 1 98 16 SER B C 1
ATOM 2590 O O . SER B 1 16 ? -5.184 1.385 -1.711 1 98 16 SER B O 1
ATOM 2592 N N . ALA B 1 17 ? -4.441 3.512 -2.062 1 98.12 17 ALA B N 1
ATOM 2593 C CA . ALA B 1 17 ? -3.207 3.295 -1.312 1 98.12 17 ALA B CA 1
ATOM 2594 C C . ALA B 1 17 ? -3.5 3.037 0.163 1 98.12 17 ALA B C 1
ATOM 2596 O O . ALA B 1 17 ? -2.881 2.168 0.783 1 98.12 17 ALA B O 1
ATOM 2597 N N . PHE B 1 18 ? -4.48 3.771 0.734 1 98.62 18 PHE B N 1
ATOM 2598 C CA . PHE B 1 18 ? -4.934 3.57 2.105 1 98.62 18 PHE B CA 1
ATOM 2599 C C . PHE B 1 18 ? -5.492 2.164 2.293 1 98.62 18 PHE B C 1
ATOM 2601 O O . PHE B 1 18 ? -5.09 1.448 3.213 1 98.62 18 PHE B O 1
ATOM 2608 N N . ALA B 1 19 ? -6.363 1.789 1.395 1 98.62 19 ALA B N 1
ATOM 2609 C CA . ALA B 1 19 ? -6.984 0.47 1.473 1 98.62 19 ALA B CA 1
ATOM 2610 C C . ALA B 1 19 ? -5.938 -0.637 1.375 1 98.62 19 ALA B C 1
ATOM 2612 O O . ALA B 1 19 ? -5.992 -1.617 2.121 1 98.62 19 ALA B O 1
ATOM 2613 N N . HIS B 1 20 ? -5.031 -0.466 0.495 1 98 20 HIS B N 1
ATOM 2614 C CA . HIS B 1 20 ? -3.959 -1.437 0.297 1 98 20 HIS B CA 1
ATOM 2615 C C . HIS B 1 20 ? -3.113 -1.59 1.558 1 98 20 HIS B C 1
ATOM 2617 O O . HIS B 1 20 ? -2.758 -2.707 1.938 1 98 20 HIS B O 1
ATOM 2623 N N . ALA B 1 21 ? -2.758 -0.463 2.184 1 97.44 21 ALA B N 1
ATOM 2624 C CA . ALA B 1 21 ? -1.971 -0.496 3.414 1 97.44 21 ALA B CA 1
ATOM 2625 C C . ALA B 1 21 ? -2.742 -1.175 4.539 1 97.44 21 ALA B C 1
ATOM 2627 O O . ALA B 1 21 ? -2.168 -1.929 5.328 1 97.44 21 ALA B O 1
ATOM 2628 N N . ILE B 1 22 ? -4.062 -0.927 4.633 1 97.44 22 ILE B N 1
ATOM 2629 C CA . ILE B 1 22 ? -4.918 -1.544 5.641 1 97.44 22 ILE B CA 1
ATOM 2630 C C . ILE B 1 22 ? -4.906 -3.061 5.473 1 97.44 22 ILE B C 1
ATOM 2632 O O . ILE B 1 22 ? -4.777 -3.801 6.449 1 97.44 22 ILE B O 1
ATOM 2636 N N . VAL B 1 23 ? -4.996 -3.502 4.23 1 96.81 23 VAL B N 1
ATOM 2637 C CA . VAL B 1 23 ? -5.004 -4.93 3.93 1 96.81 23 VAL B CA 1
ATOM 2638 C C . VAL B 1 23 ? -3.627 -5.523 4.203 1 96.81 23 VAL B C 1
ATOM 2640 O O . VAL B 1 23 ? -3.514 -6.594 4.809 1 96.81 23 VAL B O 1
ATOM 2643 N N . ALA B 1 24 ? -2.594 -4.816 3.771 1 95.69 24 ALA B N 1
ATOM 2644 C CA . ALA B 1 24 ? -1.227 -5.293 3.955 1 95.69 24 ALA B CA 1
ATOM 2645 C C . ALA B 1 24 ? -0.92 -5.523 5.434 1 95.69 24 ALA B C 1
ATOM 2647 O O . ALA B 1 24 ? -0.258 -6.5 5.793 1 95.69 24 ALA B O 1
ATOM 2648 N N . LYS B 1 25 ? -1.443 -4.656 6.301 1 94.5 25 LYS B N 1
ATOM 2649 C CA . LYS B 1 25 ? -1.186 -4.727 7.734 1 94.5 25 LYS B CA 1
ATOM 2650 C C . LYS B 1 25 ? -2.197 -5.633 8.43 1 94.5 25 LYS B C 1
ATOM 2652 O O . LYS B 1 25 ? -1.994 -6.031 9.578 1 94.5 25 LYS B O 1
ATOM 2657 N N . GLY B 1 26 ? -3.312 -5.996 7.711 1 94.19 26 GLY B N 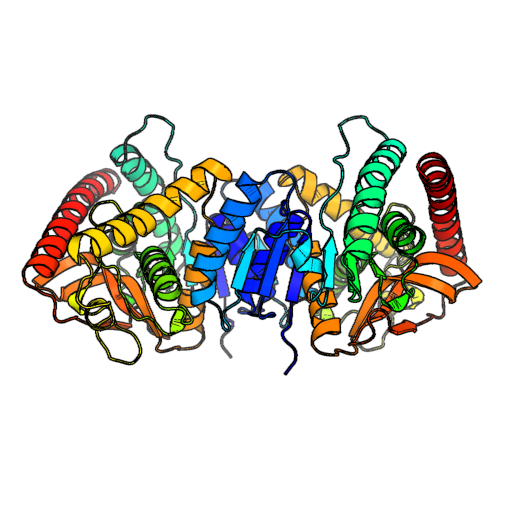1
ATOM 2658 C CA . GLY B 1 26 ? -4.371 -6.75 8.359 1 94.19 26 GLY B CA 1
ATOM 2659 C C . GLY B 1 26 ? -4.973 -6.035 9.555 1 94.19 26 GLY B C 1
ATOM 2660 O O . GLY B 1 26 ? -5.164 -6.633 10.609 1 94.19 26 GLY B O 1
ATOM 2661 N N . LEU B 1 27 ? -5.344 -4.758 9.398 1 94.19 27 LEU B N 1
ATOM 2662 C CA . LEU B 1 27 ? -5.609 -3.879 10.539 1 94.19 27 LEU B CA 1
ATOM 2663 C C . LEU B 1 27 ? -7.059 -3.994 10.984 1 94.19 27 LEU B C 1
ATOM 2665 O O . LEU B 1 27 ? -7.387 -3.666 12.133 1 94.19 27 LEU B O 1
ATOM 2669 N N . VAL B 1 28 ? -7.957 -4.422 10.062 1 96.31 28 VAL B N 1
ATOM 2670 C CA . VAL B 1 28 ? -9.375 -4.434 10.406 1 96.31 28 VAL B CA 1
ATOM 2671 C C . VAL B 1 28 ? -10.008 -5.746 9.953 1 96.31 28 VAL B C 1
ATOM 2673 O O . VAL B 1 28 ? -9.414 -6.496 9.172 1 96.31 28 VAL B O 1
ATOM 2676 N N . ASP B 1 29 ? -11.195 -5.992 10.438 1 95.94 29 ASP B N 1
ATOM 2677 C CA . ASP B 1 29 ? -11.938 -7.191 10.047 1 95.94 29 ASP B CA 1
ATOM 2678 C C . ASP B 1 29 ? -12.656 -6.988 8.719 1 95.94 29 ASP B C 1
ATOM 2680 O O . ASP B 1 29 ? -12.758 -7.918 7.918 1 95.94 29 ASP B O 1
ATOM 2684 N N . GLU B 1 30 ? -13.078 -5.754 8.57 1 97.06 30 GLU B N 1
ATOM 2685 C CA . GLU B 1 30 ? -13.953 -5.48 7.43 1 97.06 30 GLU B CA 1
ATOM 2686 C C . GLU B 1 30 ? -13.719 -4.078 6.879 1 97.06 30 GLU B C 1
ATOM 2688 O O . GLU B 1 30 ? -13.523 -3.127 7.645 1 97.06 30 GLU B O 1
ATOM 2693 N N . MET B 1 31 ? -13.703 -3.988 5.547 1 98.19 31 MET B N 1
ATOM 2694 C CA . MET B 1 31 ? -13.617 -2.697 4.867 1 98.19 31 MET B CA 1
ATOM 2695 C C . MET B 1 31 ? -14.602 -2.625 3.709 1 98.19 31 MET B C 1
ATOM 2697 O O . MET B 1 31 ? -14.594 -3.48 2.822 1 98.19 31 MET B O 1
ATOM 2701 N N . ALA B 1 32 ? -15.492 -1.682 3.746 1 98.69 32 ALA B N 1
ATOM 2702 C CA . ALA B 1 32 ? -16.391 -1.377 2.631 1 98.69 32 ALA B CA 1
ATOM 2703 C C . ALA B 1 32 ? -15.867 -0.193 1.819 1 98.69 32 ALA B C 1
ATOM 2705 O O . ALA B 1 32 ? -15.422 0.807 2.387 1 98.69 32 ALA B O 1
ATOM 2706 N N . ILE B 1 33 ? -15.859 -0.348 0.49 1 98.62 33 ILE B N 1
ATOM 2707 C CA . ILE B 1 33 ? -15.352 0.708 -0.383 1 98.62 33 ILE B CA 1
ATOM 2708 C C . ILE B 1 33 ? -16.5 1.263 -1.232 1 98.62 33 ILE B C 1
ATOM 2710 O O . ILE B 1 33 ? -17.188 0.511 -1.93 1 98.62 33 ILE B O 1
ATOM 2714 N N . ILE B 1 34 ? -16.688 2.543 -1.127 1 97.88 34 ILE B N 1
ATOM 2715 C CA . ILE B 1 34 ? -17.672 3.256 -1.933 1 97.88 34 ILE B CA 1
ATOM 2716 C C . ILE B 1 34 ? -16.969 4.242 -2.859 1 97.88 34 ILE B C 1
ATOM 2718 O O . ILE B 1 34 ? -16.094 4.996 -2.426 1 97.88 34 ILE B O 1
ATOM 2722 N N . ASP B 1 35 ? -17.25 4.176 -4.117 1 96.5 35 ASP B N 1
ATOM 2723 C CA . ASP B 1 35 ? -16.766 5.109 -5.121 1 96.5 35 ASP B CA 1
ATOM 2724 C C . ASP B 1 35 ? -17.844 5.426 -6.156 1 96.5 35 ASP B C 1
ATOM 2726 O O . ASP B 1 35 ? -18.656 4.566 -6.492 1 96.5 35 ASP B O 1
ATOM 2730 N N . ILE B 1 36 ? -17.828 6.684 -6.578 1 94 36 ILE B N 1
ATOM 2731 C CA . ILE B 1 36 ? -18.797 7.055 -7.605 1 94 36 ILE B CA 1
ATOM 2732 C C . ILE B 1 36 ? -18.562 6.223 -8.859 1 94 36 ILE B C 1
ATOM 2734 O O . ILE B 1 36 ? -19.5 5.926 -9.602 1 94 36 ILE B O 1
ATOM 2738 N N . ASP B 1 37 ? -17.297 5.949 -9.188 1 95.25 37 ASP B N 1
ATOM 2739 C CA . ASP B 1 37 ? -16.953 4.973 -10.219 1 95.25 37 ASP B CA 1
ATOM 2740 C C . ASP B 1 37 ? -17.078 3.549 -9.688 1 95.25 37 ASP B C 1
ATOM 2742 O O . ASP B 1 37 ? -16.094 2.967 -9.227 1 95.25 37 ASP B O 1
ATOM 2746 N N . GLU B 1 38 ? -18.188 2.939 -9.867 1 95 38 GLU B N 1
ATOM 2747 C CA . GLU B 1 38 ? -18.5 1.643 -9.273 1 95 38 GLU B CA 1
ATOM 2748 C C . GLU B 1 38 ? -17.594 0.548 -9.836 1 95 38 GLU B C 1
ATOM 2750 O O . GLU B 1 38 ? -17.25 -0.398 -9.125 1 95 38 GLU B O 1
ATOM 2755 N N . ASP B 1 39 ? -17.266 0.659 -11.078 1 95.38 39 ASP B N 1
ATOM 2756 C CA . ASP B 1 39 ? -16.375 -0.321 -11.703 1 95.38 39 ASP B CA 1
ATOM 2757 C C . ASP B 1 39 ? -14.992 -0.292 -11.062 1 95.38 39 ASP B C 1
ATOM 2759 O O . ASP B 1 39 ? -14.391 -1.342 -10.828 1 95.38 39 ASP B O 1
ATOM 2763 N N . LYS B 1 40 ? -14.602 0.902 -10.82 1 95.12 40 LYS B N 1
ATOM 2764 C CA . LYS B 1 40 ? -13.312 1.054 -10.148 1 95.12 40 LYS B CA 1
ATOM 2765 C C . LYS B 1 40 ? -13.352 0.46 -8.742 1 95.12 40 LYS B C 1
ATOM 2767 O O . LYS B 1 40 ? -12.422 -0.247 -8.336 1 95.12 40 LYS B O 1
ATOM 2772 N N . ALA B 1 41 ? -14.383 0.74 -8.016 1 96.44 41 ALA B N 1
ATOM 2773 C CA . ALA B 1 41 ? -14.539 0.193 -6.668 1 96.44 41 ALA B CA 1
ATOM 2774 C C . ALA B 1 41 ? -14.547 -1.333 -6.695 1 96.44 41 ALA B C 1
ATOM 2776 O O . ALA B 1 41 ? -13.883 -1.979 -5.875 1 96.44 41 ALA B O 1
ATOM 2777 N N . LYS B 1 42 ? -15.273 -1.886 -7.617 1 97 42 LYS B N 1
ATOM 2778 C CA . LYS B 1 42 ? -15.352 -3.338 -7.754 1 97 42 LYS B CA 1
ATOM 2779 C C . LYS B 1 42 ? -13.977 -3.939 -8.023 1 97 42 LYS B C 1
ATOM 2781 O O . LYS B 1 42 ? -13.594 -4.938 -7.406 1 97 42 LYS B O 1
ATOM 2786 N N . ALA B 1 43 ? -13.273 -3.338 -8.938 1 97.56 43 ALA B N 1
ATOM 2787 C CA . ALA B 1 43 ? -11.945 -3.824 -9.305 1 97.56 43 ALA B CA 1
ATOM 2788 C C . ALA B 1 43 ? -10.992 -3.764 -8.109 1 97.56 43 ALA B C 1
ATOM 2790 O O . ALA B 1 43 ? -10.234 -4.703 -7.863 1 97.56 43 ALA B O 1
ATOM 2791 N N . ASP B 1 44 ? -11.031 -2.648 -7.402 1 98 44 ASP B N 1
ATOM 2792 C CA . ASP B 1 44 ? -10.195 -2.518 -6.215 1 98 44 ASP B CA 1
ATOM 2793 C C . ASP B 1 44 ? -10.547 -3.572 -5.172 1 98 44 ASP B C 1
ATOM 2795 O O . ASP B 1 44 ? -9.664 -4.176 -4.562 1 98 44 ASP B O 1
ATOM 2799 N N . VAL B 1 45 ? -11.82 -3.803 -4.988 1 97.94 45 VAL B N 1
ATOM 2800 C CA . VAL B 1 45 ? -12.297 -4.77 -4.004 1 97.94 45 VAL B CA 1
ATOM 2801 C C . VAL B 1 45 ? -11.789 -6.164 -4.363 1 97.94 45 VAL B C 1
ATOM 2803 O O . VAL B 1 45 ? -11.273 -6.883 -3.504 1 97.94 45 VAL B O 1
ATOM 2806 N N . TRP B 1 46 ? -11.922 -6.531 -5.617 1 96.81 46 TRP B N 1
ATOM 2807 C CA . TRP B 1 46 ? -11.445 -7.844 -6.047 1 96.81 46 TRP B CA 1
ATOM 2808 C C . TRP B 1 46 ? -9.945 -7.977 -5.836 1 96.81 46 TRP B C 1
ATOM 2810 O O . TRP B 1 46 ? -9.477 -8.953 -5.25 1 96.81 46 TRP B O 1
ATOM 2820 N N . ASP B 1 47 ? -9.234 -7.016 -6.27 1 97.94 47 ASP B N 1
ATOM 2821 C CA . ASP B 1 47 ? -7.773 -7.047 -6.203 1 97.94 47 ASP B CA 1
ATOM 2822 C C . ASP B 1 47 ? -7.293 -7.098 -4.754 1 97.94 47 ASP B C 1
ATOM 2824 O O . ASP B 1 47 ? -6.355 -7.828 -4.43 1 97.94 47 ASP B O 1
ATOM 2828 N N . LEU B 1 48 ? -7.957 -6.367 -3.902 1 97.81 48 LEU B N 1
ATOM 2829 C CA . LEU B 1 48 ? -7.598 -6.332 -2.49 1 97.81 48 LEU B CA 1
ATOM 2830 C C . LEU B 1 48 ? -7.926 -7.656 -1.81 1 97.81 48 LEU B C 1
ATOM 2832 O O . LEU B 1 48 ? -7.164 -8.125 -0.959 1 97.81 48 LEU B O 1
ATOM 2836 N N . ASN B 1 49 ? -9.031 -8.234 -2.182 1 96.12 49 ASN B N 1
ATOM 2837 C CA . ASN B 1 49 ? -9.375 -9.523 -1.607 1 96.12 49 ASN B CA 1
ATOM 2838 C C . ASN B 1 49 ? -8.352 -10.594 -1.985 1 96.12 49 ASN B C 1
ATOM 2840 O O . ASN B 1 49 ? -8.078 -11.508 -1.2 1 96.12 49 ASN B O 1
ATOM 2844 N N . HIS B 1 50 ? -7.84 -10.469 -3.166 1 95.56 50 HIS B N 1
ATOM 2845 C CA . HIS B 1 50 ? -6.836 -11.422 -3.619 1 95.56 50 HIS B CA 1
ATOM 2846 C C . HIS B 1 50 ? -5.496 -11.18 -2.934 1 95.56 50 HIS B C 1
ATOM 2848 O O . HIS B 1 50 ? -4.621 -12.047 -2.941 1 95.56 50 HIS B O 1
ATOM 2854 N N . ALA B 1 51 ? -5.336 -9.992 -2.334 1 93.75 51 ALA B N 1
ATOM 2855 C CA . ALA B 1 51 ? -4.121 -9.625 -1.605 1 93.75 51 ALA B CA 1
ATOM 2856 C C . ALA B 1 51 ? -4.188 -10.109 -0.158 1 93.75 51 ALA B C 1
ATOM 2858 O O . ALA B 1 51 ? -3.152 -10.359 0.465 1 93.75 51 ALA B O 1
ATOM 2859 N N . THR B 1 52 ? -5.332 -10.312 0.34 1 90.44 52 THR B N 1
ATOM 2860 C CA . THR B 1 52 ? -5.57 -10.547 1.76 1 90.44 52 THR B CA 1
ATOM 2861 C C . THR B 1 52 ? -4.867 -11.812 2.227 1 90.44 52 THR B C 1
ATOM 2863 O O . THR B 1 52 ? -4.32 -11.859 3.332 1 90.44 52 THR B O 1
ATOM 2866 N N . PRO B 1 53 ? -4.785 -12.844 1.358 1 88.75 53 PRO B N 1
ATOM 2867 C CA . PRO B 1 53 ? -4.137 -14.062 1.835 1 88.75 53 PRO B CA 1
ATOM 2868 C C . PRO B 1 53 ? -2.648 -13.875 2.113 1 88.75 53 PRO B C 1
ATOM 2870 O O . PRO B 1 53 ? -2.031 -14.711 2.783 1 88.75 53 PRO B O 1
ATOM 2873 N N . PHE B 1 54 ? -2.1 -12.875 1.603 1 91.38 54 PHE B N 1
ATOM 2874 C CA . PHE B 1 54 ? -0.668 -12.641 1.751 1 91.38 54 PHE B CA 1
ATOM 2875 C C . PHE B 1 54 ? -0.388 -11.758 2.965 1 91.38 54 PHE B C 1
ATOM 2877 O O . PHE B 1 54 ? 0.771 -11.531 3.318 1 91.38 54 PHE B O 1
ATOM 2884 N N . GLY B 1 55 ? -1.431 -11.219 3.551 1 83.06 55 GLY B N 1
ATOM 2885 C CA . GLY B 1 55 ? -1.284 -10.383 4.734 1 83.06 55 GLY B CA 1
ATOM 2886 C C . GLY B 1 55 ? -1.265 -11.18 6.023 1 83.06 55 GLY B C 1
ATOM 2887 O O . GLY B 1 55 ? -1.42 -12.406 6.008 1 83.06 55 GLY B O 1
ATOM 2888 N N . ASP B 1 56 ? -1.024 -10.445 7.117 1 79.38 56 ASP B N 1
ATOM 2889 C CA . ASP B 1 56 ? -0.917 -11.086 8.422 1 79.38 56 ASP B CA 1
ATOM 2890 C C . ASP B 1 56 ? -2.281 -11.57 8.914 1 79.38 56 ASP B C 1
ATOM 2892 O O . ASP B 1 56 ? -2.387 -12.625 9.531 1 79.38 56 ASP B O 1
ATOM 2896 N N . ASN B 1 57 ? -3.27 -10.727 8.656 1 88.12 57 ASN B N 1
ATOM 2897 C CA . ASN B 1 57 ? -4.656 -11.039 8.984 1 88.12 57 ASN B CA 1
ATOM 2898 C C . ASN B 1 57 ? -5.582 -10.805 7.793 1 88.12 57 ASN B C 1
ATOM 2900 O O . ASN B 1 57 ? -5.332 -9.914 6.977 1 88.12 57 ASN B O 1
ATOM 2904 N N . PHE B 1 58 ? -6.57 -11.625 7.738 1 89.25 58 PHE B N 1
ATOM 2905 C CA . PHE B 1 58 ? -7.531 -11.5 6.645 1 89.25 58 PHE B CA 1
ATOM 2906 C C . PHE B 1 58 ? -8.438 -10.289 6.859 1 89.25 58 PHE B C 1
ATOM 2908 O O . PHE B 1 58 ? -8.93 -10.07 7.965 1 89.25 58 PHE B O 1
ATOM 2915 N N . VAL B 1 59 ? -8.555 -9.477 5.891 1 94.44 59 VAL B N 1
ATOM 2916 C CA . VAL B 1 59 ? -9.484 -8.359 5.855 1 94.44 59 VAL B CA 1
ATOM 2917 C C . VAL B 1 59 ? -10.586 -8.633 4.84 1 94.44 59 VAL B C 1
ATOM 2919 O O . VAL B 1 59 ? -10.312 -8.875 3.662 1 94.44 59 VAL B O 1
ATOM 2922 N N . ASN B 1 60 ? -11.82 -8.648 5.258 1 95.19 60 ASN B N 1
ATOM 2923 C CA . ASN B 1 60 ? -12.938 -8.789 4.332 1 95.19 60 ASN B CA 1
ATOM 2924 C C . ASN B 1 60 ? -13.266 -7.469 3.635 1 95.19 60 ASN B C 1
ATOM 2926 O O . ASN B 1 60 ? -13.797 -6.551 4.258 1 95.19 60 ASN B O 1
ATOM 2930 N N . VAL B 1 61 ? -12.961 -7.398 2.369 1 97.44 61 VAL B N 1
ATOM 2931 C CA . VAL B 1 61 ? -13.211 -6.184 1.603 1 97.44 61 VAL B CA 1
ATOM 2932 C C . VAL B 1 61 ? -14.414 -6.387 0.682 1 97.44 61 VAL B C 1
ATOM 2934 O O . VAL B 1 61 ? -14.539 -7.43 0.038 1 97.44 61 VAL B O 1
ATOM 2937 N N . HIS B 1 62 ? -15.297 -5.457 0.625 1 97.81 62 HIS B N 1
ATOM 2938 C CA . HIS B 1 62 ? -16.438 -5.562 -0.274 1 97.81 62 HIS B CA 1
ATOM 2939 C C . HIS B 1 62 ? -16.875 -4.191 -0.772 1 97.81 62 HIS B C 1
ATOM 2941 O O . HIS B 1 62 ? -16.453 -3.166 -0.24 1 97.81 62 HIS B O 1
ATOM 2947 N N . VAL B 1 63 ? -17.625 -4.199 -1.847 1 98 63 VAL B N 1
ATOM 2948 C CA . VAL B 1 63 ? -18.203 -2.955 -2.338 1 98 63 VAL B CA 1
ATOM 2949 C C . VAL B 1 63 ? -19.219 -2.426 -1.328 1 98 63 VAL B C 1
ATOM 2951 O O . VAL B 1 63 ? -20.078 -3.176 -0.843 1 98 63 VAL B O 1
ATOM 2954 N N . GLY B 1 64 ? -19.125 -1.169 -1 1 97 64 GLY B N 1
ATOM 2955 C CA . GLY B 1 64 ? -19.906 -0.589 0.073 1 97 64 GLY B CA 1
ATOM 2956 C C . GLY B 1 64 ? -21.281 -0.104 -0.387 1 97 64 GLY B C 1
ATOM 2957 O O . GLY B 1 64 ? -21.453 0.254 -1.553 1 97 64 GLY B O 1
ATOM 2958 N N . GLN B 1 65 ? -22.172 -0.163 0.497 1 94.06 65 GLN B N 1
ATOM 2959 C CA . GLN B 1 65 ? -23.516 0.403 0.393 1 94.06 65 GLN B CA 1
ATOM 2960 C C . GLN B 1 65 ? -23.844 1.278 1.601 1 94.06 65 GLN B C 1
ATOM 2962 O O . GLN B 1 65 ? -23.047 1.359 2.543 1 94.06 65 GLN B O 1
ATOM 2967 N N . TYR B 1 66 ? -24.969 1.933 1.508 1 89.81 66 TYR B N 1
ATOM 2968 C CA . TYR B 1 66 ? -25.328 2.863 2.57 1 89.81 66 TYR B CA 1
ATOM 2969 C C . TYR B 1 66 ? -25.484 2.139 3.902 1 89.81 66 TYR B C 1
ATOM 2971 O O . TYR B 1 66 ? -25.188 2.701 4.961 1 89.81 66 TYR B O 1
ATOM 2979 N N . GLU B 1 67 ? -25.922 0.969 3.875 1 93.44 67 GLU B N 1
ATOM 2980 C CA . GLU B 1 67 ? -26.156 0.178 5.078 1 93.44 67 GLU B CA 1
ATOM 2981 C C . GLU B 1 67 ? -24.844 -0.124 5.809 1 93.44 67 GLU B C 1
ATOM 2983 O O . GLU B 1 67 ? -24.859 -0.44 7 1 93.44 67 GLU B O 1
ATOM 2988 N N . ASP B 1 68 ? -23.781 0.012 5.094 1 95.94 68 ASP B N 1
ATOM 2989 C CA . ASP B 1 68 ? -22.484 -0.332 5.676 1 95.94 68 ASP B CA 1
ATOM 2990 C C . ASP B 1 68 ? -22.062 0.686 6.734 1 95.94 68 ASP B C 1
ATOM 2992 O O . ASP B 1 68 ? -21.234 0.392 7.59 1 95.94 68 ASP B O 1
ATOM 2996 N N . PHE B 1 69 ? -22.672 1.861 6.719 1 96.94 69 PHE B N 1
ATOM 2997 C CA . PHE B 1 69 ? -22.281 2.924 7.637 1 96.94 69 PHE B CA 1
ATOM 2998 C C . PHE B 1 69 ? -22.766 2.621 9.047 1 96.94 69 PHE B C 1
ATOM 3000 O O . PHE B 1 69 ? -22.125 3.031 10.031 1 96.94 69 PHE B O 1
ATOM 3007 N N . LYS B 1 70 ? -23.828 1.938 9.188 1 95.38 70 LYS B N 1
ATOM 3008 C CA . LYS B 1 70 ? -24.547 1.773 10.438 1 95.38 70 LYS B CA 1
ATOM 3009 C C . LYS B 1 70 ? -23.641 1.201 11.531 1 95.38 70 LYS B C 1
ATOM 3011 O O . LYS B 1 70 ? -23.734 1.611 12.688 1 95.38 70 LYS B O 1
ATOM 3016 N N . ASP B 1 71 ? -22.812 0.272 11.188 1 95.88 71 ASP B N 1
ATOM 3017 C CA . ASP B 1 71 ? -22 -0.391 12.203 1 95.88 71 ASP B CA 1
ATOM 3018 C C . ASP B 1 71 ? -20.5 -0.164 11.953 1 95.88 71 ASP B C 1
ATOM 3020 O O . ASP B 1 71 ? -19.672 -0.926 12.43 1 95.88 71 ASP B O 1
ATOM 3024 N N . ALA B 1 72 ? -20.188 0.816 11.109 1 97.81 72 ALA B N 1
ATOM 3025 C CA . ALA B 1 72 ? -18.781 1.145 10.875 1 97.81 72 ALA B CA 1
ATOM 3026 C C . ALA B 1 72 ? -18.172 1.868 12.07 1 97.81 72 ALA B C 1
ATOM 3028 O O . ALA B 1 72 ? -18.844 2.66 12.734 1 97.81 72 ALA B O 1
ATOM 3029 N N . ASP B 1 73 ? -16.953 1.581 12.375 1 98.44 73 ASP B N 1
ATOM 3030 C CA . ASP B 1 73 ? -16.219 2.303 13.422 1 98.44 73 ASP B CA 1
ATOM 3031 C C . ASP B 1 73 ? -15.703 3.641 12.898 1 98.44 73 ASP B C 1
ATOM 3033 O O . ASP B 1 73 ? -15.68 4.633 13.633 1 98.44 73 ASP B O 1
ATOM 3037 N N . ILE B 1 74 ? -15.195 3.631 11.695 1 98.75 74 ILE B N 1
ATOM 3038 C CA . ILE B 1 74 ? -14.57 4.812 11.109 1 98.75 74 ILE B CA 1
ATOM 3039 C C . ILE B 1 74 ? -15 4.953 9.656 1 98.75 74 ILE B C 1
ATOM 3041 O O . ILE B 1 74 ? -15.055 3.963 8.922 1 98.75 74 ILE B O 1
ATOM 3045 N N . VAL B 1 75 ? -15.367 6.062 9.25 1 98.81 75 VAL B N 1
ATOM 3046 C CA . VAL B 1 75 ? -15.555 6.441 7.855 1 98.81 75 VAL B CA 1
ATOM 3047 C C . VAL B 1 75 ? -14.383 7.309 7.395 1 98.81 75 VAL B C 1
ATOM 3049 O O . VAL B 1 75 ? -14.109 8.359 7.977 1 98.81 75 VAL B O 1
ATOM 3052 N N . VAL B 1 76 ? -13.664 6.832 6.414 1 98.88 76 VAL B N 1
ATOM 3053 C CA . VAL B 1 76 ? -12.562 7.574 5.82 1 98.88 76 VAL B CA 1
ATOM 3054 C C . VAL B 1 76 ? -13 8.188 4.496 1 98.88 76 VAL B C 1
ATOM 3056 O O . VAL B 1 76 ? -13.383 7.473 3.568 1 98.88 76 VAL B O 1
ATOM 3059 N N . ILE B 1 77 ? -12.945 9.492 4.375 1 98.69 77 ILE B N 1
ATOM 3060 C CA . ILE B 1 77 ? -13.445 10.18 3.188 1 98.69 77 ILE B CA 1
ATOM 3061 C C . ILE B 1 77 ? -12.273 10.68 2.35 1 98.69 77 ILE B C 1
ATOM 3063 O O . ILE B 1 77 ? -11.695 11.734 2.641 1 98.69 77 ILE B O 1
ATOM 3067 N N . CYS B 1 78 ? -11.969 9.977 1.276 1 98 78 CYS B N 1
ATOM 3068 C CA . CYS B 1 78 ? -10.914 10.367 0.345 1 98 78 CYS B CA 1
ATOM 3069 C C . CYS B 1 78 ? -11.508 10.953 -0.933 1 98 78 CYS B C 1
ATOM 3071 O O . CYS B 1 78 ? -10.773 11.383 -1.82 1 98 78 CYS B O 1
ATOM 3073 N N . ALA B 1 79 ? -12.836 11 -0.964 1 94.56 79 ALA B N 1
ATOM 3074 C CA . ALA B 1 79 ? -13.516 11.617 -2.1 1 94.56 79 ALA B CA 1
ATOM 3075 C C . ALA B 1 79 ? -13.344 13.133 -2.08 1 94.56 79 ALA B C 1
ATOM 3077 O O . ALA B 1 79 ? -13.398 13.75 -1.016 1 94.56 79 ALA B O 1
ATOM 3078 N N . SER B 1 80 ? -13.07 13.648 -3.182 1 90.38 80 SER B N 1
ATOM 3079 C CA . SER B 1 80 ? -12.945 15.094 -3.346 1 90.38 80 SER B CA 1
ATOM 3080 C C . SER B 1 80 ? -13.164 15.508 -4.797 1 90.38 80 SER B C 1
ATOM 3082 O O . SER B 1 80 ? -13.008 14.695 -5.711 1 90.38 80 SER B O 1
ATOM 3084 N N . ALA B 1 81 ? -13.625 16.703 -4.898 1 89.81 81 ALA B N 1
ATOM 3085 C CA . ALA B 1 81 ? -13.656 17.266 -6.246 1 89.81 81 ALA B CA 1
ATOM 3086 C C . ALA B 1 81 ? -12.242 17.484 -6.777 1 89.81 81 ALA B C 1
ATOM 3088 O O . ALA B 1 81 ? -11.273 17.484 -6.008 1 89.81 81 ALA B O 1
ATOM 3089 N N . LYS B 1 82 ? -12.133 17.531 -8.109 1 81.81 82 LYS B N 1
ATOM 3090 C CA . LYS B 1 82 ? -10.859 17.828 -8.742 1 81.81 82 LYS B CA 1
ATOM 3091 C C . LYS B 1 82 ? -10.75 19.312 -9.078 1 81.81 82 LYS B C 1
ATOM 3093 O O . LYS B 1 82 ? -11.727 19.938 -9.516 1 81.81 82 LYS B O 1
ATOM 3098 N N . LEU B 1 83 ? -9.641 19.719 -8.633 1 75.44 83 LEU B N 1
ATOM 3099 C CA . LEU B 1 83 ? -9.422 21.094 -9.047 1 75.44 83 LEU B CA 1
ATOM 3100 C C . LEU B 1 83 ? -9.055 21.172 -10.523 1 75.44 83 LEU B C 1
ATOM 3102 O O . LEU B 1 83 ? -7.957 20.766 -10.914 1 75.44 83 LEU B O 1
ATOM 3106 N N . ALA B 1 84 ? -9.969 21.656 -11.422 1 73.19 84 ALA B N 1
ATOM 3107 C CA . ALA B 1 84 ? -9.719 21.766 -12.859 1 73.19 84 ALA B CA 1
ATOM 3108 C C . ALA B 1 84 ? -8.727 22.891 -13.164 1 73.19 84 ALA B C 1
ATOM 3110 O O . ALA B 1 84 ? -8.625 23.844 -12.406 1 73.19 84 ALA B O 1
ATOM 3111 N N . LYS B 1 85 ? -7.906 22.547 -14.102 1 76.31 85 LYS B N 1
ATOM 3112 C CA . LYS B 1 85 ? -6.926 23.547 -14.516 1 76.31 85 LYS B CA 1
ATOM 3113 C C . LYS B 1 85 ? -7.578 24.906 -14.711 1 76.31 85 LYS B C 1
ATOM 3115 O O . LYS B 1 85 ? -8.586 25.031 -15.422 1 76.31 85 LYS B O 1
ATOM 3120 N N . GLY B 1 86 ? -6.977 25.812 -13.906 1 73.5 86 GLY B N 1
ATOM 3121 C CA . GLY B 1 86 ? -7.457 27.172 -14.07 1 73.5 86 GLY B CA 1
ATOM 3122 C C . GLY B 1 86 ? -8.5 27.578 -13.039 1 73.5 86 GLY B C 1
ATOM 3123 O O . GLY B 1 86 ? -8.852 28.75 -12.922 1 73.5 86 GLY B O 1
ATOM 3124 N N . GLU B 1 87 ? -8.961 26.656 -12.391 1 79.56 87 GLU B N 1
ATOM 3125 C CA . GLU B 1 87 ? -10 26.938 -11.398 1 79.56 87 GLU B CA 1
ATOM 3126 C C . GLU B 1 87 ? -9.383 27.406 -10.086 1 79.56 87 GLU B C 1
ATOM 3128 O O . GLU B 1 87 ? -8.195 27.172 -9.828 1 79.56 87 GLU B O 1
ATOM 3133 N N . THR B 1 88 ? -10.242 28.047 -9.352 1 77.88 88 THR B N 1
ATOM 3134 C CA . THR B 1 88 ? -9.781 28.656 -8.102 1 77.88 88 THR B CA 1
ATOM 3135 C C . THR B 1 88 ? -9.984 27.703 -6.93 1 77.88 88 THR B C 1
ATOM 3137 O O . THR B 1 88 ? -10.789 26.766 -7.012 1 77.88 88 THR B O 1
ATOM 3140 N N . ARG B 1 89 ? -9.391 28.031 -5.906 1 78.62 89 ARG B N 1
ATOM 3141 C CA . ARG B 1 89 ? -9.57 27.312 -4.652 1 78.62 89 ARG B CA 1
ATOM 3142 C C . ARG B 1 89 ? -11 27.438 -4.145 1 78.62 89 ARG B C 1
ATOM 3144 O O . ARG B 1 89 ? -11.531 26.516 -3.529 1 78.62 89 ARG B O 1
ATOM 3151 N N . LEU B 1 90 ? -11.516 28.562 -4.422 1 82.38 90 LEU B N 1
ATOM 3152 C CA . LEU B 1 90 ? -12.898 28.781 -4.02 1 82.38 90 LEU B CA 1
ATOM 3153 C C . LEU B 1 90 ? -13.836 27.828 -4.746 1 82.38 90 LEU B C 1
ATOM 3155 O O . LEU B 1 90 ? -14.773 27.297 -4.148 1 82.38 90 LEU B O 1
ATOM 3159 N N . LYS B 1 91 ? -13.656 27.688 -6.008 1 87.94 91 LYS B N 1
ATOM 3160 C CA . LYS B 1 91 ? -14.461 26.734 -6.773 1 87.94 91 LYS B CA 1
ATOM 3161 C C . LYS B 1 91 ? -14.312 25.312 -6.234 1 87.94 91 LYS B C 1
ATOM 3163 O O . LYS B 1 91 ? -15.289 24.562 -6.164 1 87.94 91 LYS B O 1
ATOM 3168 N N . LEU B 1 92 ? -13.133 24.969 -5.887 1 90.25 92 LEU B N 1
ATOM 3169 C CA . LEU B 1 92 ? -12.891 23.672 -5.273 1 90.25 92 LEU B CA 1
ATOM 3170 C C . LEU B 1 92 ? -13.703 23.516 -3.988 1 90.25 92 LEU B C 1
ATOM 3172 O O . LEU B 1 92 ? -14.289 22.469 -3.744 1 90.25 92 LEU B O 1
ATOM 3176 N N . LEU B 1 93 ? -13.703 24.562 -3.195 1 92.25 93 LEU B N 1
ATOM 3177 C CA . LEU B 1 93 ? -14.469 24.547 -1.954 1 92.25 93 LEU B CA 1
ATOM 3178 C C . LEU B 1 93 ? -15.953 24.344 -2.23 1 92.25 93 LEU B C 1
ATOM 3180 O O . LEU B 1 93 ? -16.594 23.484 -1.602 1 92.25 93 LEU B O 1
ATOM 3184 N N . GLU B 1 94 ? -16.5 25.078 -3.17 1 92.5 94 GLU B N 1
ATOM 3185 C CA . GLU B 1 94 ? -17.906 24.969 -3.523 1 92.5 94 GLU B CA 1
ATOM 3186 C C . GLU B 1 94 ? -18.266 23.562 -3.98 1 92.5 94 GLU B C 1
ATOM 3188 O O . GLU B 1 94 ? -19.25 22.984 -3.529 1 92.5 94 GLU B O 1
ATOM 3193 N N . ASP B 1 95 ? -17.484 23.078 -4.852 1 94.25 95 ASP B N 1
ATOM 3194 C CA . ASP B 1 95 ? -17.719 21.75 -5.387 1 94.25 95 ASP B CA 1
ATOM 3195 C C . ASP B 1 95 ? -17.688 20.688 -4.277 1 94.25 95 ASP B C 1
ATOM 3197 O O . ASP B 1 95 ? -18.5 19.766 -4.262 1 94.25 95 ASP B O 1
ATOM 3201 N N . ASN B 1 96 ? -16.734 20.875 -3.389 1 96 96 ASN B N 1
ATOM 3202 C CA . ASN B 1 96 ? -16.594 19.875 -2.326 1 96 96 ASN B CA 1
ATOM 3203 C C . ASN B 1 96 ? -17.734 19.984 -1.307 1 96 96 ASN B C 1
ATOM 3205 O O . ASN B 1 96 ? -18.188 18.984 -0.764 1 96 96 ASN B O 1
ATOM 3209 N N . VAL B 1 97 ? -18.141 21.203 -1.037 1 96.44 97 VAL B N 1
ATOM 3210 C CA . VAL B 1 97 ? -19.281 21.375 -0.145 1 96.44 97 VAL B CA 1
ATOM 3211 C C . VAL B 1 97 ? -20.516 20.703 -0.747 1 96.44 97 VAL B C 1
ATOM 3213 O O . VAL B 1 97 ? -21.25 20.016 -0.045 1 96.44 97 VAL B O 1
ATOM 3216 N N . ASP B 1 98 ? -20.688 20.797 -2.074 1 95.06 98 ASP B N 1
ATOM 3217 C CA . ASP B 1 98 ? -21.812 20.219 -2.787 1 95.06 98 ASP B CA 1
ATOM 3218 C C . ASP B 1 98 ? -21.797 18.688 -2.695 1 95.06 98 ASP B C 1
ATOM 3220 O O . ASP B 1 98 ? -22.844 18.047 -2.666 1 95.06 98 ASP B O 1
ATOM 3224 N N . ILE B 1 99 ? -20.609 18.172 -2.635 1 94.94 99 ILE B N 1
ATOM 3225 C CA . ILE B 1 99 ? -20.438 16.734 -2.559 1 94.94 99 ILE B CA 1
ATOM 3226 C C . ILE B 1 99 ? -20.625 16.266 -1.114 1 94.94 99 ILE B C 1
ATOM 3228 O O . ILE B 1 99 ? -21.297 15.266 -0.854 1 94.94 99 ILE B O 1
ATOM 3232 N N . PHE B 1 100 ? -20.109 17.016 -0.185 1 97.5 100 PHE B N 1
ATOM 3233 C CA . PHE B 1 100 ? -20 16.578 1.2 1 97.5 100 PHE B CA 1
ATOM 3234 C C . PHE B 1 100 ? -21.344 16.672 1.912 1 97.5 100 PHE B C 1
ATOM 3236 O O . PHE B 1 100 ? -21.703 15.781 2.691 1 97.5 100 PHE B O 1
ATOM 3243 N N . VAL B 1 101 ? -22.062 17.688 1.703 1 97.31 101 VAL B N 1
ATOM 3244 C CA . VAL B 1 101 ? -23.266 17.953 2.482 1 97.31 101 VAL B CA 1
ATOM 3245 C C . VAL B 1 101 ? -24.234 16.797 2.328 1 97.31 101 VAL B C 1
ATOM 3247 O O . VAL B 1 101 ? -24.594 16.125 3.311 1 97.31 101 VAL B O 1
ATOM 3250 N N . PRO B 1 102 ? -24.672 16.438 1.073 1 96.06 102 PRO B N 1
ATOM 3251 C CA . PRO B 1 102 ? -25.578 15.297 0.963 1 96.06 102 PRO B CA 1
ATOM 3252 C C . PRO B 1 102 ? -24.938 13.984 1.415 1 96.06 102 PRO B C 1
ATOM 3254 O O . PRO B 1 102 ? -25.625 13.117 1.968 1 96.06 102 PRO B O 1
ATOM 3257 N N . MET B 1 103 ? -23.672 13.789 1.216 1 96.06 103 MET B N 1
ATOM 3258 C CA . MET B 1 103 ? -22.969 12.57 1.615 1 96.06 103 MET B CA 1
ATOM 3259 C C . MET B 1 103 ? -23.016 12.391 3.129 1 96.06 103 MET B C 1
ATOM 3261 O O . MET B 1 103 ? -23.359 11.312 3.621 1 96.06 103 MET B O 1
ATOM 3265 N N . ILE B 1 104 ? -22.719 13.469 3.836 1 97.62 104 ILE B N 1
ATOM 3266 C CA . ILE B 1 104 ? -22.656 13.414 5.293 1 97.62 104 ILE B CA 1
ATOM 3267 C C . ILE B 1 104 ? -24.062 13.18 5.848 1 97.62 104 ILE B C 1
ATOM 3269 O O . ILE B 1 104 ? -24.25 12.422 6.805 1 97.62 104 ILE B O 1
ATOM 3273 N N . GLN B 1 105 ? -25.031 13.82 5.258 1 96.75 105 GLN B N 1
ATOM 3274 C CA . GLN B 1 105 ? -26.406 13.625 5.691 1 96.75 105 GLN B CA 1
ATOM 3275 C C . GLN B 1 105 ? -26.812 12.156 5.562 1 96.75 105 GLN B C 1
ATOM 3277 O O . GLN B 1 105 ? -27.453 11.602 6.465 1 96.75 105 GLN B O 1
ATOM 3282 N N . ARG B 1 106 ? -26.438 11.57 4.43 1 95.88 106 ARG B N 1
ATOM 3283 C CA . ARG B 1 106 ? -26.766 10.164 4.207 1 95.88 106 ARG B CA 1
ATOM 3284 C C . ARG B 1 106 ? -26.062 9.273 5.23 1 95.88 106 ARG B C 1
ATOM 3286 O O . ARG B 1 106 ? -26.641 8.305 5.715 1 95.88 106 ARG B O 1
ATOM 3293 N N . ILE B 1 107 ? -24.859 9.586 5.535 1 97.69 107 ILE B N 1
ATOM 3294 C CA . ILE B 1 107 ? -24.094 8.82 6.508 1 97.69 107 ILE B CA 1
ATOM 3295 C C . ILE B 1 107 ? -24.75 8.914 7.879 1 97.69 107 ILE B C 1
ATOM 3297 O O . ILE B 1 107 ? -24.969 7.898 8.547 1 97.69 107 ILE B O 1
ATOM 3301 N N . VAL B 1 108 ? -25.141 10.109 8.297 1 96.81 108 VAL B N 1
ATOM 3302 C CA . VAL B 1 108 ? -25.766 10.336 9.594 1 96.81 108 VAL B CA 1
ATOM 3303 C C . VAL B 1 108 ? -27.109 9.633 9.648 1 96.81 108 VAL B C 1
ATOM 3305 O O . VAL B 1 108 ? -27.453 9 10.648 1 96.81 108 VAL B O 1
ATOM 3308 N N . ASP B 1 109 ? -27.812 9.703 8.523 1 96.19 109 ASP B N 1
ATOM 3309 C CA . ASP B 1 109 ? -29.156 9.109 8.453 1 96.19 109 ASP B CA 1
ATOM 3310 C C . ASP B 1 109 ? -29.078 7.59 8.562 1 96.19 109 ASP B C 1
ATOM 3312 O O . ASP B 1 109 ? -30.062 6.949 8.945 1 96.19 109 ASP B O 1
ATOM 3316 N N . SER B 1 110 ? -28.016 7.027 8.25 1 96.44 110 SER B N 1
ATOM 3317 C CA . SER B 1 110 ? -27.844 5.578 8.32 1 96.44 110 SER B CA 1
ATOM 3318 C C . SER B 1 110 ? -27.734 5.102 9.766 1 96.44 110 SER B C 1
ATOM 3320 O O . SER B 1 110 ? -27.875 3.906 10.039 1 96.44 110 SER B O 1
ATOM 3322 N N . GLY B 1 111 ? -27.5 6.027 10.68 1 96.75 111 GLY B N 1
ATOM 3323 C CA . GLY B 1 111 ? -27.312 5.676 12.078 1 96.75 111 GLY B CA 1
ATOM 3324 C C . GLY B 1 111 ? -25.844 5.574 12.477 1 96.75 111 GLY B C 1
ATOM 3325 O O . GLY B 1 111 ? -25.516 5.086 13.562 1 96.75 111 GLY B O 1
ATOM 3326 N N . PHE B 1 112 ? -24.969 6.039 11.625 1 98 112 PHE B N 1
ATOM 3327 C CA . PHE B 1 112 ? -23.531 6.031 11.898 1 98 112 PHE B CA 1
ATOM 3328 C C . PHE B 1 112 ? -23.234 6.805 13.18 1 98 112 PHE B C 1
ATOM 3330 O O . PHE B 1 112 ? -23.75 7.902 13.383 1 98 112 PHE B O 1
ATOM 3337 N N . ASP B 1 113 ? -22.344 6.223 13.992 1 97.25 113 ASP B N 1
ATOM 3338 C CA . ASP B 1 113 ? -21.969 6.883 15.234 1 97.25 113 ASP B CA 1
ATOM 3339 C C . ASP B 1 113 ? -20.469 6.75 15.484 1 97.25 113 ASP B C 1
ATOM 3341 O O . ASP B 1 113 ? -20 6.906 16.609 1 97.25 113 ASP B O 1
ATOM 3345 N N . GLY B 1 114 ? -19.703 6.359 14.477 1 98.19 114 GLY B N 1
ATOM 3346 C CA . GLY B 1 114 ? -18.266 6.207 14.602 1 98.19 114 GLY B CA 1
ATOM 3347 C C . GLY B 1 114 ? -17.5 7.5 14.383 1 98.19 114 GLY B C 1
ATOM 3348 O O . GLY B 1 114 ? -17.953 8.57 14.805 1 98.19 114 GLY B O 1
ATOM 3349 N N . TYR B 1 115 ? -16.344 7.426 13.844 1 98.81 115 TYR B N 1
ATOM 3350 C CA . TYR B 1 115 ? -15.438 8.555 13.656 1 98.81 115 TYR B CA 1
ATOM 3351 C C . TYR B 1 115 ? -15.289 8.891 12.18 1 98.81 115 TYR B C 1
ATOM 3353 O O . TYR B 1 115 ? -15.32 8 11.328 1 98.81 115 TYR B O 1
ATOM 3361 N N . PHE B 1 116 ? -15.164 10.164 11.883 1 98.88 116 PHE B N 1
ATOM 3362 C CA . PHE B 1 116 ? -14.812 10.641 10.547 1 98.88 116 PHE B CA 1
ATOM 3363 C C . PHE B 1 116 ? -13.32 10.953 10.469 1 98.88 116 PHE B C 1
ATOM 3365 O O . PHE B 1 116 ? -12.766 11.617 11.344 1 98.88 116 PHE B O 1
ATOM 3372 N N . VAL B 1 117 ? -12.648 10.422 9.477 1 98.88 117 VAL B N 1
ATOM 3373 C CA . VAL B 1 117 ? -11.273 10.766 9.133 1 98.88 117 VAL B CA 1
ATOM 3374 C C . VAL B 1 117 ? -11.188 11.18 7.668 1 98.88 117 VAL B C 1
ATOM 3376 O O . VAL B 1 117 ? -11.664 10.469 6.781 1 98.88 117 VAL B O 1
ATOM 3379 N N . LEU B 1 118 ? -10.609 12.352 7.391 1 98.38 118 LEU B N 1
ATOM 3380 C CA . LEU B 1 118 ? -10.641 12.773 5.996 1 98.38 118 LEU B CA 1
ATOM 3381 C C . LEU B 1 118 ? -9.391 13.578 5.641 1 98.38 118 LEU B C 1
ATOM 3383 O O . LEU B 1 118 ? -8.898 14.359 6.457 1 98.38 118 LEU B O 1
ATOM 3387 N N . PRO B 1 119 ? -8.836 13.305 4.449 1 97.88 119 PRO B N 1
ATOM 3388 C CA . PRO B 1 119 ? -7.762 14.117 3.867 1 97.88 119 PRO B CA 1
ATOM 3389 C C . PRO B 1 119 ? -8.266 15.094 2.812 1 97.88 119 PRO B C 1
ATOM 3391 O O . PRO B 1 119 ? -7.473 15.836 2.219 1 97.88 119 PRO B O 1
ATOM 3394 N N . SER B 1 120 ? -9.555 15.172 2.506 1 95.19 120 SER B N 1
ATOM 3395 C CA . SER B 1 120 ? -10.109 15.898 1.368 1 95.19 120 SER B CA 1
ATOM 3396 C C . SER B 1 120 ? -9.852 17.391 1.487 1 95.19 120 SER B C 1
ATOM 3398 O O . SER B 1 120 ? -10.156 18 2.514 1 95.19 120 SER B O 1
ATOM 3400 N N . ASN B 1 121 ? -9.414 18.016 0.455 1 91.44 121 ASN B N 1
ATOM 3401 C CA . ASN B 1 121 ? -9.039 19.422 0.46 1 91.44 121 ASN B CA 1
ATOM 3402 C C . ASN B 1 121 ? -10.234 20.312 0.136 1 91.44 121 ASN B C 1
ATOM 3404 O O . ASN B 1 121 ? -11.109 19.938 -0.64 1 91.44 121 ASN B O 1
ATOM 3408 N N . PRO B 1 122 ? -10.219 21.5 0.688 1 94.69 122 PRO B N 1
ATOM 3409 C CA . PRO B 1 122 ? -9.344 21.969 1.759 1 94.69 122 PRO B CA 1
ATOM 3410 C C . PRO B 1 122 ? -9.648 21.328 3.105 1 94.69 122 PRO B C 1
ATOM 3412 O O . PRO B 1 122 ? -10.719 21.547 3.674 1 94.69 122 PRO B O 1
ATOM 3415 N N . VAL B 1 123 ? -8.742 20.609 3.652 1 96.75 123 VAL B N 1
ATOM 3416 C CA . VAL B 1 123 ? -9 19.594 4.672 1 96.75 123 VAL B CA 1
ATOM 3417 C C . VAL B 1 123 ? -9.562 20.25 5.93 1 96.75 123 VAL B C 1
ATOM 3419 O O . VAL B 1 123 ? -10.477 19.719 6.559 1 96.75 123 VAL B O 1
ATOM 3422 N N . ASP B 1 124 ? -9.031 21.422 6.32 1 97.69 124 ASP B N 1
ATOM 3423 C CA . ASP B 1 124 ? -9.492 22.078 7.539 1 97.69 124 ASP B CA 1
ATOM 3424 C C . ASP B 1 124 ? -10.93 22.562 7.398 1 97.69 124 ASP B C 1
ATOM 3426 O O . ASP B 1 124 ? -11.734 22.391 8.32 1 97.69 124 ASP B O 1
ATOM 3430 N N . ILE B 1 125 ? -11.273 23.047 6.234 1 96.81 125 ILE B N 1
ATOM 3431 C CA . ILE B 1 125 ? -12.625 23.547 5.988 1 96.81 125 ILE B CA 1
ATOM 3432 C C . ILE B 1 125 ? -13.594 22.375 5.855 1 96.81 125 ILE B C 1
ATOM 3434 O O . ILE B 1 125 ? -14.711 22.422 6.367 1 96.81 125 ILE B O 1
ATOM 3438 N N . MET B 1 126 ? -13.156 21.344 5.148 1 97.75 126 MET B N 1
ATOM 3439 C CA . MET B 1 126 ? -14.031 20.203 4.961 1 97.75 126 MET B CA 1
ATOM 3440 C C . MET B 1 126 ? -14.305 19.484 6.285 1 97.75 126 MET B C 1
ATOM 3442 O O . MET B 1 126 ? -15.391 18.953 6.5 1 97.75 126 MET B O 1
ATOM 3446 N N . SER B 1 127 ? -13.32 19.469 7.172 1 98.5 127 SER B N 1
ATOM 3447 C CA . SER B 1 127 ? -13.555 18.953 8.516 1 98.5 127 SER B CA 1
ATOM 3448 C C . SER B 1 127 ? -14.648 19.734 9.227 1 98.5 127 SER B C 1
ATOM 3450 O O . SER B 1 127 ? -15.523 19.156 9.875 1 98.5 127 SER B O 1
ATOM 3452 N N . TYR B 1 128 ? -14.57 21 9.07 1 98.25 128 TYR B N 1
ATOM 3453 C CA . TYR B 1 128 ? -15.602 21.859 9.633 1 98.25 128 TYR B CA 1
ATOM 3454 C C . TYR B 1 128 ? -16.969 21.562 9.023 1 98.25 128 TYR B C 1
ATOM 3456 O O . TYR B 1 128 ? -17.969 21.484 9.734 1 98.25 128 TYR B O 1
ATOM 3464 N N . VAL B 1 129 ? -16.984 21.422 7.719 1 98.12 129 VAL B N 1
ATOM 3465 C CA . VAL B 1 129 ? -18.234 21.125 7.02 1 98.12 129 VAL B CA 1
ATOM 3466 C C . VAL B 1 129 ? -18.844 19.828 7.566 1 98.12 129 VAL B C 1
ATOM 3468 O O . VAL B 1 129 ? -20.047 19.75 7.793 1 98.12 129 VAL B O 1
ATOM 3471 N N . VAL B 1 130 ? -18 18.812 7.762 1 98.56 130 VAL B N 1
ATOM 3472 C CA . VAL B 1 130 ? -18.484 17.562 8.336 1 98.56 130 VAL B CA 1
ATOM 3473 C C . VAL B 1 130 ? -19.094 17.812 9.711 1 98.56 130 VAL B C 1
ATOM 3475 O O . VAL B 1 130 ? -20.172 17.297 10.023 1 98.56 130 VAL B O 1
ATOM 3478 N N . LYS B 1 131 ? -18.438 18.609 10.562 1 98.44 131 LYS B N 1
ATOM 3479 C CA . LYS B 1 131 ? -18.953 18.906 11.898 1 98.44 131 LYS B CA 1
ATOM 3480 C C . LYS B 1 131 ? -20.281 19.641 11.812 1 98.44 131 LYS B C 1
ATOM 3482 O O . LYS B 1 131 ? -21.25 19.266 12.5 1 98.44 131 LYS B O 1
ATOM 3487 N N . ARG B 1 132 ? -20.312 20.625 10.977 1 97.62 132 ARG B N 1
ATOM 3488 C CA . ARG B 1 132 ? -21.484 21.469 10.828 1 97.62 132 ARG B CA 1
ATOM 3489 C C . ARG B 1 132 ? -22.688 20.672 10.359 1 97.62 132 ARG B C 1
ATOM 3491 O O . ARG B 1 132 ? -23.797 20.875 10.836 1 97.62 132 ARG B O 1
ATOM 3498 N N . VAL B 1 133 ? -22.484 19.797 9.453 1 97.5 133 VAL B N 1
ATOM 3499 C CA . VAL B 1 133 ? -23.562 19.078 8.805 1 97.5 133 VAL B CA 1
ATOM 3500 C C . VAL B 1 133 ? -23.953 17.859 9.648 1 97.5 133 VAL B C 1
ATOM 3502 O O . VAL B 1 133 ? -25.141 17.547 9.789 1 97.5 133 VAL B O 1
ATOM 3505 N N . SER B 1 134 ? -23.031 17.172 10.242 1 97.75 134 SER B N 1
ATOM 3506 C CA . SER B 1 134 ? -23.281 15.922 10.961 1 97.75 134 SER B CA 1
ATOM 3507 C C . SER B 1 134 ? -23.781 16.188 12.383 1 97.75 134 SER B C 1
ATOM 3509 O O . SER B 1 134 ? -24.453 15.352 12.977 1 97.75 134 SER B O 1
ATOM 3511 N N . ASN B 1 135 ? -23.297 17.312 13.016 1 97.06 135 ASN B N 1
ATOM 3512 C CA . ASN B 1 135 ? -23.531 17.672 14.414 1 97.06 135 ASN B CA 1
ATOM 3513 C C . ASN B 1 135 ? -22.844 16.688 15.359 1 97.06 135 ASN B C 1
ATOM 3515 O O . ASN B 1 135 ? -23.297 16.5 16.484 1 97.06 135 ASN B O 1
ATOM 3519 N N . PHE B 1 136 ? -21.891 15.969 14.859 1 98.38 136 PHE B N 1
ATOM 3520 C CA . PHE B 1 136 ? -21.094 15.07 15.695 1 98.38 136 PHE B CA 1
ATOM 3521 C C . PHE B 1 136 ? -20.219 15.867 16.656 1 98.38 136 PHE B C 1
ATOM 3523 O O . PHE B 1 136 ? -19.859 17.016 16.375 1 98.38 136 PHE B O 1
ATOM 3530 N N . PRO B 1 137 ? -19.906 15.234 17.828 1 98.44 137 PRO B N 1
ATOM 3531 C CA . PRO B 1 137 ? -18.906 15.875 18.672 1 98.44 137 PRO B CA 1
ATOM 3532 C C . PRO B 1 137 ? -17.562 16.062 17.984 1 98.44 137 PRO B C 1
ATOM 3534 O O . PRO B 1 137 ? -17.172 15.234 17.141 1 98.44 137 PRO B O 1
ATOM 3537 N N . LYS B 1 138 ? -16.844 17.094 18.328 1 98.19 138 LYS B N 1
ATOM 3538 C CA . LYS B 1 138 ? -15.609 17.5 17.656 1 98.19 138 LYS B CA 1
ATOM 3539 C C . LYS B 1 138 ? -14.57 16.391 17.688 1 98.19 138 LYS B C 1
ATOM 3541 O O . LYS B 1 138 ? -13.797 16.234 16.734 1 98.19 138 LYS B O 1
ATOM 3546 N N . ASN B 1 139 ? -14.539 15.562 18.75 1 98.62 139 ASN B N 1
ATOM 3547 C CA . ASN B 1 139 ? -13.5 14.539 18.891 1 98.62 139 ASN B CA 1
ATOM 3548 C C . ASN B 1 139 ? -13.688 13.414 17.875 1 98.62 139 ASN B C 1
ATOM 3550 O O . ASN B 1 139 ? -12.773 12.617 17.656 1 98.62 139 ASN B O 1
ATOM 3554 N N . LYS B 1 140 ? -14.875 13.32 17.25 1 98.75 140 LYS B N 1
ATOM 3555 C CA . LYS B 1 140 ? -15.18 12.234 16.328 1 98.75 140 LYS B CA 1
ATOM 3556 C C . LYS B 1 140 ? -14.867 12.625 14.883 1 98.75 140 LYS B C 1
ATOM 3558 O O . LYS B 1 140 ? -15.102 11.852 13.961 1 98.75 140 LYS B O 1
ATOM 3563 N N . ILE B 1 141 ? -14.359 13.828 14.688 1 98.88 141 ILE B N 1
ATOM 3564 C CA . ILE B 1 141 ? -14.047 14.328 13.352 1 98.88 141 ILE B CA 1
ATOM 3565 C C . ILE B 1 141 ? -12.586 14.773 13.289 1 98.88 141 ILE B C 1
ATOM 3567 O O . ILE B 1 141 ? -12.195 15.727 13.969 1 98.88 141 ILE B O 1
ATOM 3571 N N . ILE B 1 142 ? -11.797 14.062 12.523 1 98.88 142 ILE B N 1
ATOM 3572 C CA . ILE B 1 142 ? -10.367 14.344 12.43 1 98.88 142 ILE B CA 1
ATOM 3573 C C . ILE B 1 142 ? -9.977 14.539 10.969 1 98.88 142 ILE B C 1
ATOM 3575 O O . ILE B 1 142 ? -10.133 13.633 10.148 1 98.88 142 ILE B O 1
ATOM 3579 N N . GLY B 1 143 ? -9.562 15.711 10.617 1 98.81 143 GLY B N 1
ATOM 3580 C CA . GLY B 1 143 ? -8.891 15.906 9.344 1 98.81 143 GLY B CA 1
ATOM 3581 C C . GLY B 1 143 ? -7.402 15.594 9.406 1 98.81 143 GLY B C 1
ATOM 3582 O O . GLY B 1 143 ? -6.766 15.781 10.445 1 98.81 143 GLY B O 1
ATOM 3583 N N . SER B 1 144 ? -6.797 15.188 8.297 1 98.38 144 SER B N 1
ATOM 3584 C CA . SER B 1 144 ? -5.379 14.836 8.281 1 98.38 144 SER B CA 1
ATOM 3585 C C . SER B 1 144 ? -4.512 16.031 8.633 1 98.38 144 SER B C 1
ATOM 3587 O O . SER B 1 144 ? -3.402 15.883 9.148 1 98.38 144 SER B O 1
ATOM 3589 N N . GLY B 1 145 ? -5.066 17.297 8.242 1 97.69 145 GLY B N 1
ATOM 3590 C CA . GLY B 1 145 ? -4.398 18.516 8.641 1 97.69 145 GLY B CA 1
ATOM 3591 C C . GLY B 1 145 ? -2.961 18.594 8.164 1 97.69 145 GLY B C 1
ATOM 3592 O O . GLY B 1 145 ? -2.678 18.375 6.984 1 97.69 145 GLY B O 1
ATOM 3593 N N . THR B 1 146 ? -2.049 18.953 9.094 1 97.56 146 THR B N 1
ATOM 3594 C CA . THR B 1 146 ? -0.652 19.172 8.734 1 97.56 146 THR B CA 1
ATOM 3595 C C . THR B 1 146 ? 0.199 17.953 9.102 1 97.56 146 THR B C 1
ATOM 3597 O O . THR B 1 146 ? 1.399 18.078 9.352 1 97.56 146 THR B O 1
ATOM 3600 N N . SER B 1 147 ? -0.415 16.781 9.211 1 97.69 147 SER B N 1
ATOM 3601 C CA . SER B 1 147 ? 0.324 15.578 9.562 1 97.69 147 SER B CA 1
ATOM 3602 C C . SER B 1 147 ? 1.426 15.289 8.547 1 97.69 147 SER B C 1
ATOM 3604 O O . SER B 1 147 ? 2.574 15.047 8.93 1 97.69 147 SER B O 1
ATOM 3606 N N . LEU B 1 148 ? 1.078 15.375 7.305 1 96.88 148 LEU B N 1
ATOM 3607 C CA . LEU B 1 148 ? 2.062 15.102 6.266 1 96.88 148 LEU B CA 1
ATOM 3608 C C . LEU B 1 148 ? 3.1 16.219 6.188 1 96.88 148 LEU B C 1
ATOM 3610 O O . LEU B 1 148 ? 4.289 15.945 5.996 1 96.88 148 LEU B O 1
ATOM 3614 N N . ASP B 1 149 ? 2.693 17.469 6.324 1 96.44 149 ASP B N 1
ATOM 3615 C CA . ASP B 1 149 ? 3.623 18.594 6.355 1 96.44 149 ASP B CA 1
ATOM 3616 C C . ASP B 1 149 ? 4.637 18.438 7.488 1 96.44 149 ASP B C 1
ATOM 3618 O O . ASP B 1 149 ? 5.824 18.719 7.309 1 96.44 149 ASP B O 1
ATOM 3622 N N . THR B 1 150 ? 4.121 18.016 8.578 1 97.25 150 THR B N 1
ATOM 3623 C CA . THR B 1 150 ? 4.984 17.781 9.734 1 97.25 150 THR B CA 1
ATOM 3624 C C . THR B 1 150 ? 5.977 16.672 9.445 1 97.25 150 THR B C 1
ATOM 3626 O O . THR B 1 150 ? 7.164 16.781 9.766 1 97.25 150 THR B O 1
ATOM 3629 N N . ALA B 1 151 ? 5.477 15.625 8.867 1 96.44 151 ALA B N 1
ATOM 3630 C CA . ALA B 1 151 ? 6.352 14.516 8.508 1 96.44 151 ALA B CA 1
ATOM 3631 C C . ALA B 1 151 ? 7.465 14.977 7.566 1 96.44 151 ALA B C 1
ATOM 3633 O O . ALA B 1 151 ? 8.617 14.562 7.711 1 96.44 151 ALA B O 1
ATOM 3634 N N . ARG B 1 152 ? 7.125 15.789 6.629 1 96.88 152 ARG B N 1
ATOM 3635 C CA . ARG B 1 152 ? 8.102 16.312 5.68 1 96.88 152 ARG B CA 1
ATOM 3636 C C . ARG B 1 152 ? 9.133 17.203 6.387 1 96.88 152 ARG B C 1
ATOM 3638 O O . ARG B 1 152 ? 10.328 17.078 6.133 1 96.88 152 ARG B O 1
ATOM 3645 N N . PHE B 1 153 ? 8.625 18.109 7.25 1 96.94 153 PHE B N 1
ATOM 3646 C CA . PHE B 1 153 ? 9.492 18.984 8.023 1 96.94 153 PHE B CA 1
ATOM 3647 C C . PHE B 1 153 ? 10.484 18.172 8.844 1 96.94 153 PHE B C 1
ATOM 3649 O O . PHE B 1 153 ? 11.695 18.406 8.797 1 96.94 153 PHE B O 1
ATOM 3656 N N . GLN B 1 154 ? 10 17.125 9.461 1 96.12 154 GLN B N 1
ATOM 3657 C CA . GLN B 1 154 ? 10.828 16.25 10.273 1 96.12 154 GLN B CA 1
ATOM 3658 C C . GLN B 1 154 ? 11.82 15.477 9.414 1 96.12 154 GLN B C 1
ATOM 3660 O O . GLN B 1 154 ? 12.977 15.289 9.805 1 96.12 154 GLN B O 1
ATOM 3665 N N . PHE B 1 155 ? 11.414 15.109 8.266 1 95.31 155 PHE B N 1
ATOM 3666 C CA . PHE B 1 155 ? 12.289 14.383 7.355 1 95.31 155 PHE B CA 1
ATOM 3667 C C . PHE B 1 155 ? 13.477 15.242 6.934 1 95.31 155 PHE B C 1
ATOM 3669 O O . PHE B 1 155 ? 14.625 14.805 7.004 1 95.31 155 PHE B O 1
ATOM 3676 N N . PHE B 1 156 ? 13.211 16.453 6.488 1 96.12 156 PHE B N 1
ATOM 3677 C CA . PHE B 1 156 ? 14.281 17.312 5.996 1 96.12 156 PHE B CA 1
ATOM 3678 C C . PHE B 1 156 ? 15.25 17.656 7.121 1 96.12 156 PHE B C 1
ATOM 3680 O O . PHE B 1 156 ? 16.469 17.703 6.906 1 96.12 156 PHE B O 1
ATOM 3687 N N . LEU B 1 157 ? 14.703 17.859 8.297 1 96.5 157 LEU B N 1
ATOM 3688 C CA . LEU B 1 157 ? 15.586 18.109 9.438 1 96.5 157 LEU B CA 1
ATOM 3689 C C . LEU B 1 157 ? 16.422 16.875 9.758 1 96.5 157 LEU B C 1
ATOM 3691 O O . LEU B 1 157 ? 17.609 16.969 10.047 1 96.5 157 LEU B O 1
ATOM 3695 N N . SER B 1 158 ? 15.742 15.727 9.766 1 95.62 158 SER B N 1
ATOM 3696 C CA . SER B 1 158 ? 16.438 14.477 10.062 1 95.62 158 SER B CA 1
ATOM 3697 C C . SER B 1 158 ? 17.625 14.273 9.125 1 95.62 158 SER B C 1
ATOM 3699 O O . SER B 1 158 ? 18.672 13.766 9.539 1 95.62 158 SER B O 1
ATOM 3701 N N . ARG B 1 159 ? 17.516 14.68 7.883 1 93.81 159 ARG B N 1
ATOM 3702 C CA . ARG B 1 159 ? 18.594 14.555 6.91 1 93.81 159 ARG B CA 1
ATOM 3703 C C . ARG B 1 159 ? 19.734 15.508 7.242 1 93.81 159 ARG B C 1
ATOM 3705 O O . ARG B 1 159 ? 20.906 15.148 7.098 1 93.81 159 ARG B O 1
ATOM 3712 N N . GLU B 1 160 ? 19.422 16.719 7.66 1 94.94 160 GLU B N 1
ATOM 3713 C CA . GLU B 1 160 ? 20.438 17.719 8.008 1 94.94 160 GLU B CA 1
ATOM 3714 C C . GLU B 1 160 ? 21.281 17.25 9.188 1 94.94 160 GLU B C 1
ATOM 3716 O O . GLU B 1 160 ? 22.469 17.562 9.266 1 94.94 160 GLU B O 1
ATOM 3721 N N . PHE B 1 161 ? 20.703 16.531 10.039 1 95.69 161 PHE B N 1
ATOM 3722 C CA . PHE B 1 161 ? 21.391 16.219 11.289 1 95.69 161 PHE B CA 1
ATOM 3723 C C . PHE B 1 161 ? 21.734 14.727 11.344 1 95.69 161 PHE B C 1
ATOM 3725 O O . PHE B 1 161 ? 22.266 14.25 12.352 1 95.69 161 PHE B O 1
ATOM 3732 N N . ASP B 1 162 ? 21.406 14.023 10.359 1 93.5 162 ASP B N 1
ATOM 3733 C CA . ASP B 1 162 ? 21.75 12.617 10.195 1 93.5 162 ASP B CA 1
ATOM 3734 C C . ASP B 1 162 ? 21.188 11.773 11.336 1 93.5 162 ASP B C 1
ATOM 3736 O O . ASP B 1 162 ? 21.938 11.055 12.008 1 93.5 162 ASP B O 1
ATOM 3740 N N . VAL B 1 163 ? 19.891 11.891 11.633 1 93.38 163 VAL B N 1
ATOM 3741 C CA . VAL B 1 163 ? 19.141 11.086 12.594 1 93.38 163 VAL B CA 1
ATOM 3742 C C . VAL B 1 163 ? 17.859 10.555 11.938 1 93.38 163 VAL B C 1
ATOM 3744 O O . VAL B 1 163 ? 17.5 10.977 10.836 1 93.38 163 VAL B O 1
ATOM 3747 N N . ALA B 1 164 ? 17.203 9.609 12.5 1 90.25 164 ALA B N 1
ATOM 3748 C CA . ALA B 1 164 ? 15.938 9.094 11.992 1 90.25 164 ALA B CA 1
ATOM 3749 C C . ALA B 1 164 ? 14.82 10.133 12.141 1 90.25 164 ALA B C 1
ATOM 3751 O O . ALA B 1 164 ? 14.773 10.867 13.133 1 90.25 164 ALA B O 1
ATOM 3752 N N . PRO B 1 165 ? 13.945 10.188 11.18 1 91.69 165 PRO B N 1
ATOM 3753 C CA . PRO B 1 165 ? 12.883 11.195 11.219 1 91.69 165 PRO B CA 1
ATOM 3754 C C . PRO B 1 165 ? 12.055 11.133 12.5 1 91.69 165 PRO B C 1
ATOM 3756 O O . PRO B 1 165 ? 11.609 12.172 13.008 1 91.69 165 PRO B O 1
ATOM 3759 N N . ASN B 1 166 ? 11.891 9.953 13.055 1 88.88 166 ASN B N 1
ATOM 3760 C CA . ASN B 1 166 ? 11.062 9.805 14.25 1 88.88 166 ASN B CA 1
ATOM 3761 C C . ASN B 1 166 ? 11.781 10.32 15.492 1 88.88 166 ASN B C 1
ATOM 3763 O O . ASN B 1 166 ? 11.188 10.398 16.562 1 88.88 166 ASN B O 1
ATOM 3767 N N . GLN B 1 167 ? 13 10.727 15.32 1 91.38 167 GLN B N 1
ATOM 3768 C CA . GLN B 1 167 ? 13.766 11.289 16.422 1 91.38 167 GLN B CA 1
ATOM 3769 C C . GLN B 1 167 ? 13.75 12.812 16.391 1 91.38 167 GLN B C 1
ATOM 3771 O O . GLN B 1 167 ? 14.383 13.461 17.219 1 91.38 167 GLN B O 1
ATOM 3776 N N . VAL B 1 168 ? 13.086 13.312 15.469 1 94.75 168 VAL B N 1
ATOM 3777 C CA . VAL B 1 168 ? 12.93 14.758 15.328 1 94.75 168 VAL B CA 1
ATOM 3778 C C . VAL B 1 168 ? 11.5 15.164 15.703 1 94.75 168 VAL B C 1
ATOM 3780 O O . VAL B 1 168 ? 10.539 14.547 15.242 1 94.75 168 VAL B O 1
ATOM 3783 N N . TYR B 1 169 ? 11.375 16.047 16.609 1 95.81 169 TYR B N 1
ATOM 3784 C CA . TYR B 1 169 ? 10.078 16.688 16.828 1 95.81 169 TYR B CA 1
ATOM 3785 C C . TYR B 1 169 ? 10.055 18.094 16.234 1 95.81 169 TYR B C 1
ATOM 3787 O O . TYR B 1 169 ? 10.812 18.953 16.656 1 95.81 169 TYR B O 1
ATOM 3795 N N . ALA B 1 170 ? 9.359 18.312 15.297 1 97.25 170 ALA B N 1
ATOM 3796 C CA . ALA B 1 170 ? 9.227 19.594 14.602 1 97.25 170 ALA B CA 1
ATOM 3797 C C . ALA B 1 170 ? 7.84 19.734 13.984 1 97.25 170 ALA B C 1
ATOM 3799 O O . ALA B 1 170 ? 7.629 19.359 12.828 1 97.25 170 ALA B O 1
ATOM 3800 N N . PRO B 1 171 ? 6.953 20.344 14.672 1 97.19 171 PRO B N 1
ATOM 3801 C CA . PRO B 1 171 ? 5.562 20.359 14.219 1 97.19 171 PRO B CA 1
ATOM 3802 C C . PRO B 1 171 ? 5.285 21.484 13.219 1 97.19 171 PRO B C 1
ATOM 3804 O O . PRO B 1 171 ? 5.867 22.562 13.32 1 97.19 171 PRO B O 1
ATOM 3807 N N . ILE B 1 172 ? 4.508 21.188 12.25 1 97.56 172 ILE B N 1
ATOM 3808 C CA . ILE B 1 172 ? 3.842 22.188 11.43 1 97.56 172 ILE B CA 1
ATOM 3809 C C . ILE B 1 172 ? 2.387 22.344 11.867 1 97.56 172 ILE B C 1
ATOM 3811 O O . ILE B 1 172 ? 1.672 21.344 12.008 1 97.56 172 ILE B O 1
ATOM 3815 N N . ILE B 1 173 ? 1.975 23.562 12.164 1 98.06 173 ILE B N 1
ATOM 3816 C CA . ILE B 1 173 ? 0.609 23.812 12.609 1 98.06 173 ILE B CA 1
ATOM 3817 C C . ILE B 1 173 ? -0.07 24.812 11.68 1 98.06 173 ILE B C 1
ATOM 3819 O O . ILE B 1 173 ? 0.535 25.266 10.703 1 98.06 173 ILE B O 1
ATOM 3823 N N . GLY B 1 174 ? -1.379 25.062 11.914 1 97.44 174 GLY B N 1
ATOM 3824 C CA . GLY B 1 174 ? -2.115 26 11.062 1 97.44 174 GLY B CA 1
ATOM 3825 C C . GLY B 1 174 ? -2.811 25.312 9.898 1 97.44 174 GLY B C 1
ATOM 3826 O O . GLY B 1 174 ? -3.203 24.141 10.008 1 97.44 174 GLY B O 1
ATOM 3827 N N . GLU B 1 175 ? -2.992 26.078 8.883 1 94.25 175 GLU B N 1
ATOM 3828 C CA . GLU B 1 175 ? -3.684 25.625 7.684 1 94.25 175 GLU B CA 1
ATOM 3829 C C . GLU B 1 175 ? -2.82 24.641 6.898 1 94.25 175 GLU B C 1
ATOM 3831 O O . GLU B 1 175 ? -1.62 24.859 6.727 1 94.25 175 GLU B O 1
ATOM 3836 N N . HIS B 1 176 ? -3.387 23.5 6.465 1 90.81 176 HIS B N 1
ATOM 3837 C CA . HIS B 1 176 ? -2.74 22.734 5.395 1 90.81 176 HIS B CA 1
ATOM 3838 C C . HIS B 1 176 ? -2.756 23.516 4.086 1 90.81 176 HIS B C 1
ATOM 3840 O O . HIS B 1 176 ? -3.65 23.328 3.258 1 90.81 176 HIS B O 1
ATOM 3846 N N . GLY B 1 177 ? -1.845 24.344 3.879 1 86.75 177 GLY B N 1
ATOM 3847 C CA . GLY B 1 177 ? -1.744 25.281 2.76 1 86.75 177 GLY B CA 1
ATOM 3848 C C . GLY B 1 177 ? -0.6 26.266 2.902 1 86.75 177 GLY B C 1
ATOM 3849 O O . GLY B 1 177 ? 0.383 25.984 3.594 1 86.75 177 GLY B O 1
ATOM 3850 N N . ASP B 1 178 ? -0.803 27.359 2.283 1 87.06 178 ASP B N 1
ATOM 3851 C CA . ASP B 1 178 ? 0.292 28.328 2.168 1 87.06 178 ASP B CA 1
ATOM 3852 C C . ASP B 1 178 ? 0.548 29.031 3.5 1 87.06 178 ASP B C 1
ATOM 3854 O O . ASP B 1 178 ? 1.652 29.516 3.746 1 87.06 178 ASP B O 1
ATOM 3858 N N . SER B 1 179 ? -0.436 29.031 4.348 1 92.12 179 SER B N 1
ATOM 3859 C CA . SER B 1 179 ? -0.302 29.797 5.582 1 92.12 179 SER B CA 1
ATOM 3860 C C . SER B 1 179 ? 0.122 28.891 6.742 1 92.12 179 SER B C 1
ATOM 3862 O O . SER B 1 179 ? 0.024 29.297 7.906 1 92.12 179 SER B O 1
ATOM 3864 N N . GLN B 1 180 ? 0.568 27.656 6.441 1 94.56 180 GLN B N 1
ATOM 3865 C CA . GLN B 1 180 ? 1.045 26.781 7.5 1 94.56 180 GLN B CA 1
ATOM 3866 C C . GLN B 1 180 ? 2.219 27.391 8.25 1 94.56 180 GLN B C 1
ATOM 3868 O O . GLN B 1 180 ? 2.902 28.281 7.723 1 94.56 180 GLN B O 1
ATOM 3873 N N . VAL B 1 181 ? 2.426 27 9.469 1 96.38 181 VAL B N 1
ATOM 3874 C CA . VAL B 1 181 ? 3.436 27.578 10.344 1 96.38 181 VAL B CA 1
ATOM 3875 C C . VAL B 1 181 ? 4.395 26.5 10.828 1 96.38 181 VAL B C 1
ATOM 3877 O O . VAL B 1 181 ? 3.99 25.578 11.531 1 96.38 181 VAL B O 1
ATOM 3880 N N . ALA B 1 182 ? 5.645 26.594 10.414 1 96.94 182 ALA B N 1
ATOM 3881 C CA . ALA B 1 182 ? 6.684 25.766 11.016 1 96.94 182 ALA B CA 1
ATOM 3882 C C . ALA B 1 182 ? 7.043 26.266 12.414 1 96.94 182 ALA B C 1
ATOM 3884 O O . ALA B 1 182 ? 7.422 27.422 12.586 1 96.94 182 ALA B O 1
ATOM 3885 N N . VAL B 1 183 ? 6.914 25.438 13.391 1 97.38 183 VAL B N 1
ATOM 3886 C CA . VAL B 1 183 ? 7.176 25.859 14.758 1 97.38 183 VAL B CA 1
ATOM 3887 C C . VAL B 1 183 ? 8.633 25.578 15.125 1 97.38 183 VAL B C 1
ATOM 3889 O O . VAL B 1 183 ? 8.922 24.625 15.852 1 97.38 183 VAL B O 1
ATOM 3892 N N . TRP B 1 184 ? 9.469 26.469 14.773 1 97.12 184 TRP B N 1
ATOM 3893 C CA . TRP B 1 184 ? 10.906 26.328 14.977 1 97.12 184 TRP B CA 1
ATOM 3894 C C . TRP B 1 184 ? 11.25 26.344 16.469 1 97.12 184 TRP B C 1
ATOM 3896 O O . TRP B 1 184 ? 12.203 25.688 16.891 1 97.12 184 TRP B O 1
ATOM 3906 N N . SER B 1 185 ? 10.469 27.062 17.25 1 96.06 185 SER B N 1
ATOM 3907 C CA . SER B 1 185 ? 10.711 27.188 18.688 1 96.06 185 SER B CA 1
ATOM 3908 C C . SER B 1 185 ? 10.617 25.828 19.391 1 96.06 185 SER B C 1
ATOM 3910 O O . SER B 1 185 ? 11.18 25.656 20.469 1 96.06 185 SER B O 1
ATOM 3912 N N . HIS B 1 186 ? 9.898 24.891 18.781 1 96.5 186 HIS B N 1
ATOM 3913 C CA . HIS B 1 186 ? 9.75 23.578 19.406 1 96.5 186 HIS B CA 1
ATOM 3914 C C . HIS B 1 186 ? 10.477 22.5 18.625 1 96.5 186 HIS B C 1
ATOM 3916 O O . HIS B 1 186 ? 10.461 21.328 19 1 96.5 186 HIS B O 1
ATOM 3922 N N . ALA B 1 187 ? 11.094 22.859 17.516 1 97.31 187 ALA B N 1
ATOM 3923 C CA . ALA B 1 187 ? 11.859 21.859 16.766 1 97.31 187 ALA B CA 1
ATOM 3924 C C . ALA B 1 187 ? 13.062 21.375 17.562 1 97.31 187 ALA B C 1
ATOM 3926 O O . ALA B 1 187 ? 13.898 22.188 17.984 1 97.31 187 ALA B O 1
ATOM 3927 N N . GLN B 1 188 ? 13.148 20.125 17.75 1 96.88 188 GLN B N 1
ATOM 3928 C CA . GLN B 1 188 ? 14.188 19.609 18.656 1 96.88 188 GLN B CA 1
ATOM 3929 C C . GLN B 1 188 ? 14.594 18.188 18.281 1 96.88 188 GLN B C 1
ATOM 3931 O O . GLN B 1 188 ? 13.836 17.469 17.625 1 96.88 188 GLN B O 1
ATOM 3936 N N . ILE B 1 189 ? 15.734 17.828 18.594 1 95.5 189 ILE B N 1
ATOM 3937 C CA . ILE B 1 189 ? 16.312 16.5 18.547 1 95.5 189 ILE B CA 1
ATOM 3938 C C . ILE B 1 189 ? 16.906 16.141 19.906 1 95.5 189 ILE B C 1
ATOM 3940 O O . ILE B 1 189 ? 17.703 16.891 20.453 1 95.5 189 ILE B O 1
ATOM 3944 N N . ALA B 1 190 ? 16.453 15.062 20.516 1 94.06 190 ALA B N 1
ATOM 3945 C CA . ALA B 1 190 ? 16.922 14.617 21.812 1 94.06 190 ALA B CA 1
ATOM 3946 C C . ALA B 1 190 ? 16.766 15.727 22.859 1 94.06 190 ALA B C 1
ATOM 3948 O O . ALA B 1 190 ? 17.641 15.898 23.719 1 94.06 190 ALA B O 1
ATOM 3949 N N . GLY B 1 191 ? 15.727 16.469 22.734 1 92.19 191 GLY B N 1
ATOM 3950 C CA . GLY B 1 191 ? 15.438 17.516 23.703 1 92.19 191 GLY B CA 1
ATOM 3951 C C . GLY B 1 191 ? 16.188 18.797 23.453 1 92.19 191 GLY B C 1
ATOM 3952 O O . GLY B 1 191 ? 15.961 19.797 24.141 1 92.19 191 GLY B O 1
ATOM 3953 N N . GLU B 1 192 ? 17.078 18.812 22.516 1 95.62 192 GLU B N 1
ATOM 3954 C CA . GLU B 1 192 ? 17.844 20 22.188 1 95.62 192 GLU B CA 1
ATOM 3955 C C . GLU B 1 192 ? 17.234 20.75 21 1 95.62 192 GLU B C 1
ATOM 3957 O O . GLU B 1 192 ? 16.906 20.141 19.984 1 95.62 192 GLU B O 1
ATOM 3962 N N . PRO B 1 193 ? 17.125 22.047 21.156 1 96.06 193 PRO B N 1
ATOM 3963 C CA . PRO B 1 193 ? 16.641 22.812 20 1 96.06 193 PRO B CA 1
ATOM 3964 C C . PRO B 1 193 ? 17.516 22.625 18.766 1 96.06 193 PRO B C 1
ATOM 3966 O O . PRO B 1 193 ? 18.75 22.703 18.859 1 96.06 193 PRO B O 1
ATOM 3969 N N . VAL B 1 194 ? 16.828 22.344 17.625 1 96.62 194 VAL B N 1
ATOM 3970 C CA . VAL B 1 194 ? 17.562 22 16.406 1 96.62 194 VAL B CA 1
ATOM 3971 C C . VAL B 1 194 ? 18.469 23.156 16 1 96.62 194 VAL B C 1
ATOM 3973 O O . VAL B 1 194 ? 19.578 22.938 15.484 1 96.62 194 VAL B O 1
ATOM 3976 N N . LEU B 1 195 ? 18.047 24.406 16.203 1 95.69 195 LEU B N 1
ATOM 3977 C CA . LEU B 1 195 ? 18.828 25.578 15.781 1 95.69 195 LEU B CA 1
ATOM 3978 C C . LEU B 1 195 ? 20.094 25.719 16.609 1 95.69 195 LEU B C 1
ATOM 3980 O O . LEU B 1 195 ? 21.109 26.234 16.125 1 95.69 195 LEU B O 1
ATOM 3984 N N . ASP B 1 196 ? 20.094 25.203 17.828 1 95.38 196 ASP B N 1
ATOM 3985 C CA . ASP B 1 196 ? 21.266 25.25 18.688 1 95.38 196 ASP B CA 1
ATOM 3986 C C . ASP B 1 196 ? 22.297 24.188 18.297 1 95.38 196 ASP B C 1
ATOM 3988 O O . ASP B 1 196 ? 23.453 24.25 18.703 1 95.38 196 ASP B O 1
ATOM 3992 N N . LEU B 1 197 ? 21.875 23.203 17.562 1 95.31 197 LEU B N 1
ATOM 3993 C CA . LEU B 1 197 ? 22.75 22.109 17.141 1 95.31 197 LEU B CA 1
ATOM 3994 C C . LEU B 1 197 ? 23.547 22.5 15.898 1 95.31 197 LEU B C 1
ATOM 3996 O O . LEU B 1 197 ? 24.5 21.797 15.523 1 95.31 197 LEU B O 1
ATOM 4000 N N . LEU B 1 198 ? 23.172 23.625 15.312 1 95.56 198 LEU B N 1
ATOM 4001 C CA . LEU B 1 198 ? 23.875 24.078 14.109 1 95.56 198 LEU B CA 1
ATOM 4002 C C . LEU B 1 198 ? 25.203 24.719 14.461 1 95.56 198 LEU B C 1
ATOM 4004 O O . LEU B 1 198 ? 25.375 25.25 15.562 1 95.56 198 LEU B O 1
ATOM 4008 N N . PRO B 1 199 ? 26.125 24.656 13.484 1 93.75 199 PRO B N 1
ATOM 4009 C CA . PRO B 1 199 ? 27.391 25.375 13.711 1 93.75 199 PRO B CA 1
ATOM 4010 C C . PRO B 1 199 ? 27.172 26.859 14.031 1 93.75 199 PRO B C 1
ATOM 4012 O O . PRO B 1 199 ? 26.266 27.484 13.477 1 93.75 199 PRO B O 1
ATOM 4015 N N . SER B 1 200 ? 28 27.438 14.797 1 92.56 200 SER B N 1
ATOM 4016 C CA . SER B 1 200 ? 27.859 28.797 15.297 1 92.56 200 SER B CA 1
ATOM 4017 C C . SER B 1 200 ? 27.828 29.812 14.156 1 92.56 200 SER B C 1
ATOM 4019 O O . SER B 1 200 ? 27.203 30.859 14.266 1 92.56 200 SER B O 1
ATOM 4021 N N . ASN B 1 201 ? 28.453 29.516 13.07 1 94.56 201 ASN B N 1
ATOM 4022 C CA . ASN B 1 201 ? 28.562 30.469 11.969 1 94.56 201 ASN B CA 1
ATOM 4023 C C . ASN B 1 201 ? 27.438 30.266 10.945 1 94.56 201 ASN B C 1
ATOM 4025 O O . ASN B 1 201 ? 27.438 30.922 9.898 1 94.56 201 ASN B O 1
ATOM 4029 N N . THR B 1 202 ? 26.531 29.406 11.367 1 94.5 202 THR B N 1
ATOM 4030 C CA . THR B 1 202 ? 25.438 29.141 10.438 1 94.5 202 THR B CA 1
ATOM 4031 C C . THR B 1 202 ? 24.5 30.344 10.344 1 94.5 202 THR B C 1
ATOM 4033 O O . THR B 1 202 ? 24.156 30.953 11.367 1 94.5 202 THR B O 1
ATOM 4036 N N . ASN B 1 203 ? 24.156 30.766 9.156 1 96.75 203 ASN B N 1
ATOM 4037 C CA . ASN B 1 203 ? 23.078 31.719 8.945 1 96.75 203 ASN B CA 1
ATOM 4038 C C . ASN B 1 203 ? 21.703 31.094 9.211 1 96.75 203 ASN B C 1
ATOM 4040 O O . ASN B 1 203 ? 21.141 30.422 8.344 1 96.75 203 ASN B O 1
ATOM 4044 N N . LEU B 1 204 ? 21.172 31.391 10.367 1 95.06 204 LEU B N 1
ATOM 4045 C CA . LEU B 1 204 ? 19.953 30.719 10.828 1 95.06 204 LEU B CA 1
ATOM 4046 C C . LEU B 1 204 ? 18.781 31.047 9.914 1 95.06 204 LEU B C 1
ATOM 4048 O O . LEU B 1 204 ? 17.953 30.172 9.617 1 95.06 204 LEU B O 1
ATOM 4052 N N . GLU B 1 205 ? 18.688 32.25 9.523 1 95.12 205 GLU B N 1
ATOM 4053 C CA . GLU B 1 205 ? 17.594 32.656 8.648 1 95.12 205 GLU B CA 1
ATOM 4054 C C . GLU B 1 205 ? 17.656 31.906 7.312 1 95.12 205 GLU B C 1
ATOM 4056 O O . GLU B 1 205 ? 16.625 31.484 6.789 1 95.12 205 GLU B O 1
ATOM 4061 N N . ALA B 1 206 ? 18.797 31.828 6.754 1 96.19 206 ALA B N 1
ATOM 4062 C CA . ALA B 1 206 ? 18.984 31.094 5.5 1 96.19 206 ALA B CA 1
ATOM 4063 C C . ALA B 1 206 ? 18.641 29.609 5.668 1 96.19 206 ALA B C 1
ATOM 4065 O O . ALA B 1 206 ? 18.062 29 4.777 1 96.19 206 ALA B O 1
ATOM 4066 N N . PHE B 1 207 ? 19.094 29.094 6.789 1 96.56 207 PHE B N 1
ATOM 4067 C CA . PHE B 1 207 ? 18.828 27.703 7.094 1 96.56 207 PHE B CA 1
ATOM 4068 C C . PHE B 1 207 ? 17.328 27.438 7.176 1 96.56 207 PHE B C 1
ATOM 4070 O O . PHE B 1 207 ? 16.812 26.547 6.508 1 96.56 207 PHE B O 1
ATOM 4077 N N . LYS B 1 208 ? 16.609 28.266 7.934 1 96.38 208 LYS B N 1
ATOM 4078 C CA . LYS B 1 208 ? 15.164 28.125 8.102 1 96.38 208 LYS B CA 1
ATOM 4079 C C . LYS B 1 208 ? 14.438 28.25 6.766 1 96.38 208 LYS B C 1
ATOM 4081 O O . LYS B 1 208 ? 13.523 27.484 6.477 1 96.38 208 LYS B O 1
ATOM 4086 N N . THR B 1 209 ? 14.828 29.188 6.016 1 94.75 209 THR B N 1
ATOM 4087 C CA . THR B 1 209 ? 14.211 29.438 4.715 1 94.75 209 THR B CA 1
ATOM 4088 C C . THR B 1 209 ? 14.406 28.234 3.789 1 94.75 209 THR B C 1
ATOM 4090 O O . THR B 1 209 ? 13.477 27.828 3.088 1 94.75 209 THR B O 1
ATOM 4093 N N . SER B 1 210 ? 15.57 27.703 3.805 1 95.56 210 SER B N 1
ATOM 4094 C CA . SER B 1 210 ? 15.875 26.562 2.959 1 95.56 210 SER B CA 1
ATOM 4095 C C . SER B 1 210 ? 14.992 25.359 3.312 1 95.56 210 SER B C 1
ATOM 4097 O O . SER B 1 210 ? 14.391 24.75 2.432 1 95.56 210 SER B O 1
ATOM 4099 N N . ILE B 1 211 ? 14.891 25.062 4.605 1 95.88 211 ILE B N 1
ATOM 4100 C CA . ILE B 1 211 ? 14.102 23.922 5.066 1 95.88 211 ILE B CA 1
ATOM 4101 C C . ILE B 1 211 ? 12.625 24.156 4.77 1 95.88 211 ILE B C 1
ATOM 4103 O O . ILE B 1 211 ? 11.922 23.266 4.289 1 95.88 211 ILE B O 1
ATOM 4107 N N . SER B 1 212 ? 12.18 25.359 5.102 1 91.06 212 SER B N 1
ATOM 4108 C CA . SER B 1 212 ? 10.781 25.703 4.883 1 91.06 212 SER B CA 1
ATOM 4109 C C . SER B 1 212 ? 10.398 25.609 3.408 1 91.06 212 SER B C 1
ATOM 4111 O O . SER B 1 212 ? 9.344 25.078 3.07 1 91.06 212 SER B O 1
ATOM 4113 N N . ASN B 1 213 ? 11.242 26.094 2.549 1 90.69 213 ASN B N 1
ATOM 4114 C CA . ASN B 1 213 ? 11 26.031 1.112 1 90.69 213 ASN B CA 1
ATOM 4115 C C . ASN B 1 213 ? 10.938 24.594 0.621 1 90.69 213 ASN B C 1
ATOM 4117 O O . ASN B 1 213 ? 10.07 24.234 -0.181 1 90.69 213 ASN B O 1
ATOM 4121 N N . ARG B 1 214 ? 11.828 23.797 1.082 1 92.31 214 ARG B N 1
ATOM 4122 C CA . ARG B 1 214 ? 11.836 22.391 0.681 1 92.31 214 ARG B CA 1
ATOM 4123 C C . ARG B 1 214 ? 10.562 21.688 1.146 1 92.31 214 ARG B C 1
ATOM 4125 O O . ARG B 1 214 ? 9.969 20.922 0.394 1 92.31 214 ARG B O 1
ATOM 4132 N N . THR B 1 215 ? 10.164 21.953 2.32 1 91.25 215 THR B N 1
ATOM 4133 C CA . THR B 1 215 ? 9 21.328 2.926 1 91.25 215 THR B CA 1
ATOM 4134 C C . THR B 1 215 ? 7.727 21.688 2.164 1 91.25 215 THR B C 1
ATOM 4136 O O . THR B 1 215 ? 6.879 20.828 1.916 1 91.25 215 THR B O 1
ATOM 4139 N N . THR B 1 216 ? 7.609 22.922 1.78 1 86.62 216 THR B N 1
ATOM 4140 C CA . THR B 1 216 ? 6.391 23.391 1.135 1 86.62 216 THR B CA 1
ATOM 4141 C C . THR B 1 216 ? 6.375 23 -0.34 1 86.62 216 THR B C 1
ATOM 4143 O O . THR B 1 216 ? 5.312 22.734 -0.901 1 86.62 216 THR B O 1
ATOM 4146 N N . GLN B 1 217 ? 7.512 22.875 -0.982 1 89.94 217 GLN B N 1
ATOM 4147 C CA . GLN B 1 217 ? 7.609 22.688 -2.426 1 89.94 217 GLN B CA 1
ATOM 4148 C C . GLN B 1 217 ? 7.578 21.203 -2.789 1 89.94 217 GLN B C 1
ATOM 4150 O O . GLN B 1 217 ? 7.191 20.844 -3.902 1 89.94 217 GLN B O 1
ATOM 4155 N N . ILE B 1 218 ? 7.93 20.422 -1.865 1 93.31 218 ILE B N 1
ATOM 4156 C CA . ILE B 1 218 ? 8.172 19.016 -2.182 1 93.31 218 ILE B CA 1
ATOM 4157 C C . ILE B 1 218 ? 6.871 18.359 -2.654 1 93.31 218 ILE B C 1
ATOM 4159 O O . ILE B 1 218 ? 6.887 17.5 -3.535 1 93.31 218 ILE B O 1
ATOM 4163 N N . GLY B 1 219 ? 5.742 18.75 -2.107 1 91.56 219 GLY B N 1
ATOM 4164 C CA . GLY B 1 219 ? 4.469 18.219 -2.568 1 91.56 219 GLY B CA 1
ATOM 4165 C C . GLY B 1 219 ? 4.207 18.484 -4.039 1 91.56 219 GLY B C 1
ATOM 4166 O O . GLY B 1 219 ? 3.736 17.609 -4.762 1 91.56 219 GLY B O 1
ATOM 4167 N N . TYR B 1 220 ? 4.492 19.672 -4.379 1 89.44 220 TYR B N 1
ATOM 4168 C CA . TYR B 1 220 ? 4.34 20.062 -5.773 1 89.44 220 TYR B CA 1
ATOM 4169 C C . TYR B 1 220 ? 5.32 19.312 -6.664 1 89.44 220 TYR B C 1
ATOM 4171 O O . TYR B 1 220 ? 4.961 18.875 -7.758 1 89.44 220 TYR B O 1
ATOM 4179 N N . ASP B 1 221 ? 6.531 19.156 -6.203 1 93.81 221 ASP B N 1
ATOM 4180 C CA . ASP B 1 221 ? 7.555 18.438 -6.957 1 93.81 221 ASP B CA 1
ATOM 4181 C C . ASP B 1 221 ? 7.129 17 -7.227 1 93.81 221 ASP B C 1
ATOM 4183 O O . ASP B 1 221 ? 7.352 16.469 -8.32 1 93.81 221 ASP B O 1
ATOM 4187 N N . ILE B 1 222 ? 6.566 16.406 -6.227 1 95.5 222 ILE B N 1
ATOM 4188 C CA . ILE B 1 222 ? 6.074 15.047 -6.367 1 95.5 222 ILE B CA 1
ATOM 4189 C C . ILE B 1 222 ? 4.934 15.016 -7.379 1 95.5 222 ILE B C 1
ATOM 4191 O O . ILE B 1 222 ? 4.934 14.195 -8.297 1 95.5 222 ILE B O 1
ATOM 4195 N N . TYR B 1 223 ? 4.023 15.914 -7.281 1 91.5 223 TYR B N 1
ATOM 4196 C CA . TYR B 1 223 ? 2.826 15.945 -8.117 1 91.5 223 TYR B CA 1
ATOM 4197 C C . TYR B 1 223 ? 3.191 16.141 -9.586 1 91.5 223 TYR B C 1
ATOM 4199 O O . TYR B 1 223 ? 2.631 15.469 -10.461 1 91.5 223 TYR B O 1
ATOM 4207 N N . VAL B 1 224 ? 4.109 17 -9.844 1 92.94 224 VAL B N 1
ATOM 4208 C CA . VAL B 1 224 ? 4.453 17.328 -11.227 1 92.94 224 VAL B CA 1
ATOM 4209 C C . VAL B 1 224 ? 5.121 16.125 -11.891 1 92.94 224 VAL B C 1
ATOM 4211 O O . VAL B 1 224 ? 4.977 15.906 -13.094 1 92.94 224 VAL B O 1
ATOM 4214 N N . ARG B 1 225 ? 5.723 15.281 -11.062 1 93.44 225 ARG B N 1
ATOM 4215 C CA . ARG B 1 225 ? 6.523 14.195 -11.625 1 93.44 225 ARG B CA 1
ATOM 4216 C C . ARG B 1 225 ? 5.703 12.914 -11.758 1 93.44 225 ARG B C 1
ATOM 4218 O O . ARG B 1 225 ? 5.852 12.172 -12.727 1 93.44 225 ARG B O 1
ATOM 4225 N N . LYS B 1 226 ? 4.863 12.648 -10.773 1 92.25 226 LYS B N 1
ATOM 4226 C CA . LYS B 1 226 ? 4.172 11.375 -10.906 1 92.25 226 LYS B CA 1
ATOM 4227 C C . LYS B 1 226 ? 2.656 11.562 -10.875 1 92.25 226 LYS B C 1
ATOM 4229 O O . LYS B 1 226 ? 1.901 10.594 -10.922 1 92.25 226 LYS B O 1
ATOM 4234 N N . GLY B 1 227 ? 2.232 12.836 -10.664 1 90.25 227 GLY B N 1
ATOM 4235 C CA . GLY B 1 227 ? 0.833 13.18 -10.867 1 90.25 227 GLY B CA 1
ATOM 4236 C C . GLY B 1 227 ? -0.004 13.039 -9.609 1 90.25 227 GLY B C 1
ATOM 4237 O O . GLY B 1 227 ? -1.207 13.305 -9.625 1 90.25 227 GLY B O 1
ATOM 4238 N N . THR B 1 228 ? 0.581 12.555 -8.531 1 91.06 228 THR B N 1
AT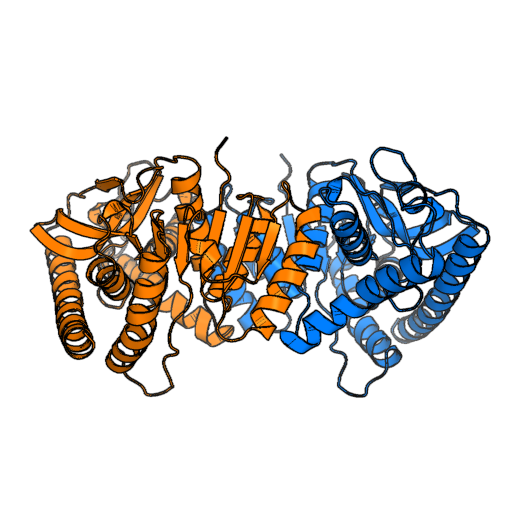OM 4239 C CA . THR B 1 228 ? -0.198 12.367 -7.316 1 91.06 228 THR B CA 1
ATOM 4240 C C . THR B 1 228 ? 0.714 12.32 -6.094 1 91.06 228 THR B C 1
ATOM 4242 O O . THR B 1 228 ? 1.895 11.977 -6.207 1 91.06 228 THR B O 1
ATOM 4245 N N . THR B 1 229 ? 0.214 12.797 -5 1 91.06 229 THR B N 1
ATOM 4246 C CA . THR B 1 229 ? 0.757 12.516 -3.678 1 91.06 229 THR B CA 1
ATOM 4247 C C . THR B 1 229 ? -0.151 11.555 -2.914 1 91.06 229 THR B C 1
ATOM 4249 O O . THR B 1 229 ? -1.274 11.906 -2.553 1 91.06 229 THR B O 1
ATOM 4252 N N . ASN B 1 230 ? 0.285 10.234 -2.83 1 95.81 230 ASN B N 1
ATOM 4253 C CA . ASN B 1 230 ? -0.677 9.289 -2.271 1 95.81 230 ASN B CA 1
ATOM 4254 C C . ASN B 1 230 ? -0.046 8.422 -1.186 1 95.81 230 ASN B C 1
ATOM 4256 O O . ASN B 1 230 ? -0.74 7.941 -0.289 1 95.81 230 ASN B O 1
ATOM 4260 N N . PHE B 1 231 ? 1.277 8.234 -1.169 1 97.25 231 PHE B N 1
ATOM 4261 C CA . PHE B 1 231 ? 1.879 7.297 -0.23 1 97.25 231 PHE B CA 1
ATOM 4262 C C . PHE B 1 231 ? 1.988 7.914 1.159 1 97.25 231 PHE B C 1
ATOM 4264 O O . PHE B 1 231 ? 1.575 7.305 2.148 1 97.25 231 PHE B O 1
ATOM 4271 N N . GLY B 1 232 ? 2.486 9.133 1.192 1 97.12 232 GLY B N 1
ATOM 4272 C CA . GLY B 1 232 ? 2.615 9.805 2.479 1 97.12 232 GLY B CA 1
ATOM 4273 C C . GLY B 1 232 ? 1.287 10 3.186 1 97.12 232 GLY B C 1
ATOM 4274 O O . GLY B 1 232 ? 1.123 9.578 4.332 1 97.12 232 GLY B O 1
ATOM 4275 N N . ILE B 1 233 ? 0.343 10.555 2.451 1 97.44 233 ILE B N 1
ATOM 4276 C CA . ILE B 1 233 ? -0.941 10.898 3.051 1 97.44 233 ILE B CA 1
ATOM 4277 C C . ILE B 1 233 ? -1.708 9.625 3.398 1 97.44 233 ILE B C 1
ATOM 4279 O O . ILE B 1 233 ? -2.402 9.57 4.418 1 97.44 233 ILE B O 1
ATOM 4283 N N . SER B 1 234 ? -1.62 8.57 2.611 1 98.25 234 SER B N 1
ATOM 4284 C CA . SER B 1 234 ? -2.318 7.328 2.9 1 98.25 234 SER B CA 1
ATOM 4285 C C . SER B 1 234 ? -1.843 6.719 4.215 1 98.25 234 SER B C 1
ATOM 4287 O O . SER B 1 234 ? -2.652 6.242 5.016 1 98.25 234 SER B O 1
ATOM 4289 N N . LEU B 1 235 ? -0.553 6.73 4.438 1 97.88 235 LEU B N 1
ATOM 4290 C CA . LEU B 1 235 ? -0.055 6.121 5.668 1 97.88 235 LEU B CA 1
ATOM 4291 C C . LEU B 1 235 ? -0.323 7.023 6.867 1 97.88 235 LEU B C 1
ATOM 4293 O O . LEU B 1 235 ? -0.457 6.539 7.996 1 97.88 235 LEU B O 1
ATOM 4297 N N . SER B 1 236 ? -0.388 8.344 6.617 1 98.12 236 SER B N 1
ATOM 4298 C CA . SER B 1 236 ? -0.861 9.227 7.68 1 98.12 236 SER B CA 1
ATOM 4299 C C . SER B 1 236 ? -2.266 8.836 8.133 1 98.12 236 SER B C 1
ATOM 4301 O O . SER B 1 236 ? -2.539 8.781 9.336 1 98.12 236 SER B O 1
ATOM 4303 N N . LEU B 1 237 ? -3.146 8.555 7.195 1 98.69 237 LEU B N 1
ATOM 4304 C CA . LEU B 1 237 ? -4.508 8.133 7.5 1 98.69 237 LEU B CA 1
ATOM 4305 C C . LEU B 1 237 ? -4.512 6.805 8.242 1 98.69 237 LEU B C 1
ATOM 4307 O O . LEU B 1 237 ? -5.273 6.625 9.195 1 98.69 237 LEU B O 1
ATOM 4311 N N . VAL B 1 238 ? -3.652 5.898 7.801 1 98.44 238 VAL B N 1
ATOM 4312 C CA . VAL B 1 238 ? -3.547 4.598 8.461 1 98.44 238 VAL B CA 1
ATOM 4313 C C . VAL B 1 238 ? -3.162 4.789 9.922 1 98.44 238 VAL B C 1
ATOM 4315 O O . VAL B 1 238 ? -3.717 4.137 10.812 1 98.44 238 VAL B O 1
ATOM 4318 N N . ARG B 1 239 ? -2.232 5.695 10.164 1 97.69 239 ARG B N 1
ATOM 4319 C CA . ARG B 1 239 ? -1.755 5.938 11.523 1 97.69 239 ARG B CA 1
ATOM 4320 C C . ARG B 1 239 ? -2.867 6.496 12.398 1 97.69 239 ARG B C 1
ATOM 4322 O O . ARG B 1 239 ? -2.994 6.117 13.57 1 97.69 239 ARG B O 1
ATOM 4329 N N . ILE B 1 240 ? -3.662 7.426 11.875 1 98.5 240 ILE B N 1
ATOM 4330 C CA . ILE B 1 240 ? -4.789 7.988 12.609 1 98.5 240 ILE B CA 1
ATOM 4331 C C . ILE B 1 240 ? -5.789 6.883 12.945 1 98.5 240 ILE B C 1
ATOM 4333 O O . ILE B 1 240 ? -6.215 6.754 14.094 1 98.5 240 ILE B O 1
ATOM 4337 N N . VAL B 1 241 ? -6.133 6.066 11.953 1 98.44 241 VAL B N 1
ATOM 4338 C CA . VAL B 1 241 ? -7.105 4.988 12.109 1 98.44 241 VAL B CA 1
ATOM 4339 C C . VAL B 1 241 ? -6.605 3.984 13.141 1 98.44 241 VAL B C 1
ATOM 4341 O O . VAL B 1 241 ? -7.359 3.559 14.016 1 98.44 241 VAL B O 1
ATOM 4344 N N . GLU B 1 242 ? -5.355 3.652 13.047 1 97.25 242 GLU B N 1
ATOM 4345 C CA . GLU B 1 242 ? -4.75 2.723 13.992 1 97.25 242 GLU B CA 1
ATOM 4346 C C . GLU B 1 242 ? -4.836 3.258 15.422 1 97.25 242 GLU B C 1
ATOM 4348 O O . GLU B 1 242 ? -5.082 2.498 16.359 1 97.25 242 GLU B O 1
ATOM 4353 N N . ALA B 1 243 ? -4.539 4.527 15.547 1 97.75 243 ALA B N 1
ATOM 4354 C CA . ALA B 1 243 ? -4.566 5.145 16.875 1 97.75 243 ALA B CA 1
ATOM 4355 C C . ALA B 1 243 ? -5.953 5.051 17.5 1 97.75 243 ALA B C 1
ATOM 4357 O O . ALA B 1 243 ? -6.09 4.789 18.688 1 97.75 243 ALA B O 1
ATOM 4358 N N . ILE B 1 244 ? -6.969 5.246 16.672 1 98.44 244 ILE B N 1
ATOM 4359 C CA . ILE B 1 244 ? -8.344 5.191 17.172 1 98.44 244 ILE B CA 1
ATOM 4360 C C . ILE B 1 244 ? -8.719 3.748 17.5 1 98.44 244 ILE B C 1
ATOM 4362 O O . ILE B 1 244 ? -9.172 3.461 18.609 1 98.44 244 ILE B O 1
ATOM 4366 N N . LEU B 1 245 ? -8.5 2.824 16.562 1 97.44 245 LEU B N 1
ATOM 4367 C CA . LEU B 1 245 ? -8.953 1.441 16.672 1 97.44 245 LEU B CA 1
ATOM 4368 C C . LEU B 1 245 ? -8.242 0.728 17.828 1 97.44 245 LEU B C 1
ATOM 4370 O O . LEU B 1 245 ? -8.836 -0.125 18.484 1 97.44 245 LEU B O 1
ATOM 4374 N N . PHE B 1 246 ? -7.027 1.106 18.062 1 96.5 246 PHE B N 1
ATOM 4375 C CA . PHE B 1 246 ? -6.234 0.338 19.016 1 96.5 246 PHE B CA 1
ATOM 4376 C C . PHE B 1 246 ? -5.859 1.19 20.234 1 96.5 246 PHE B C 1
ATOM 4378 O O . PHE B 1 246 ? -4.949 0.844 20.984 1 96.5 246 PHE B O 1
ATOM 4385 N N . ASN B 1 247 ? -6.496 2.275 20.375 1 96.81 247 ASN B N 1
ATOM 4386 C CA . ASN B 1 247 ? -6.387 3.146 21.547 1 96.81 247 ASN B CA 1
ATOM 4387 C C . ASN B 1 247 ? -4.938 3.535 21.812 1 96.81 247 ASN B C 1
ATOM 4389 O O . ASN B 1 247 ? -4.43 3.33 22.922 1 96.81 247 ASN B O 1
ATOM 4393 N N . LYS B 1 248 ? -4.547 4.047 20.641 1 91.88 248 LYS B N 1
ATOM 4394 C CA . LYS B 1 248 ? -3.16 4.477 20.797 1 91.88 248 LYS B CA 1
ATOM 4395 C C . LYS B 1 248 ? -3.082 5.914 21.297 1 91.88 248 LYS B C 1
ATOM 4397 O O . LYS B 1 248 ? -3.93 6.742 20.953 1 91.88 248 LYS B O 1
ATOM 4402 N N . ASN B 1 249 ? -2.396 6.418 22.109 1 96.38 249 ASN B N 1
ATOM 4403 C CA . ASN B 1 249 ? -2.154 7.727 22.703 1 96.38 249 ASN B CA 1
ATOM 4404 C C . ASN B 1 249 ? -1.007 8.453 22.016 1 96.38 249 ASN B C 1
ATOM 4406 O O . ASN B 1 249 ? -0.138 9.023 22.672 1 96.38 249 ASN B O 1
ATOM 4410 N N . ILE B 1 250 ? -1.218 8.422 20.641 1 96.19 250 ILE B N 1
ATOM 4411 C CA . ILE B 1 250 ? -0.151 9.078 19.891 1 96.19 250 ILE B CA 1
ATOM 4412 C C . ILE B 1 250 ? -0.489 10.555 19.703 1 96.19 250 ILE B C 1
ATOM 4414 O O . ILE B 1 250 ? -1.644 10.961 19.859 1 96.19 250 ILE B O 1
ATOM 4418 N N . ILE B 1 251 ? 0.525 11.336 19.484 1 96.69 251 ILE B N 1
ATOM 4419 C CA . ILE B 1 251 ? 0.342 12.742 19.156 1 96.69 251 ILE B CA 1
ATOM 4420 C C . ILE B 1 251 ? 0.617 12.961 17.672 1 96.69 251 ILE B C 1
ATOM 4422 O O . ILE B 1 251 ? 1.668 12.57 17.156 1 96.69 251 ILE B O 1
ATOM 4426 N N . MET B 1 252 ? -0.316 13.477 16.969 1 97.69 252 MET B N 1
ATOM 4427 C CA . MET B 1 252 ? -0.154 13.859 15.562 1 97.69 252 MET B CA 1
ATOM 4428 C C . MET B 1 252 ? -0.672 15.273 15.32 1 97.69 252 MET B C 1
ATOM 4430 O O . MET B 1 252 ? -1.547 15.75 16.047 1 97.69 252 MET B O 1
ATOM 4434 N N . ASN B 1 253 ? -0.067 15.914 14.406 1 97.94 253 ASN B N 1
ATOM 4435 C CA . ASN B 1 253 ? -0.576 17.219 13.992 1 97.94 253 ASN B CA 1
ATOM 4436 C C . ASN B 1 253 ? -1.692 17.078 12.961 1 97.94 253 ASN B C 1
ATOM 4438 O O . ASN B 1 253 ? -1.435 17.109 11.758 1 97.94 253 ASN B O 1
ATOM 4442 N N . VAL B 1 254 ? -2.893 17.047 13.398 1 98.75 254 VAL B N 1
ATOM 4443 C CA . VAL B 1 254 ? -4.078 16.844 12.57 1 98.75 254 VAL B CA 1
ATOM 4444 C C . VAL B 1 254 ? -4.977 18.078 12.648 1 98.75 254 VAL B C 1
ATOM 4446 O O . VAL B 1 254 ? -4.734 18.969 13.453 1 98.75 254 VAL B O 1
ATOM 4449 N N . SER B 1 255 ? -5.898 18.141 11.734 1 98.75 255 SER B N 1
ATOM 4450 C CA . SER B 1 255 ? -6.902 19.203 11.805 1 98.75 255 SER B CA 1
ATOM 4451 C C . SER B 1 255 ? -7.941 18.891 12.883 1 98.75 255 SER B C 1
ATOM 4453 O O . SER B 1 255 ? -8.742 17.969 12.734 1 98.75 255 SER B O 1
ATOM 4455 N N . SER B 1 256 ? -7.875 19.609 13.938 1 98.69 256 SER B N 1
ATOM 4456 C CA . SER B 1 256 ? -8.766 19.453 15.078 1 98.69 256 SER B CA 1
ATOM 4457 C C . SER B 1 256 ? -9.484 20.766 15.406 1 98.69 256 SER B C 1
ATOM 4459 O O . SER B 1 256 ? -9 21.844 15.055 1 98.69 256 SER B O 1
ATOM 4461 N N . TYR B 1 257 ? -10.594 20.609 16 1 98.62 257 TYR B N 1
ATOM 4462 C CA . TYR B 1 257 ? -11.438 21.75 16.328 1 98.62 257 TYR B CA 1
ATOM 4463 C C . TYR B 1 257 ? -10.953 22.453 17.594 1 98.62 257 TYR B C 1
ATOM 4465 O O . TYR B 1 257 ? -10.867 21.828 18.656 1 98.62 257 TYR B O 1
ATOM 4473 N N . VAL B 1 258 ? -10.672 23.766 17.484 1 98.25 258 VAL B N 1
ATOM 4474 C CA . VAL B 1 258 ? -10.156 24.516 18.625 1 98.25 258 VAL B CA 1
ATOM 4475 C C . VAL B 1 258 ? -11.281 25.297 19.281 1 98.25 258 VAL B C 1
ATOM 4477 O O . VAL B 1 258 ? -12.125 25.875 18.594 1 98.25 258 VAL B O 1
ATOM 4480 N N . GLU B 1 259 ? -11.305 25.266 20.547 1 97.25 259 GLU B N 1
ATOM 4481 C CA . GLU B 1 259 ? -12.297 25.969 21.359 1 97.25 259 GLU B CA 1
ATOM 4482 C C . GLU B 1 259 ? -11.625 26.766 22.484 1 97.25 259 GLU B C 1
ATOM 4484 O O . GLU B 1 259 ? -12.031 26.656 23.641 1 97.25 259 GLU B O 1
ATOM 4489 N N . GLY B 1 260 ? -10.672 27.594 22.172 1 97.69 260 GLY B N 1
ATOM 4490 C CA . GLY B 1 260 ? -9.953 28.391 23.156 1 97.69 260 GLY B CA 1
ATOM 4491 C C . GLY B 1 260 ? -8.445 28.203 23.078 1 97.69 260 GLY B C 1
ATOM 4492 O O . GLY B 1 260 ? -7.688 29.094 23.469 1 97.69 260 GLY B O 1
ATOM 4493 N N . GLU B 1 261 ? -8.023 27.047 22.641 1 97.69 261 GLU B N 1
ATOM 4494 C CA . GLU B 1 261 ? -6.594 26.797 22.484 1 97.69 261 GLU B CA 1
ATOM 4495 C C . GLU B 1 261 ? -5.945 27.844 21.578 1 97.69 261 GLU B C 1
ATOM 4497 O O . GLU B 1 261 ? -6.52 28.234 20.562 1 97.69 261 GLU B O 1
ATOM 4502 N N . TYR B 1 262 ? -4.773 28.406 22 1 97.81 262 TYR B N 1
ATOM 4503 C CA . TYR B 1 262 ? -3.988 29.406 21.281 1 97.81 262 TYR B CA 1
ATOM 4504 C C . TYR B 1 262 ? -4.773 30.703 21.109 1 97.81 262 TYR B C 1
ATOM 4506 O O . TYR B 1 262 ? -4.441 31.531 20.266 1 97.81 262 TYR B O 1
ATOM 4514 N N . GLY B 1 263 ? -5.953 30.797 21.859 1 97.81 263 GLY B N 1
ATOM 4515 C CA . GLY B 1 263 ? -6.828 31.953 21.703 1 97.81 263 GLY B CA 1
ATOM 4516 C C . GLY B 1 263 ? -7.738 31.859 20.5 1 97.81 263 GLY B C 1
ATOM 4517 O O . GLY B 1 263 ? -8.289 32.875 20.047 1 97.81 263 GLY B O 1
ATOM 4518 N N . LEU B 1 264 ? -7.785 30.734 19.938 1 97.94 264 LEU B N 1
ATOM 4519 C CA . LEU B 1 264 ? -8.609 30.5 18.766 1 97.94 264 LEU B CA 1
ATOM 4520 C C . LEU B 1 264 ? -9.867 29.719 19.125 1 97.94 264 LEU B C 1
ATOM 4522 O O . LEU B 1 264 ? -9.852 28.906 20.047 1 97.94 264 LEU B O 1
ATOM 4526 N N . SER B 1 265 ? -10.898 30 18.391 1 97.56 265 SER B N 1
ATOM 4527 C CA . SER B 1 265 ? -12.148 29.281 18.625 1 97.56 265 SER B CA 1
ATOM 4528 C C . SER B 1 265 ? -12.914 29.078 17.312 1 97.56 265 SER B C 1
ATOM 4530 O O . SER B 1 265 ? -12.805 29.875 16.391 1 97.56 265 SER B O 1
ATOM 4532 N N . ASP B 1 266 ? -13.617 27.938 17.281 1 97.12 266 ASP B N 1
ATOM 4533 C CA . ASP B 1 266 ? -14.609 27.641 16.234 1 97.12 266 ASP B CA 1
ATOM 4534 C C . ASP B 1 266 ? -13.945 27.453 14.875 1 97.12 266 ASP B C 1
ATOM 4536 O O . ASP B 1 266 ? -14.43 27.969 13.867 1 97.12 266 ASP B O 1
ATOM 4540 N N . VAL B 1 267 ? -12.859 26.781 14.898 1 97.5 267 VAL B N 1
ATOM 4541 C CA . VAL B 1 267 ? -12.164 26.562 13.633 1 97.5 267 VAL B CA 1
ATOM 4542 C C . VAL B 1 267 ? -11.414 25.234 13.688 1 97.5 267 VAL B C 1
ATOM 4544 O O . VAL B 1 267 ? -10.914 24.844 14.742 1 97.5 267 VAL B O 1
ATOM 4547 N N . TYR B 1 268 ? -11.516 24.406 12.68 1 98.62 268 TYR B N 1
ATOM 4548 C CA . TYR B 1 268 ? -10.602 23.281 12.484 1 98.62 268 TYR B CA 1
ATOM 4549 C C . TYR B 1 268 ? -9.258 23.766 11.945 1 98.62 268 TYR B C 1
ATOM 4551 O O . TYR B 1 268 ? -9.203 24.531 10.977 1 98.62 268 TYR B O 1
ATOM 4559 N N . ILE B 1 269 ? -8.211 23.391 12.57 1 98.69 269 ILE B N 1
ATOM 4560 C CA . ILE B 1 269 ? -6.875 23.859 12.211 1 98.69 269 ILE B CA 1
ATOM 4561 C C . ILE B 1 269 ? -5.836 22.828 12.633 1 98.69 269 ILE B C 1
ATOM 4563 O O . ILE B 1 269 ? -6.086 22.016 13.531 1 98.69 269 ILE B O 1
ATOM 4567 N N . GLY B 1 270 ? -4.723 22.703 11.875 1 98.62 270 GLY B N 1
ATOM 4568 C CA . GLY B 1 270 ? -3.66 21.766 12.211 1 98.62 270 GLY B CA 1
ATOM 4569 C C . GLY B 1 270 ? -2.984 22.078 13.531 1 98.62 270 GLY B C 1
ATOM 4570 O O . GLY B 1 270 ? -2.391 23.141 13.695 1 98.62 270 GLY B O 1
ATOM 4571 N N . VAL B 1 271 ? -3.078 21.188 14.508 1 98.69 271 VAL B N 1
ATOM 4572 C CA . VAL B 1 271 ? -2.484 21.344 15.828 1 98.69 271 VAL B CA 1
ATOM 4573 C C . VAL B 1 271 ? -2.115 19.969 16.391 1 98.69 271 VAL B C 1
ATOM 4575 O O . VAL B 1 271 ? -2.691 18.953 16.016 1 98.69 271 VAL B O 1
ATOM 4578 N N . PRO B 1 272 ? -1.068 1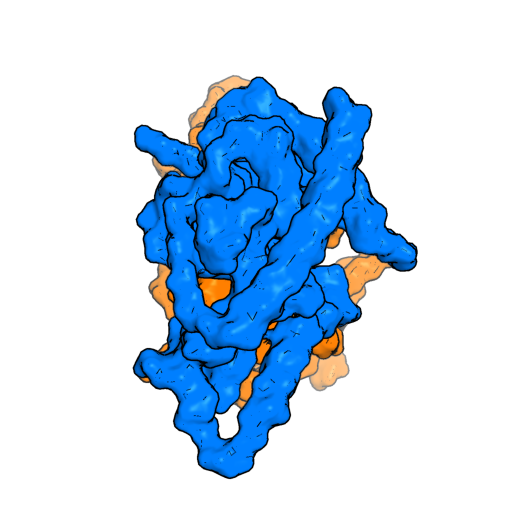9.938 17.266 1 98.38 272 PRO B N 1
ATOM 4579 C CA . PRO B 1 272 ? -0.783 18.641 17.906 1 98.38 272 PRO B CA 1
ATOM 4580 C C . PRO B 1 272 ? -1.964 18.125 18.719 1 98.38 272 PRO B C 1
ATOM 4582 O O . PRO B 1 272 ? -2.498 18.828 19.578 1 98.38 272 PRO B O 1
ATOM 4585 N N . THR B 1 273 ? -2.363 16.969 18.391 1 98.75 273 THR B N 1
ATOM 4586 C CA . THR B 1 273 ? -3.543 16.359 19.016 1 98.75 273 THR B CA 1
ATOM 4587 C C . THR B 1 273 ? -3.26 14.938 19.453 1 98.75 273 THR B C 1
ATOM 4589 O O . THR B 1 273 ? -2.625 14.172 18.719 1 98.75 273 THR B O 1
ATOM 4592 N N . VAL B 1 274 ? -3.598 14.594 20.641 1 98.56 274 VAL B N 1
ATOM 4593 C CA . VAL B 1 274 ? -3.549 13.211 21.109 1 98.56 274 VAL B CA 1
ATOM 4594 C C . VAL B 1 274 ? -4.695 12.414 20.484 1 98.56 274 VAL B C 1
ATOM 4596 O O . VAL B 1 274 ? -5.855 12.828 20.562 1 98.56 274 VAL B O 1
ATOM 4599 N N . ILE B 1 275 ? -4.402 11.336 19.844 1 98.5 275 ILE B N 1
ATOM 4600 C CA . ILE B 1 275 ? -5.398 10.508 19.172 1 98.5 275 ILE B CA 1
ATOM 4601 C C . ILE B 1 275 ? -5.438 9.125 19.828 1 98.5 275 ILE B C 1
ATOM 4603 O O . ILE B 1 275 ? -4.402 8.484 19.984 1 98.5 275 ILE B O 1
ATOM 4607 N N . ASN B 1 276 ? -6.555 8.672 20.219 1 98.25 276 ASN B N 1
ATOM 4608 C CA . ASN B 1 276 ? -6.812 7.363 20.812 1 98.25 276 ASN B CA 1
ATOM 4609 C C . ASN B 1 276 ? -8.258 6.922 20.594 1 98.25 276 ASN B C 1
ATOM 4611 O O . ASN B 1 276 ? -8.906 7.359 19.641 1 98.25 276 ASN B O 1
ATOM 4615 N N . ARG B 1 277 ? -8.797 6.02 21.359 1 97.75 277 ARG B N 1
ATOM 4616 C CA . ARG B 1 277 ? -10.117 5.43 21.156 1 97.75 277 ARG B CA 1
ATOM 4617 C C . ARG B 1 277 ? -11.211 6.488 21.219 1 97.75 277 ARG B C 1
ATOM 4619 O O . ARG B 1 277 ? -12.336 6.258 20.766 1 97.75 277 ARG B O 1
ATOM 4626 N N . ASN B 1 278 ? -10.859 7.684 21.734 1 98.12 278 ASN B N 1
ATOM 4627 C CA . ASN B 1 278 ? -11.805 8.797 21.797 1 98.12 278 ASN B CA 1
ATOM 4628 C C . ASN B 1 278 ? -11.711 9.688 20.562 1 98.12 278 ASN B C 1
ATOM 4630 O O . ASN B 1 278 ? -12.391 10.711 20.484 1 98.12 278 ASN B O 1
ATOM 4634 N N . GLY B 1 279 ? -10.906 9.289 19.547 1 98.56 279 GLY B N 1
ATOM 4635 C CA . GLY B 1 279 ? -10.641 10.156 18.406 1 98.56 279 GLY B CA 1
ATOM 4636 C C . GLY B 1 279 ? -9.648 11.258 18.719 1 98.56 279 GLY B C 1
ATOM 4637 O O . G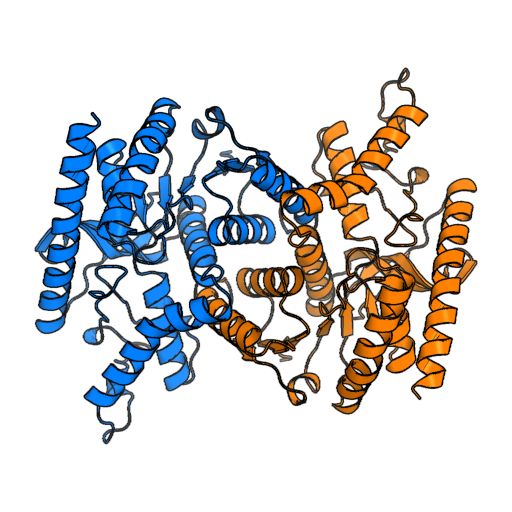LY B 1 279 ? -8.562 11 19.234 1 98.56 279 GLY B O 1
ATOM 4638 N N . ALA B 1 280 ? -9.961 12.461 18.281 1 98.75 280 ALA B N 1
ATOM 4639 C CA . ALA B 1 280 ? -9.188 13.617 18.703 1 98.75 280 ALA B CA 1
ATOM 4640 C C . ALA B 1 280 ? -9.43 13.938 20.172 1 98.75 280 ALA B C 1
ATOM 4642 O O . ALA B 1 280 ? -10.273 14.781 20.5 1 98.75 280 ALA B O 1
ATOM 4643 N N . ASP B 1 281 ? -8.703 13.336 20.969 1 98.31 281 ASP B N 1
ATOM 4644 C CA . ASP B 1 281 ? -8.969 13.297 22.406 1 98.31 281 ASP B CA 1
ATOM 4645 C C . ASP B 1 281 ? -8.734 14.656 23.047 1 98.31 281 ASP B C 1
ATOM 4647 O O . ASP B 1 281 ? -9.578 15.148 23.812 1 98.31 281 ASP B O 1
ATOM 4651 N N . ARG B 1 282 ? -7.508 15.25 22.766 1 97.81 282 ARG B N 1
ATOM 4652 C CA . ARG B 1 282 ? -7.199 16.562 23.312 1 97.81 282 ARG B CA 1
ATOM 4653 C C . ARG B 1 282 ? -6.086 17.234 22.516 1 97.81 282 ARG B C 1
ATOM 4655 O O . ARG B 1 282 ? -5.188 16.562 22 1 97.81 282 ARG B O 1
ATOM 4662 N N . ILE B 1 283 ? -6.168 18.5 22.5 1 98.12 283 ILE B N 1
ATOM 4663 C CA . ILE B 1 283 ? -5.16 19.328 21.844 1 98.12 283 ILE B CA 1
ATOM 4664 C C . ILE B 1 283 ? -4.055 19.688 22.828 1 98.12 283 ILE B C 1
ATOM 4666 O O . ILE B 1 283 ? -4.328 20.016 23.984 1 98.12 283 ILE B O 1
ATOM 4670 N N . ILE B 1 284 ? -2.803 19.516 22.406 1 97.5 284 ILE B N 1
ATOM 4671 C CA . ILE B 1 284 ? -1.655 19.969 23.188 1 97.5 284 ILE B CA 1
ATOM 4672 C C . ILE B 1 284 ? -1.253 21.375 22.75 1 97.5 284 ILE B C 1
ATOM 4674 O O . ILE B 1 284 ? -0.762 21.578 21.641 1 97.5 284 ILE B O 1
ATOM 4678 N N . GLU B 1 285 ? -1.413 22.328 23.609 1 97.38 285 GLU B N 1
ATOM 4679 C CA . GLU B 1 285 ? -1.021 23.688 23.297 1 97.38 285 GLU B CA 1
ATOM 4680 C C . GLU B 1 285 ? 0.474 23.906 23.516 1 97.38 285 GLU B C 1
ATOM 4682 O O . GLU B 1 285 ? 0.974 23.75 24.625 1 97.38 285 GLU B O 1
ATOM 4687 N N . LEU B 1 286 ? 1.109 24.203 22.453 1 96.62 286 LEU B N 1
ATOM 4688 C CA . LEU B 1 286 ? 2.535 24.5 22.516 1 96.62 286 LEU B CA 1
ATOM 4689 C C . LEU B 1 286 ? 2.766 25.953 22.938 1 96.62 286 LEU B C 1
ATOM 4691 O O . LEU B 1 286 ? 1.962 26.828 22.625 1 96.62 286 LEU B O 1
ATOM 4695 N N . ALA B 1 287 ? 3.859 26.172 23.703 1 96.88 287 ALA B N 1
ATOM 4696 C CA . ALA B 1 287 ? 4.324 27.531 23.922 1 96.88 287 ALA B CA 1
ATOM 4697 C C . ALA B 1 287 ? 4.98 28.109 22.672 1 96.88 287 ALA B C 1
ATOM 4699 O O . ALA B 1 287 ? 6.129 27.781 22.359 1 96.88 287 ALA B O 1
ATOM 4700 N N . LEU B 1 288 ? 4.285 28.984 22.016 1 97.75 288 LEU B N 1
ATOM 4701 C CA . LEU B 1 288 ? 4.766 29.531 20.75 1 97.75 288 LEU B CA 1
ATOM 4702 C C . LEU B 1 288 ? 5.441 30.891 20.969 1 97.75 288 LEU B C 1
ATOM 4704 O O . LEU B 1 288 ? 5.082 31.625 21.906 1 97.75 288 LEU B O 1
ATOM 4708 N N . SER B 1 289 ? 6.395 31.203 20.156 1 96.88 289 SER B N 1
ATOM 4709 C CA . SER B 1 289 ? 6.902 32.562 20.109 1 96.88 289 SER B CA 1
ATOM 4710 C C . SER B 1 289 ? 5.824 33.531 19.656 1 96.88 289 SER B C 1
ATOM 4712 O O . SER B 1 289 ? 4.797 33.125 19.109 1 96.88 289 SER B O 1
ATOM 4714 N N . LYS B 1 290 ? 6.039 34.812 19.906 1 97.5 290 LYS B N 1
ATOM 4715 C CA . LYS B 1 290 ? 5.086 35.844 19.484 1 97.5 290 LYS B CA 1
ATOM 4716 C C . LYS B 1 290 ? 4.859 35.781 17.984 1 97.5 290 LYS B C 1
ATOM 4718 O O . LYS B 1 290 ? 3.73 35.938 17.516 1 97.5 290 LYS B O 1
ATOM 4723 N N . GLU B 1 291 ? 5.91 35.625 17.281 1 97.06 291 GLU B N 1
ATOM 4724 C CA . GLU B 1 291 ? 5.832 35.562 15.82 1 97.06 291 GLU B CA 1
ATOM 4725 C C . GLU B 1 291 ? 5.047 34.344 15.359 1 97.06 291 GLU B C 1
ATOM 4727 O O . GLU B 1 291 ? 4.195 34.438 14.469 1 97.06 291 GLU B O 1
ATOM 4732 N N . GLU B 1 292 ? 5.336 33.188 15.906 1 97.44 292 GLU B N 1
ATOM 4733 C CA . GLU B 1 292 ? 4.641 31.953 15.555 1 97.44 292 GLU B CA 1
ATOM 4734 C C . GLU B 1 292 ? 3.152 32.031 15.883 1 97.44 292 GLU B C 1
ATOM 4736 O O . GLU B 1 292 ? 2.312 31.594 15.102 1 97.44 292 GLU B O 1
ATOM 4741 N N . LEU B 1 293 ? 2.83 32.625 17.016 1 98.19 293 LEU B N 1
ATOM 4742 C CA . LEU B 1 293 ? 1.435 32.781 17.422 1 98.19 293 LEU B CA 1
ATOM 4743 C C . LEU B 1 293 ? 0.703 33.719 16.453 1 98.19 293 LEU B C 1
ATOM 4745 O O . LEU B 1 293 ? -0.444 33.438 16.094 1 98.19 293 LEU B O 1
ATOM 4749 N N . SER B 1 294 ? 1.355 34.812 16.125 1 98.38 294 SER B N 1
ATOM 4750 C CA . SER B 1 294 ? 0.778 35.719 15.164 1 98.38 294 SER B CA 1
ATOM 4751 C C . SER B 1 294 ? 0.508 35.062 13.828 1 98.38 294 SER B C 1
ATOM 4753 O O . SER B 1 294 ? -0.539 35.281 13.211 1 98.38 294 SER B O 1
ATOM 4755 N N . GLN B 1 295 ? 1.431 34.219 13.359 1 97.81 295 GLN B N 1
ATOM 4756 C CA . GLN B 1 295 ? 1.27 33.5 12.109 1 97.81 295 GLN B CA 1
ATOM 4757 C C . GLN B 1 295 ? 0.116 32.5 12.203 1 97.81 295 GLN B C 1
ATOM 4759 O O . GLN B 1 295 ? -0.636 32.312 11.242 1 97.81 295 GLN B O 1
ATOM 4764 N N . LEU B 1 296 ? 0.038 31.828 13.32 1 98.44 296 LEU B N 1
ATOM 4765 C CA . LEU B 1 296 ? -1.052 30.875 13.531 1 98.44 296 LEU B CA 1
ATOM 4766 C C . LEU B 1 296 ? -2.402 31.578 13.469 1 98.44 296 LEU B C 1
ATOM 4768 O O . LEU B 1 296 ? -3.35 31.062 12.875 1 98.44 296 LEU B O 1
ATOM 4772 N N . HIS B 1 297 ? -2.49 32.75 14.117 1 98.5 297 HIS B N 1
ATOM 4773 C CA . HIS B 1 297 ? -3.727 33.531 14.078 1 98.5 297 HIS B CA 1
ATOM 4774 C C . HIS B 1 297 ? -4.051 33.969 12.656 1 98.5 297 HIS B C 1
ATOM 4776 O O . HIS B 1 297 ? -5.219 34 12.258 1 98.5 297 HIS B O 1
ATOM 4782 N N . HIS B 1 298 ? -3.043 34.406 11.93 1 98.12 298 HIS B N 1
ATOM 4783 C CA . HIS B 1 298 ? -3.242 34.75 10.531 1 98.12 298 HIS B CA 1
ATOM 4784 C C . HIS B 1 298 ? -3.789 33.562 9.742 1 98.12 298 HIS B C 1
ATOM 4786 O O . HIS B 1 298 ? -4.715 33.719 8.945 1 98.12 298 HIS B O 1
ATOM 4792 N N . SER B 1 299 ? -3.18 32.406 9.961 1 97.56 299 SER B N 1
ATOM 4793 C CA . SER B 1 299 ? -3.656 31.172 9.344 1 97.56 299 SER B CA 1
ATOM 4794 C C . SER B 1 299 ? -5.117 30.906 9.695 1 97.56 299 SER B C 1
ATOM 4796 O O . SER B 1 299 ? -5.914 30.562 8.828 1 97.56 299 SER B O 1
ATOM 4798 N N . ALA B 1 300 ? -5.465 31.047 10.938 1 98.12 300 ALA B N 1
ATOM 4799 C CA . ALA B 1 300 ? -6.836 30.844 11.406 1 98.12 300 ALA B CA 1
ATOM 4800 C C . ALA B 1 300 ? -7.805 31.797 10.711 1 98.12 300 ALA B C 1
ATOM 4802 O O . ALA B 1 300 ? -8.922 31.406 10.367 1 98.12 300 ALA B O 1
ATOM 4803 N N . ASP B 1 301 ? -7.363 33.031 10.531 1 97.69 301 ASP B N 1
ATOM 4804 C CA . ASP B 1 301 ? -8.203 34.031 9.867 1 97.69 301 ASP B CA 1
ATOM 4805 C C . ASP B 1 301 ? -8.547 33.594 8.445 1 97.69 301 ASP B C 1
ATOM 4807 O O . ASP B 1 301 ? -9.68 33.781 7.988 1 97.69 301 ASP B O 1
ATOM 4811 N N . ILE B 1 302 ? -7.586 33.094 7.766 1 95.62 302 ILE B N 1
ATOM 4812 C CA . ILE B 1 302 ? -7.785 32.594 6.402 1 95.62 302 ILE B CA 1
ATOM 4813 C C . ILE B 1 302 ? -8.797 31.453 6.398 1 95.62 302 ILE B C 1
ATOM 4815 O O . ILE B 1 302 ? -9.719 31.438 5.582 1 95.62 302 ILE B O 1
ATOM 4819 N N . ILE B 1 303 ? -8.648 30.5 7.316 1 96.62 303 ILE B N 1
ATOM 4820 C CA . ILE B 1 303 ? -9.555 29.359 7.41 1 96.62 303 ILE B CA 1
ATOM 4821 C C . ILE B 1 303 ? -10.969 29.859 7.719 1 96.62 303 ILE B C 1
ATOM 4823 O O . ILE B 1 303 ? -11.938 29.391 7.125 1 96.62 303 ILE B O 1
ATOM 4827 N N . LEU B 1 304 ? -11.062 30.812 8.633 1 96.94 304 LEU B N 1
ATOM 4828 C CA . LEU B 1 304 ? -12.352 31.344 9.055 1 96.94 304 LEU B CA 1
ATOM 4829 C C . LEU B 1 304 ? -13.07 32 7.887 1 96.94 304 LEU B C 1
ATOM 4831 O O . LEU B 1 304 ? -14.297 31.938 7.781 1 96.94 304 LEU B O 1
ATOM 4835 N N . ASP B 1 305 ? -12.328 32.656 7.074 1 95.69 305 ASP B N 1
ATOM 4836 C CA . ASP B 1 305 ? -12.914 33.281 5.887 1 95.69 305 ASP B CA 1
ATOM 4837 C C . ASP B 1 305 ? -13.539 32.219 4.973 1 95.69 305 ASP B C 1
ATOM 4839 O O . ASP B 1 305 ? -14.664 32.375 4.5 1 95.69 305 ASP B O 1
ATOM 4843 N N . TYR B 1 306 ? -12.82 31.156 4.734 1 94.38 306 TYR B N 1
ATOM 4844 C CA . TYR B 1 306 ? -13.336 30.062 3.9 1 94.38 306 TYR B CA 1
ATOM 4845 C C . TYR B 1 306 ? -14.492 29.359 4.586 1 94.38 306 TYR B C 1
ATOM 4847 O O . TYR B 1 306 ? -15.422 28.891 3.92 1 94.38 306 TYR B O 1
ATOM 4855 N N . GLN B 1 307 ? -14.375 29.234 5.898 1 96.56 307 GLN B N 1
ATOM 4856 C CA . GLN B 1 307 ? -15.461 28.641 6.668 1 96.56 307 GLN B CA 1
ATOM 4857 C C . GLN B 1 307 ? -16.75 29.422 6.488 1 96.56 307 GLN B C 1
ATOM 4859 O O . GLN B 1 307 ? -17.828 28.844 6.324 1 96.56 307 GLN B O 1
ATOM 4864 N N . ARG B 1 308 ? -16.688 30.734 6.512 1 96.06 308 ARG B N 1
ATOM 4865 C CA . ARG B 1 308 ? -17.844 31.594 6.312 1 96.06 308 ARG B CA 1
ATOM 4866 C C . ARG B 1 308 ? -18.453 31.375 4.926 1 96.06 308 ARG B C 1
ATOM 4868 O O . ARG B 1 308 ? -19.672 31.375 4.77 1 96.06 308 ARG B O 1
ATOM 4875 N N . GLN B 1 309 ? -17.578 31.266 3.988 1 95.25 309 GLN B N 1
ATOM 4876 C CA . GLN B 1 309 ? -18.047 30.984 2.635 1 95.25 309 GLN B CA 1
ATOM 4877 C C . GLN B 1 309 ? -18.766 29.641 2.566 1 95.25 309 GLN B C 1
ATOM 4879 O O . GLN B 1 309 ? -19.797 29.516 1.912 1 95.25 309 GLN B O 1
ATOM 4884 N N . ALA B 1 310 ? -18.172 28.641 3.182 1 96.38 310 ALA B N 1
ATOM 4885 C CA . ALA B 1 310 ? -18.812 27.328 3.236 1 96.38 310 ALA B CA 1
ATOM 4886 C C . ALA B 1 310 ? -20.172 27.406 3.904 1 96.38 310 ALA B C 1
ATOM 4888 O O . ALA B 1 310 ? -21.141 26.781 3.445 1 96.38 310 ALA B O 1
ATOM 4889 N N . ASP B 1 311 ? -20.266 28.172 4.98 1 96.81 311 ASP B N 1
ATOM 4890 C CA . ASP B 1 311 ? -21.531 28.344 5.688 1 96.81 311 ASP B CA 1
ATOM 4891 C C . ASP B 1 311 ? -22.609 28.922 4.766 1 96.81 311 ASP B C 1
ATOM 4893 O O . ASP B 1 311 ? -23.766 28.484 4.797 1 96.81 311 ASP B O 1
ATOM 4897 N N . ALA B 1 312 ? -22.188 29.875 4.008 1 95.62 312 ALA B N 1
ATOM 4898 C CA . ALA B 1 312 ? -23.141 30.5 3.08 1 95.62 312 ALA B CA 1
ATOM 4899 C C . ALA B 1 312 ? -23.672 29.484 2.076 1 95.62 312 ALA B C 1
ATOM 4901 O O . ALA B 1 312 ? -24.859 29.5 1.742 1 95.62 312 ALA B O 1
ATOM 4902 N N . ILE B 1 313 ? -22.781 28.672 1.606 1 94.69 313 ILE B N 1
ATOM 4903 C CA . ILE B 1 313 ? -23.172 27.656 0.638 1 94.69 313 ILE B CA 1
ATOM 4904 C C . ILE B 1 313 ? -24.109 26.641 1.301 1 94.69 313 ILE B C 1
ATOM 4906 O O . ILE B 1 313 ? -25.141 26.281 0.735 1 94.69 313 ILE B O 1
ATOM 4910 N N . ILE B 1 314 ? -23.781 26.203 2.482 1 95.94 314 ILE B N 1
ATOM 4911 C CA . ILE B 1 314 ? -24.562 25.203 3.213 1 95.94 314 ILE B CA 1
ATOM 4912 C C . ILE B 1 314 ? -25.953 25.75 3.512 1 95.94 314 ILE B C 1
ATOM 4914 O O . ILE B 1 314 ? -26.953 25.047 3.373 1 95.94 314 ILE B O 1
ATOM 4918 N N . ASP B 1 315 ? -25.984 27 3.926 1 95.25 315 ASP B N 1
ATOM 4919 C CA . ASP B 1 315 ? -27.25 27.641 4.285 1 95.25 315 ASP B CA 1
ATOM 4920 C C . ASP B 1 315 ? -28.172 27.719 3.08 1 95.25 315 ASP B C 1
ATOM 4922 O O . ASP B 1 315 ? -29.406 27.703 3.232 1 95.25 315 ASP B O 1
ATOM 4926 N N . GLN B 1 316 ? -27.625 27.766 1.93 1 92.69 316 GLN B N 1
ATOM 4927 C CA . GLN B 1 316 ? -28.422 27.797 0.706 1 92.69 316 GLN B CA 1
ATOM 4928 C C . GLN B 1 316 ? -28.922 26.406 0.342 1 92.69 316 GLN B C 1
ATOM 4930 O O . GLN B 1 316 ? -29.938 26.281 -0.361 1 92.69 316 GLN B O 1
ATOM 4935 N N . MET B 1 317 ? -28.234 25.438 0.749 1 89.31 317 MET B N 1
ATOM 4936 C CA . MET B 1 317 ? -28.594 24.047 0.43 1 89.31 317 MET B CA 1
ATOM 4937 C C . MET B 1 317 ? -29.672 23.531 1.384 1 89.31 317 MET B C 1
ATOM 4939 O O . MET B 1 317 ? -30.438 22.641 1.026 1 89.31 317 MET B O 1
ATOM 4943 N N . CYS B 1 318 ? -29.547 23.938 2.615 1 71.94 318 CYS B N 1
ATOM 4944 C CA . CYS B 1 318 ? -30.484 23.438 3.619 1 71.94 318 CYS B CA 1
ATOM 4945 C C . CYS B 1 318 ? -31.609 24.438 3.865 1 71.94 318 CYS B C 1
ATOM 4947 O O . CYS B 1 318 ? -31.391 25.656 3.762 1 71.94 318 CYS B O 1
#

Secondary structure (DSSP, 8-state):
-PPPEEEEE--SHHHHHHHHHHHHHT--SEEEEE-SSHHHHHHHHHHHHHHGGGSSS--EEEE--GGGGTT-SEEEE-------TT--HHHHHHHHHHHHHHHHHHHHHTT--SEEEE-PSSHHHHHHHHHHHH---GGGEEE-TTHHHHHHHHHHHHHHHTS-GGGEE--EEB-SSTT-EE-GGG-EETTEEGGGGS-TT--HHHHHHHHHHHHHHHHHHHHHHHS---HHHHHHHHHHHHHHHTT--EEEEEEEEEESGGG-EEEEEEEEEEEETTEEEEE------HHHHHHHHHHHHHHHHHHHHHHHHHHHH-/-PPPEEEEE--SHHHHHHHHHHHHHT--SEEEEE-SSHHHHHHHHHHHHHHGGGSSS--EEEE--GGGGTT-SEEEE-------TT--HHHHHHHHHHHHHHHHHHHHHTT--SEEEE-PSSHHHHHHHHHHHH---GGGEEE-TTHHHHHHHHHHHHHHHTS-GGGEE--EEB-SSTT-EE-GGG-EETTEEGGGGS-TT--HHHHHHHHHHHHHHHHHHHHHHHS---HHHHHHHHHHHHHHHTT--EEEEEEEEEESGGG-EEEEEEEEEEEETTEEEEE------HHHHHHHHHHHHHHHHHHHHHHHHHHHH-